Protein AF-A0A212KNQ0-F1 (afdb_monomer)

Nearest PDB structures (foldseek):
  3g6b-assembly1_A  TM=3.076E-01  e=2.780E+00  Thermotoga maritima
  8j07-assembly1_8B  TM=1.691E-01  e=2.780E+00  Homo sapiens

Solvent-accessible surface area (backbone atoms only — not comparable to full-atom values): 33991 Å² total; per-residue (Å²): 138,80,84,84,90,85,88,86,89,84,85,84,91,85,88,88,82,91,86,89,88,86,86,88,86,89,81,90,76,84,77,80,83,69,89,47,72,67,54,48,51,52,49,51,51,53,51,51,54,54,50,49,60,56,45,71,75,44,59,71,70,60,30,54,52,51,55,51,50,48,48,68,77,52,69,52,66,66,62,56,48,52,57,55,52,56,42,65,72,34,71,69,40,46,52,52,49,52,53,50,49,52,49,51,52,50,51,50,52,50,48,52,50,49,51,52,48,49,48,51,50,49,50,52,49,46,52,48,48,50,51,48,49,48,49,49,48,53,51,60,67,55,48,77,71,47,70,67,58,50,51,52,52,53,52,52,60,54,46,66,71,38,67,65,56,46,49,51,54,51,28,60,78,67,70,48,64,86,65,42,61,69,52,52,74,70,43,54,71,68,56,42,53,52,50,53,56,48,55,79,63,38,53,50,99,79,41,30,31,62,66,57,67,70,58,49,50,49,52,50,52,50,51,29,63,78,51,69,38,61,37,46,38,75,75,35,70,78,32,31,38,73,64,33,51,52,52,46,55,49,49,49,44,76,75,33,73,57,38,71,89,55,66,74,46,76,31,40,34,60,70,74,39,43,54,66,57,42,85,61,71,53,75,45,39,34,42,32,20,80,83,16,78,67,76,32,43,69,58,43,27,21,35,41,38,33,54,81,78,31,36,32,42,40,38,36,45,50,64,72,72,85,60,51,64,57,46,49,52,49,51,39,68,46,64,33,90,79,43,37,42,38,30,22,44,52,44,32,42,83,73,85,56,50,40,54,59,49,19,53,50,41,54,44,44,46,42,66,44,40,74,59,43,54,56,49,53,54,50,49,59,64,69,41,93,51,93,47,75,41,70,55,42,64,56,63,79,50,50,79,62,24,44,45,48,68,58,41,52,55,49,30,52,57,38,51,54,54,70,73,47,61,76,85,56,60,66,69,57,55,50,52,50,48,41,63,74,64,44,47,64,51,51,53,49,39,55,52,44,54,51,54,42,58,72,29,48,75,54,40,57,58,51,51,52,54,42,52,53,47,51,53,53,37,50,51,51,51,46,61,62,68,72,56,83,74,71,70,90,82,53,55,73,68,56,51,51,54,50,52,53,51,49,51,53,49,51,56,49,40,54,50,44,52,52,50,46,51,48,53,59,68,66,31,64,44,57,54,42,48,54,51,39,54,53,43,51,52,53,52,52,50,53,49,44,43,53,74,60,41,47,64,53,40,51,74,35,55,69,58,38,68,72,52,36,48,42,62,62,52,41,67,68,41,79,44,24,37,29,55,48,98,86,70,47,71,36,40,28,47,54,62,50,49,49,56,51,49,53,50,48,54,37,68,71,72,104

Foldseek 3Di:
DDDDDDDDDDDDDDDDDDDDDDDDDDDDDDDPPDPDPVSVVVVLVVVLVVVVVVLVPDDPVVSVVVVVVVCVVCVDPVSVVVVVVVLVVDPVSVVVVVVVVVVVVVVVVVVVVVVVVVVVVVVVVVVVVVVVVVVVVVVVVVPVCPVVNVVLVVVV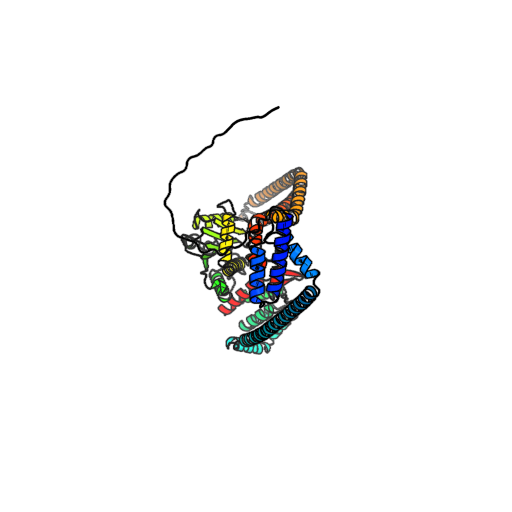VVLCVDPLLVVLVVCQVVVNLPCSLVSLVVDDLSSLLVVLVVQLCDADPLLARDHAPSNVVSSLVCLCVVLVCCQLLQHDLFARDVVNLVLLLVVLVVVAVLCVPADEAEAQDQPPRLLVLEPDAAKHKYWYDNPHNNGGRRATWIKIDGLVLQEIEIEFLAQDPPCPVVVVVSNCVSHDLSHQYEYARDNLDDDRRQRSVLNSQVVSLCSVCPVVNVVLRSVLCVLPPDSDYLPNDHPLSSNLSRQDPVSLVVVLVVLVLLVPDALPDDLVVSLVVLCVPQVPVLVVVLVVLVVVLVVCVVVVVVLVVVLVVLVVVLVVLVCVLVVCPDPVVVDDPVVVVVVVVVSVVSVVVSVVSVVVSVVSCVPSVSNVSVVVSVVSVVSNVNSVSCSSRPSVVCSNCVVVSVVSHPSVVVCSVPRHQWHQHPVRDITRCNSVSSVSVSSSSSSVVSD

Mean predicted aligned error: 16.05 Å

Structure (mmCIF, N/CA/C/O backbone):
data_AF-A0A212KNQ0-F1
#
_entry.id   AF-A0A212KNQ0-F1
#
loop_
_atom_site.group_PDB
_atom_site.id
_atom_site.type_symbol
_atom_site.label_atom_id
_atom_site.label_alt_id
_atom_site.label_comp_id
_atom_site.label_asym_id
_atom_site.label_entity_id
_atom_site.label_seq_id
_atom_site.pdbx_PDB_ins_code
_atom_site.Cartn_x
_atom_site.Cartn_y
_atom_site.Cartn_z
_atom_site.occupancy
_atom_site.B_iso_or_equiv
_atom_site.auth_seq_id
_atom_site.auth_comp_id
_atom_site.auth_asym_id
_atom_site.auth_atom_id
_atom_site.pdbx_PDB_model_num
ATOM 1 N N . MET A 1 1 ? -27.826 -31.642 75.721 1.00 35.41 1 MET A N 1
ATOM 2 C CA . MET A 1 1 ? -28.821 -32.556 76.315 1.00 35.41 1 MET A CA 1
ATOM 3 C C . MET A 1 1 ? -29.576 -33.197 75.162 1.00 35.41 1 MET A C 1
ATOM 5 O O . MET A 1 1 ? -30.144 -32.460 74.377 1.00 35.41 1 MET A O 1
ATOM 9 N N . ILE A 1 2 ? -29.207 -34.434 74.826 1.00 32.53 2 ILE A N 1
ATOM 10 C CA . ILE A 1 2 ? -29.960 -35.677 75.108 1.00 32.53 2 ILE A CA 1
ATOM 11 C C . ILE A 1 2 ? -30.913 -35.988 73.936 1.00 32.53 2 ILE A C 1
ATOM 13 O O . ILE A 1 2 ? -32.048 -35.538 73.897 1.00 32.53 2 ILE A O 1
ATOM 17 N N . ASP A 1 3 ? -30.381 -36.754 72.981 1.00 43.28 3 ASP A N 1
ATOM 18 C CA . ASP A 1 3 ? -31.022 -37.975 72.447 1.00 43.28 3 ASP A CA 1
ATOM 19 C C . ASP A 1 3 ? -31.252 -38.928 73.648 1.00 43.28 3 ASP A C 1
ATOM 21 O O . ASP A 1 3 ? -30.391 -38.840 74.540 1.00 43.28 3 ASP A O 1
ATOM 25 N N . PRO A 1 4 ? -32.246 -39.861 73.753 1.00 56.59 4 PRO A N 1
ATOM 26 C CA . PRO A 1 4 ? -32.355 -40.981 72.789 1.00 56.59 4 PRO A CA 1
ATOM 27 C C . PRO A 1 4 ? -33.641 -41.892 72.804 1.00 56.59 4 PRO A C 1
ATOM 29 O O . PRO A 1 4 ? -34.538 -41.750 73.632 1.00 56.59 4 PRO A O 1
ATOM 32 N N . THR A 1 5 ? -33.599 -42.968 71.986 1.00 43.59 5 THR A N 1
ATOM 33 C CA . THR A 1 5 ? -34.144 -44.355 72.200 1.00 43.59 5 THR A CA 1
ATOM 34 C C . THR A 1 5 ? -35.682 -44.592 72.120 1.00 43.59 5 THR A C 1
ATOM 36 O O . THR A 1 5 ? -36.450 -43.704 72.443 1.00 43.59 5 THR A O 1
ATOM 39 N N . ASN A 1 6 ? -36.265 -45.750 71.737 1.00 38.97 6 ASN A N 1
ATOM 40 C CA . ASN A 1 6 ? -35.802 -47.148 71.697 1.00 38.97 6 ASN A CA 1
ATOM 41 C C . ASN A 1 6 ? -36.822 -48.134 71.034 1.00 38.97 6 ASN A C 1
ATOM 43 O O . ASN A 1 6 ? -38.010 -47.828 70.985 1.00 38.97 6 ASN A O 1
ATOM 47 N N . ASN A 1 7 ? -36.343 -49.366 70.759 1.00 37.81 7 ASN A N 1
ATOM 48 C CA . ASN A 1 7 ? -36.950 -50.700 71.036 1.00 37.81 7 ASN A CA 1
ATOM 49 C C . ASN A 1 7 ? -37.639 -51.605 69.966 1.00 37.81 7 ASN A C 1
ATOM 51 O O . ASN A 1 7 ? -38.784 -51.399 69.584 1.00 37.81 7 ASN A O 1
ATOM 55 N N . ASN A 1 8 ? -36.931 -52.722 69.691 1.00 36.66 8 ASN A N 1
ATOM 56 C CA . ASN A 1 8 ? -37.210 -54.147 70.029 1.00 36.66 8 ASN A CA 1
ATOM 57 C C . ASN A 1 8 ? -38.018 -55.139 69.149 1.00 36.66 8 ASN A C 1
ATOM 59 O O . ASN A 1 8 ? -39.212 -54.998 68.926 1.00 36.66 8 ASN A O 1
ATOM 63 N N . ASP A 1 9 ? -37.294 -56.236 68.843 1.00 37.31 9 ASP A N 1
ATOM 64 C CA . ASP A 1 9 ? -37.561 -57.689 68.974 1.00 37.31 9 ASP A CA 1
ATOM 65 C C . ASP A 1 9 ? -38.815 -58.375 68.403 1.00 37.31 9 ASP A C 1
ATOM 67 O O . ASP A 1 9 ? -39.945 -58.119 68.804 1.00 37.31 9 ASP A O 1
ATOM 71 N N . SER A 1 10 ? -38.578 -59.445 67.623 1.00 31.81 10 SER A N 1
ATOM 72 C CA . SER A 1 10 ? -38.979 -60.827 67.985 1.00 31.81 10 SER A CA 1
ATOM 73 C C . SER A 1 10 ? -38.591 -61.876 66.917 1.00 31.81 10 SER A C 1
ATOM 75 O O . SER A 1 10 ? -38.775 -61.695 65.719 1.00 31.81 10 SER A O 1
ATOM 77 N N . SER A 1 11 ? -38.050 -63.009 67.376 1.00 32.41 11 SER A N 1
ATOM 78 C CA . SER A 1 11 ? -38.101 -64.348 66.732 1.00 32.41 11 SER A CA 1
ATOM 79 C C . SER A 1 11 ? -39.199 -65.178 67.458 1.00 32.41 11 SER A C 1
ATOM 81 O O . SER A 1 11 ? -39.707 -64.635 68.442 1.00 32.41 11 SER A O 1
ATOM 83 N N . PRO A 1 12 ? -39.556 -66.460 67.146 1.00 46.88 12 PRO A N 1
ATOM 84 C CA . PRO A 1 12 ? -38.926 -67.454 66.253 1.00 46.88 12 PRO A CA 1
ATOM 85 C C . PRO A 1 12 ? -39.871 -68.451 65.490 1.00 46.88 12 PRO A C 1
ATOM 87 O O . PRO A 1 12 ? -41.073 -68.519 65.701 1.00 46.88 12 PRO A O 1
ATOM 90 N N . SER A 1 13 ? -39.240 -69.321 64.681 1.00 31.88 13 SER A N 1
ATOM 91 C CA . SER A 1 13 ? -39.506 -70.769 64.445 1.00 31.88 13 SER A CA 1
ATOM 92 C C . SER A 1 13 ? -40.830 -71.313 63.863 1.00 31.88 13 SER A C 1
ATOM 94 O O . SER A 1 13 ? -41.875 -71.233 64.500 1.00 31.88 13 SER A O 1
ATOM 96 N N . LYS A 1 14 ? -40.709 -72.084 62.766 1.00 35.56 14 LYS A N 1
ATOM 97 C CA . LYS A 1 14 ? -40.935 -73.556 62.601 1.00 35.56 14 LYS A CA 1
ATOM 98 C C . LYS A 1 14 ? -41.102 -73.830 61.088 1.00 35.56 14 LYS A C 1
ATOM 100 O O . LYS A 1 14 ? -41.912 -73.159 60.467 1.00 35.56 14 LYS A O 1
ATOM 105 N N . LYS A 1 15 ? -40.218 -74.529 60.364 1.00 33.47 15 LYS A N 1
ATOM 106 C CA . LYS A 1 15 ? -39.778 -75.945 60.356 1.00 33.47 15 LYS A CA 1
ATOM 107 C C . LYS A 1 15 ? -40.834 -76.967 59.908 1.00 33.47 15 LYS A C 1
ATOM 109 O O . LYS A 1 15 ? -41.972 -76.901 60.351 1.00 33.47 15 LYS A O 1
ATOM 114 N N . ASP A 1 16 ? -40.297 -77.911 59.125 1.00 35.62 16 ASP A N 1
ATOM 115 C CA . ASP A 1 16 ? -40.791 -79.231 58.699 1.00 35.62 16 ASP A CA 1
ATOM 116 C C . ASP A 1 16 ? -41.621 -79.209 57.396 1.00 35.62 16 ASP A C 1
ATOM 118 O O . ASP A 1 16 ? -42.431 -78.316 57.186 1.00 35.62 16 ASP A O 1
ATOM 122 N N . GLU A 1 17 ? -41.413 -80.073 56.397 1.00 36.69 17 GLU A N 1
ATOM 123 C CA . GLU A 1 17 ? -40.790 -81.409 56.334 1.00 36.69 17 GLU A CA 1
ATOM 124 C C . GLU A 1 17 ? -40.513 -81.716 54.837 1.00 36.69 17 GLU A C 1
ATOM 126 O O . GLU A 1 17 ? -41.281 -81.321 53.964 1.00 36.69 17 GLU A O 1
ATOM 131 N N . GLU A 1 18 ? -39.295 -82.114 54.462 1.00 33.28 18 GLU A N 1
ATOM 132 C CA . GLU A 1 18 ? -38.852 -83.497 54.186 1.00 33.28 18 GLU A CA 1
ATOM 133 C C . GLU A 1 18 ? -39.222 -84.073 52.806 1.00 33.28 18 GLU A C 1
ATOM 135 O O . GLU A 1 18 ? -40.382 -84.225 52.451 1.00 33.28 18 GLU A O 1
ATOM 140 N N . LEU A 1 19 ? -38.187 -84.514 52.074 1.00 32.03 19 LEU A N 1
ATOM 141 C CA . LEU A 1 19 ? -38.027 -85.918 51.670 1.00 32.03 19 LEU A CA 1
ATOM 142 C C . LEU A 1 19 ? -36.563 -86.196 51.256 1.00 32.03 19 LEU A C 1
ATOM 144 O O . LEU A 1 19 ? -35.930 -85.434 50.527 1.00 32.03 19 LEU A O 1
ATOM 148 N N . ARG A 1 20 ? -36.033 -87.284 51.821 1.00 35.03 20 ARG A N 1
ATOM 149 C CA . ARG A 1 20 ? -34.668 -87.854 51.749 1.00 35.03 20 ARG A CA 1
ATOM 150 C C . ARG A 1 20 ? -34.518 -88.823 50.535 1.00 35.03 20 ARG A C 1
ATOM 152 O O . ARG A 1 20 ? -35.470 -88.950 49.774 1.00 35.03 20 ARG A O 1
ATOM 159 N N . PRO A 1 21 ? -33.504 -89.723 50.469 1.00 48.09 21 PRO A N 1
ATOM 160 C CA . PRO A 1 21 ? -32.037 -89.551 50.384 1.00 48.09 21 PRO A CA 1
ATOM 161 C C . PRO A 1 21 ? -31.393 -90.417 49.261 1.00 48.09 21 PRO A C 1
ATOM 163 O O . PRO A 1 21 ? -32.013 -91.358 48.787 1.00 48.09 21 PRO A O 1
ATOM 166 N N . THR A 1 22 ? -30.097 -90.229 48.960 1.00 31.03 22 THR A N 1
ATOM 167 C CA . THR A 1 22 ? -29.166 -91.355 48.669 1.00 31.03 22 THR A CA 1
ATOM 168 C C . THR A 1 22 ? -27.691 -90.962 48.877 1.00 31.03 22 THR A C 1
ATOM 170 O O . THR A 1 22 ? -27.352 -89.784 48.883 1.00 31.03 22 THR A O 1
ATOM 173 N N . GLN A 1 23 ? -26.853 -91.976 49.110 1.00 31.97 23 GLN A N 1
ATOM 174 C CA . GLN A 1 23 ? -25.582 -91.999 49.851 1.00 31.97 23 GLN A CA 1
ATOM 175 C C . GLN A 1 23 ? -24.317 -91.397 49.193 1.00 31.97 23 GLN A C 1
ATOM 177 O O . GLN A 1 23 ? -24.051 -91.553 48.007 1.00 31.97 23 GLN A O 1
ATOM 182 N N . GLU A 1 24 ? -23.524 -90.785 50.079 1.00 34.62 24 GLU A N 1
ATOM 183 C CA . GLU A 1 24 ? -22.060 -90.669 50.226 1.00 34.62 24 GLU A CA 1
ATOM 184 C C . GLU A 1 24 ? -21.075 -91.251 49.186 1.00 34.62 24 GLU A C 1
ATOM 186 O O . GLU A 1 24 ? -21.009 -92.450 48.939 1.00 34.62 24 GLU A O 1
ATOM 191 N N . THR A 1 25 ? -20.110 -90.403 48.799 1.00 32.72 25 THR A N 1
ATOM 192 C CA . THR A 1 25 ? -18.667 -90.689 48.954 1.00 32.72 25 THR A CA 1
ATOM 193 C C . THR A 1 25 ? -17.910 -89.410 49.337 1.00 32.72 25 THR A C 1
ATOM 195 O O . THR A 1 25 ? -18.002 -88.370 48.688 1.00 32.72 25 THR A O 1
ATOM 198 N N . THR A 1 26 ? -17.162 -89.483 50.434 1.00 42.25 26 THR A N 1
ATOM 199 C CA . THR A 1 26 ? -16.375 -88.418 51.068 1.00 42.25 26 THR A CA 1
ATOM 200 C C . THR A 1 26 ? -14.984 -88.291 50.434 1.00 42.25 26 THR A C 1
ATOM 202 O O . THR A 1 26 ? -14.232 -89.262 50.370 1.00 42.25 26 THR A O 1
ATOM 205 N N . ARG A 1 27 ? -14.564 -87.070 50.075 1.00 34.84 27 ARG A N 1
ATOM 206 C CA . ARG A 1 27 ? -13.147 -86.656 50.131 1.00 34.84 27 ARG A CA 1
ATOM 207 C C . ARG A 1 27 ? -13.061 -85.265 50.745 1.00 34.84 27 ARG A C 1
ATOM 209 O O . ARG A 1 27 ? -13.448 -84.272 50.139 1.00 34.84 27 ARG A O 1
ATOM 216 N N . GLY A 1 28 ? -12.595 -85.233 51.991 1.00 36.28 28 GLY A N 1
ATOM 217 C CA . GLY A 1 28 ? -12.457 -84.024 52.786 1.00 36.28 28 GLY A CA 1
ATOM 218 C C . GLY A 1 28 ? -11.370 -83.095 52.254 1.00 36.28 28 GLY A C 1
ATOM 219 O O . GLY A 1 28 ? -10.225 -83.499 52.061 1.00 36.28 28 GLY A O 1
ATOM 220 N N . HIS A 1 29 ? -11.723 -81.823 52.103 1.00 36.59 29 HIS A N 1
ATOM 221 C CA . HIS A 1 29 ? -10.769 -80.730 52.200 1.00 36.59 29 HIS A CA 1
ATOM 222 C C . HIS A 1 29 ? -10.995 -80.045 53.545 1.00 36.59 29 HIS A C 1
ATOM 224 O O . HIS A 1 29 ? -12.072 -79.522 53.822 1.00 36.59 29 HIS A O 1
ATOM 230 N N . ALA A 1 30 ? -9.979 -80.106 54.403 1.00 39.78 30 ALA A N 1
ATOM 231 C CA . ALA A 1 30 ? -9.967 -79.428 55.686 1.00 39.78 30 ALA A CA 1
ATOM 232 C C . ALA A 1 30 ? -10.048 -77.910 55.463 1.00 39.78 30 ALA A C 1
ATOM 234 O O . ALA A 1 30 ? -9.109 -77.298 54.950 1.00 39.78 30 ALA A O 1
ATOM 235 N N . TYR A 1 31 ? -11.162 -77.296 55.853 1.00 41.53 31 TYR A N 1
ATOM 236 C CA . TYR A 1 31 ? -11.228 -75.84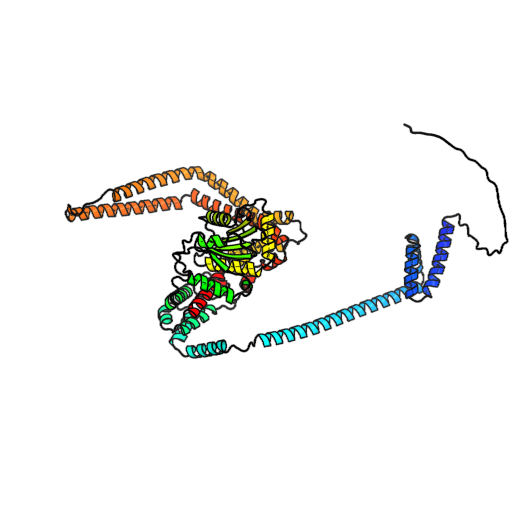8 55.996 1.00 41.53 31 TYR A CA 1
ATOM 237 C C . TYR A 1 31 ? -10.443 -75.464 57.250 1.00 41.53 31 TYR A C 1
ATOM 239 O O . TYR A 1 31 ? -10.855 -75.747 58.373 1.00 41.53 31 TYR A O 1
ATOM 247 N N . VAL A 1 32 ? -9.279 -74.846 57.055 1.00 49.22 32 VAL A N 1
ATOM 248 C CA . VAL A 1 32 ? -8.502 -74.269 58.154 1.00 49.22 32 VAL A CA 1
ATOM 249 C C . VAL A 1 32 ? -9.244 -73.023 58.632 1.00 49.22 32 VAL A C 1
ATOM 251 O O . VAL A 1 32 ? -9.260 -72.003 57.943 1.00 49.22 32 VAL A O 1
ATOM 254 N N . ASN A 1 33 ? -9.890 -73.113 59.793 1.00 46.56 33 ASN A N 1
ATOM 255 C CA . ASN A 1 33 ? -10.589 -71.987 60.399 1.00 46.56 33 ASN A CA 1
ATOM 256 C C . ASN A 1 33 ? -9.555 -71.070 61.079 1.00 46.56 33 ASN A C 1
ATOM 258 O O . ASN A 1 33 ? -9.045 -71.391 62.148 1.00 46.56 33 ASN A O 1
ATOM 262 N N . LEU A 1 34 ? -9.167 -69.978 60.411 1.00 61.69 34 LEU A N 1
ATOM 263 C CA . LEU A 1 34 ? -8.185 -69.013 60.923 1.00 61.69 34 LEU A CA 1
ATOM 264 C C . LEU A 1 34 ? -8.919 -67.894 61.668 1.00 61.69 34 LEU A C 1
ATOM 266 O O . LEU A 1 34 ? -9.468 -66.971 61.045 1.00 61.69 34 LEU A O 1
ATOM 270 N N . ASN A 1 35 ? -8.929 -67.989 62.995 1.00 58.50 35 ASN A N 1
ATOM 271 C CA . ASN A 1 35 ? -9.731 -67.123 63.857 1.00 58.50 35 ASN A CA 1
ATOM 272 C C . ASN A 1 35 ? -9.006 -65.836 64.273 1.00 58.50 35 ASN A C 1
ATOM 274 O O . ASN A 1 35 ? -9.667 -64.895 64.705 1.00 58.50 35 ASN A O 1
ATOM 278 N N . THR A 1 36 ? -7.685 -65.737 64.082 1.00 66.81 36 THR A N 1
ATOM 279 C CA . THR A 1 36 ? -6.915 -64.526 64.425 1.00 66.81 36 THR A CA 1
ATOM 280 C C . THR A 1 36 ? -6.287 -63.840 63.209 1.00 66.81 36 THR A C 1
ATOM 282 O O . THR A 1 36 ? -6.047 -64.448 62.158 1.00 66.81 36 THR A O 1
ATOM 285 N N . MET A 1 37 ? -6.026 -62.533 63.327 1.00 62.22 37 MET A N 1
ATOM 286 C CA . MET A 1 37 ? -5.433 -61.751 62.238 1.00 62.22 37 MET A CA 1
ATOM 287 C C . MET A 1 37 ? -3.976 -62.175 61.969 1.00 62.22 37 MET A C 1
ATOM 289 O O . MET A 1 37 ? -3.570 -62.243 60.805 1.00 62.22 37 MET A O 1
ATOM 293 N N . GLU A 1 38 ? -3.209 -62.533 63.006 1.00 66.69 38 GLU A N 1
ATOM 294 C CA . GLU A 1 38 ? -1.855 -63.091 62.884 1.00 66.69 38 GLU A CA 1
ATOM 295 C C . GLU A 1 38 ? -1.820 -64.400 62.083 1.00 66.69 38 GLU A C 1
ATOM 297 O O . GLU A 1 38 ? -0.966 -64.573 61.210 1.00 66.69 38 GLU A O 1
ATOM 302 N N . GLU A 1 39 ? -2.763 -65.312 62.314 1.00 67.12 39 GLU A N 1
ATOM 303 C CA . GLU A 1 39 ? -2.831 -66.594 61.604 1.00 67.12 39 GLU A CA 1
ATOM 304 C C . GLU A 1 39 ? -3.144 -66.413 60.115 1.00 67.12 39 GLU A C 1
ATOM 306 O O . GLU A 1 39 ? -2.545 -67.076 59.259 1.00 67.12 39 GLU A O 1
ATOM 311 N N . ARG A 1 40 ? -4.016 -65.451 59.785 1.00 67.00 40 ARG A N 1
ATOM 312 C CA . ARG A 1 40 ? -4.305 -65.065 58.395 1.00 67.00 40 ARG A CA 1
ATOM 313 C C . ARG A 1 40 ? -3.081 -64.453 57.720 1.00 67.00 40 ARG A C 1
ATOM 315 O O . ARG A 1 40 ? -2.760 -64.839 56.596 1.00 67.00 40 ARG A O 1
ATOM 322 N N . LYS A 1 41 ? -2.342 -63.575 58.409 1.00 64.94 41 LYS A N 1
ATOM 323 C CA . LYS A 1 41 ? -1.078 -63.007 57.900 1.00 64.94 41 LYS A CA 1
ATOM 324 C C . LYS A 1 41 ? -0.013 -64.091 57.689 1.00 64.94 41 LYS A C 1
ATOM 326 O O . LYS A 1 41 ? 0.632 -64.110 56.642 1.00 64.94 41 LYS A O 1
ATOM 331 N N . SER A 1 42 ? 0.117 -65.037 58.619 1.00 73.94 42 SER A N 1
ATOM 332 C CA . SER A 1 42 ? 1.046 -66.173 58.527 1.00 73.94 42 SER A CA 1
ATOM 333 C C . SER A 1 42 ? 0.710 -67.126 57.374 1.00 73.94 42 SER A C 1
ATOM 335 O O . SER A 1 42 ? 1.609 -67.571 56.650 1.00 73.94 42 SER A O 1
ATOM 337 N N . LEU A 1 43 ? -0.574 -67.429 57.145 1.00 73.44 43 LEU A N 1
ATOM 338 C CA . LEU A 1 43 ? -0.985 -68.244 55.999 1.00 73.44 43 LEU A CA 1
ATOM 339 C C . LEU A 1 43 ? -0.701 -67.518 54.678 1.00 73.44 43 LEU A C 1
ATOM 341 O O . LEU A 1 43 ? -0.094 -68.108 53.786 1.00 73.44 43 LEU A O 1
ATOM 345 N N . VAL A 1 44 ? -1.070 -66.239 54.565 1.00 67.38 44 VAL A N 1
ATOM 346 C CA . VAL A 1 44 ? -0.800 -65.431 53.363 1.00 67.38 44 VAL A CA 1
ATOM 347 C C . VAL A 1 44 ? 0.700 -65.360 53.081 1.00 67.38 44 VAL A C 1
ATOM 349 O O . VAL A 1 44 ? 1.109 -65.522 51.932 1.00 67.38 44 VAL A O 1
ATOM 352 N N . HIS A 1 45 ? 1.531 -65.209 54.113 1.00 68.25 45 HIS A N 1
ATOM 353 C CA . HIS A 1 45 ? 2.984 -65.208 53.972 1.00 68.25 45 HIS A CA 1
ATOM 354 C C . HIS A 1 45 ? 3.520 -66.561 53.467 1.00 68.25 45 HIS A C 1
ATOM 356 O O . HIS A 1 45 ? 4.300 -66.603 52.514 1.00 68.25 45 HIS A O 1
ATOM 362 N N . ARG A 1 46 ? 3.044 -67.689 54.014 1.00 72.81 46 ARG A N 1
ATOM 363 C CA . ARG A 1 46 ? 3.426 -69.037 53.546 1.00 72.81 46 ARG A CA 1
ATOM 364 C C . ARG A 1 46 ? 2.972 -69.316 52.112 1.00 72.81 46 ARG A C 1
ATOM 366 O O . ARG A 1 46 ? 3.743 -69.867 51.325 1.00 72.81 46 ARG A O 1
ATOM 373 N N . VAL A 1 47 ? 1.759 -68.902 51.748 1.00 71.12 47 VAL A N 1
ATOM 374 C CA . VAL A 1 47 ? 1.229 -69.045 50.383 1.00 71.12 47 VAL A CA 1
ATOM 375 C C . VAL A 1 47 ? 2.021 -68.175 49.406 1.00 71.12 47 VAL A C 1
ATOM 377 O O . VAL A 1 47 ? 2.420 -68.666 48.351 1.00 71.12 47 VAL A O 1
ATOM 380 N N . ALA A 1 48 ? 2.335 -66.928 49.771 1.00 66.50 48 ALA A N 1
ATOM 381 C CA . ALA A 1 48 ? 3.163 -66.036 48.961 1.00 66.50 48 ALA A CA 1
ATOM 382 C C . ALA A 1 48 ? 4.566 -66.620 48.726 1.00 66.50 48 ALA A C 1
ATOM 384 O O . ALA A 1 48 ? 5.048 -66.628 47.592 1.00 66.50 48 ALA A O 1
ATOM 385 N N . LYS A 1 49 ? 5.191 -67.192 49.760 1.00 67.69 49 LYS A N 1
ATOM 386 C CA . LYS A 1 49 ? 6.521 -67.811 49.674 1.00 67.69 49 LYS A CA 1
ATOM 387 C C . LYS A 1 49 ? 6.547 -69.035 48.753 1.00 67.69 49 LYS A C 1
ATOM 389 O O . LYS A 1 49 ? 7.435 -69.158 47.906 1.00 67.69 49 LYS A O 1
ATOM 394 N N . SER A 1 50 ? 5.549 -69.911 48.858 1.00 72.50 50 SER A N 1
ATOM 395 C CA . SER A 1 50 ? 5.396 -71.067 47.961 1.00 72.50 50 SER A CA 1
ATOM 396 C C . SER A 1 50 ? 5.104 -70.640 46.521 1.00 72.50 50 SER A C 1
ATOM 398 O O . SER A 1 50 ? 5.694 -71.172 45.579 1.00 72.50 50 SER A O 1
ATOM 400 N N . PHE A 1 51 ? 4.264 -69.619 46.338 1.00 72.38 51 PHE A N 1
ATOM 401 C CA . PHE A 1 51 ? 3.942 -69.063 45.027 1.00 72.38 51 PHE A CA 1
ATOM 402 C C . PHE A 1 51 ? 5.166 -68.428 44.348 1.00 72.38 51 PHE A C 1
ATOM 404 O O . PHE A 1 51 ? 5.375 -68.624 43.151 1.00 72.38 51 PHE A O 1
ATOM 411 N N . ILE A 1 52 ? 6.031 -67.741 45.103 1.00 65.50 52 ILE A N 1
ATOM 412 C CA . ILE A 1 52 ? 7.310 -67.207 44.605 1.00 65.50 52 ILE A CA 1
ATOM 413 C C . ILE A 1 52 ? 8.196 -68.338 44.079 1.00 65.50 52 ILE A C 1
ATOM 415 O O . ILE A 1 52 ? 8.643 -68.269 42.932 1.00 65.50 52 ILE A O 1
ATOM 419 N N . ARG A 1 53 ? 8.412 -69.401 44.864 1.00 71.88 53 ARG A N 1
ATOM 420 C CA . ARG A 1 53 ? 9.261 -70.531 44.446 1.00 71.88 53 ARG A CA 1
ATOM 421 C C . ARG A 1 53 ? 8.768 -71.171 43.146 1.00 71.88 53 ARG A C 1
ATOM 423 O O . ARG A 1 53 ? 9.571 -71.404 42.246 1.00 71.88 53 ARG A O 1
ATOM 430 N N . ILE A 1 54 ? 7.455 -71.366 43.012 1.00 71.62 54 ILE A N 1
ATOM 431 C CA . ILE A 1 54 ? 6.842 -71.928 41.798 1.00 71.62 54 ILE A CA 1
ATOM 432 C C . ILE A 1 54 ? 6.980 -70.964 40.611 1.00 71.62 54 ILE A C 1
ATOM 434 O O . ILE A 1 54 ? 7.347 -71.363 39.513 1.00 71.62 54 ILE A O 1
ATOM 438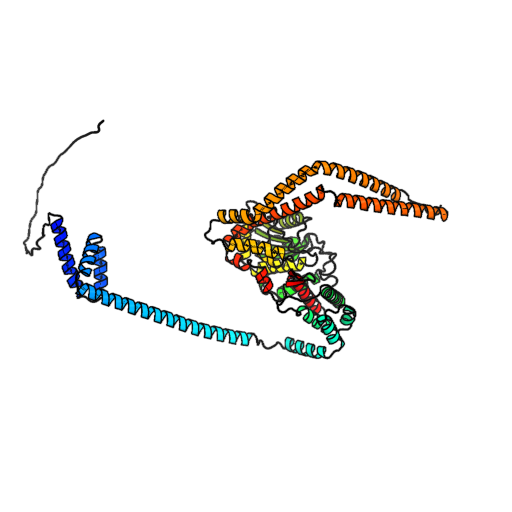 N N . ILE A 1 55 ? 6.751 -69.666 40.801 1.00 69.81 55 ILE A N 1
ATOM 439 C CA . ILE A 1 55 ? 6.849 -68.686 39.709 1.00 69.81 55 ILE A CA 1
ATOM 440 C C . ILE A 1 55 ? 8.270 -68.564 39.144 1.00 69.81 55 ILE A C 1
ATOM 442 O O . ILE A 1 55 ? 8.448 -68.275 37.951 1.00 69.81 55 ILE A O 1
ATOM 446 N N . HIS A 1 56 ? 9.284 -68.755 39.984 1.00 66.50 56 HIS A N 1
ATOM 447 C CA . HIS A 1 56 ? 10.681 -68.644 39.578 1.00 66.50 56 HIS A CA 1
ATOM 448 C C . HIS A 1 56 ? 11.176 -69.835 38.742 1.00 66.50 56 HIS A C 1
ATOM 450 O O . HIS A 1 56 ? 12.105 -69.640 37.954 1.00 66.50 56 HIS A O 1
ATOM 456 N N . SER A 1 57 ? 10.518 -70.999 38.798 1.00 66.31 57 SER A N 1
ATOM 457 C CA . SER A 1 57 ? 10.808 -72.140 37.912 1.00 66.31 57 SER A CA 1
ATOM 458 C C . SER A 1 57 ? 10.063 -72.087 36.569 1.00 66.31 57 SER A C 1
ATOM 460 O O . SER A 1 57 ? 10.400 -72.825 35.647 1.00 66.31 57 SER A O 1
ATOM 462 N N . LEU A 1 58 ? 9.086 -71.184 36.407 1.00 71.38 58 LEU A N 1
ATOM 463 C CA . LEU A 1 58 ? 8.247 -71.121 35.204 1.00 71.38 58 LEU A CA 1
ATOM 464 C C . LEU A 1 58 ? 8.823 -70.233 34.078 1.00 71.38 58 LEU A C 1
ATOM 466 O O . LEU A 1 58 ? 9.487 -69.223 34.363 1.00 71.38 58 LEU A O 1
ATOM 470 N N . PRO A 1 59 ? 8.503 -70.531 32.795 1.00 71.12 59 PRO A N 1
ATOM 471 C CA . PRO A 1 59 ? 8.885 -69.718 31.639 1.00 71.12 59 PRO A CA 1
ATOM 472 C C . PRO A 1 59 ? 8.408 -68.263 31.724 1.00 71.12 59 PRO A C 1
ATOM 474 O O . PRO A 1 59 ? 7.339 -67.946 32.250 1.00 71.12 59 PRO A O 1
ATOM 477 N N . ASN A 1 60 ? 9.182 -67.352 31.130 1.00 64.12 60 ASN A N 1
ATOM 478 C CA . ASN A 1 60 ? 9.065 -65.908 31.370 1.00 64.12 60 ASN A CA 1
ATOM 479 C C . ASN A 1 60 ? 7.686 -65.308 31.014 1.00 64.12 60 ASN A C 1
ATOM 481 O O . ASN A 1 60 ? 7.225 -64.364 31.658 1.00 64.12 60 ASN A O 1
ATOM 485 N N . ARG A 1 61 ? 7.006 -65.862 30.002 1.00 65.44 61 ARG A N 1
ATOM 486 C CA . ARG A 1 61 ? 5.665 -65.422 29.579 1.00 65.44 61 ARG A CA 1
ATOM 487 C C . ARG A 1 61 ? 4.596 -65.789 30.617 1.00 65.44 61 ARG A C 1
ATOM 489 O O . ARG A 1 61 ? 3.778 -64.942 30.965 1.00 65.44 61 ARG A O 1
ATOM 496 N N . VAL A 1 62 ? 4.679 -66.998 31.177 1.00 63.88 62 VAL A N 1
ATOM 497 C CA . VAL A 1 62 ? 3.788 -67.498 32.240 1.00 63.88 62 VAL A CA 1
ATOM 498 C C . VAL A 1 62 ? 4.059 -66.757 33.549 1.00 63.88 62 VAL A C 1
ATOM 500 O O . VAL A 1 62 ? 3.134 -66.290 34.207 1.00 63.88 62 VAL A O 1
ATOM 503 N N . ARG A 1 63 ? 5.336 -66.520 33.866 1.00 74.44 63 ARG A N 1
ATOM 504 C CA . ARG A 1 63 ? 5.766 -65.707 35.010 1.00 74.44 63 ARG A CA 1
ATOM 505 C C . ARG A 1 63 ? 5.170 -64.298 34.986 1.00 74.44 63 ARG A C 1
ATOM 507 O O . ARG A 1 63 ? 4.663 -63.837 36.004 1.00 74.44 63 ARG A O 1
ATOM 514 N N . LYS A 1 64 ? 5.222 -63.600 33.843 1.00 69.56 64 LYS A N 1
ATOM 515 C CA . LYS A 1 64 ? 4.643 -62.249 33.704 1.00 69.56 64 LYS A CA 1
ATOM 516 C C . LYS A 1 64 ? 3.125 -62.256 33.882 1.00 69.56 64 LYS A C 1
ATOM 518 O O . LYS A 1 64 ? 2.601 -61.377 34.562 1.00 69.56 64 LYS A O 1
ATOM 523 N N . PHE A 1 65 ? 2.446 -63.248 33.312 1.00 74.31 65 PHE A N 1
ATOM 524 C CA . PHE A 1 65 ? 1.000 -63.407 33.446 1.00 74.31 65 PHE A CA 1
ATOM 525 C C . PHE A 1 65 ? 0.582 -63.665 34.901 1.00 74.31 65 PHE A C 1
ATOM 527 O O . PHE A 1 65 ? -0.257 -62.942 35.433 1.00 74.31 65 PHE A O 1
ATOM 534 N N . LEU A 1 66 ? 1.229 -64.614 35.584 1.00 71.81 66 LEU A N 1
ATOM 535 C CA . LEU A 1 66 ? 0.919 -64.942 36.978 1.00 71.81 66 LEU A CA 1
ATOM 536 C C . LEU A 1 66 ? 1.281 -63.806 37.942 1.00 71.81 66 LEU A C 1
ATOM 538 O O . LEU A 1 66 ? 0.526 -63.541 38.872 1.00 71.81 66 LEU A O 1
ATOM 542 N N . LYS A 1 67 ? 2.371 -63.063 37.694 1.00 70.31 67 LYS A N 1
ATOM 543 C CA . LYS A 1 67 ? 2.688 -61.846 38.467 1.00 70.31 67 LYS A CA 1
ATOM 544 C C . LYS A 1 67 ? 1.631 -60.757 38.293 1.00 70.31 67 LYS A C 1
ATOM 546 O O . LYS A 1 67 ? 1.333 -60.057 39.256 1.00 70.31 67 LYS A O 1
ATOM 551 N N . LYS A 1 68 ? 1.074 -60.605 37.087 1.00 73.88 68 LYS A N 1
ATOM 552 C CA . LYS A 1 68 ? -0.025 -59.665 36.832 1.00 73.88 68 LYS A CA 1
ATOM 553 C C . LYS A 1 68 ? -1.283 -60.098 37.592 1.00 73.88 68 LYS A C 1
ATOM 555 O O . LYS A 1 68 ? -1.810 -59.305 38.362 1.00 73.88 68 LYS A O 1
ATOM 560 N N . ARG A 1 69 ? -1.681 -61.370 37.475 1.00 71.94 69 ARG A N 1
ATOM 561 C CA . ARG A 1 69 ? -2.848 -61.915 38.187 1.00 71.94 69 ARG A CA 1
ATOM 562 C C . ARG A 1 69 ? -2.712 -61.868 39.708 1.00 71.94 69 ARG A C 1
ATOM 564 O O . ARG A 1 69 ? -3.674 -61.533 40.380 1.00 71.94 69 ARG A O 1
ATOM 571 N N . TRP A 1 70 ? -1.524 -62.113 40.254 1.00 70.50 70 TRP A N 1
ATOM 572 C CA . TRP A 1 70 ? -1.284 -61.994 41.695 1.00 70.50 70 TRP A CA 1
ATOM 573 C C . TRP A 1 70 ? -1.522 -60.574 42.218 1.00 70.50 70 TRP A C 1
ATOM 575 O O . TRP A 1 70 ? -2.151 -60.405 43.256 1.00 70.50 70 TRP A O 1
ATOM 585 N N . ARG A 1 71 ? -1.069 -59.546 41.486 1.00 68.50 71 ARG A N 1
ATOM 586 C CA . ARG A 1 71 ? -1.302 -58.139 41.861 1.00 68.50 71 ARG A CA 1
ATOM 587 C C . ARG A 1 71 ? -2.769 -57.736 41.762 1.00 68.50 71 ARG A C 1
ATOM 589 O O . ARG A 1 71 ? -3.206 -56.888 42.525 1.00 68.50 71 ARG A O 1
ATOM 596 N N . GLU A 1 72 ? -3.501 -58.331 40.824 1.00 69.69 72 GLU A N 1
ATOM 597 C CA . GLU A 1 72 ? -4.945 -58.121 40.687 1.00 69.69 72 GLU A CA 1
ATOM 598 C C . GLU A 1 72 ? -5.724 -58.783 41.835 1.00 69.69 72 GLU A C 1
ATOM 600 O O . GLU A 1 72 ? -6.669 -58.191 42.340 1.00 69.69 72 GLU A O 1
ATOM 605 N N . ILE A 1 73 ? -5.315 -59.980 42.273 1.00 64.88 73 ILE A N 1
ATOM 606 C CA . ILE A 1 73 ? -5.996 -60.738 43.339 1.00 64.88 73 ILE A CA 1
ATOM 607 C C . ILE A 1 73 ? -5.635 -60.207 44.737 1.00 64.88 73 ILE A C 1
ATOM 609 O O . ILE A 1 73 ? -6.480 -60.187 45.627 1.00 64.88 73 ILE A O 1
ATOM 613 N N . PHE A 1 74 ? -4.401 -59.736 44.934 1.00 63.81 74 PHE A N 1
ATOM 614 C CA . PHE A 1 74 ? -3.916 -59.188 46.204 1.00 63.81 74 PHE A CA 1
ATOM 615 C C . PHE A 1 74 ? -3.451 -57.730 46.026 1.00 63.81 74 PHE A C 1
ATOM 617 O O . PHE A 1 74 ? -2.245 -57.451 46.038 1.00 63.81 74 PHE A O 1
ATOM 624 N N . PRO A 1 75 ? -4.386 -56.772 45.872 1.00 60.00 75 PRO A N 1
ATOM 625 C CA . PRO A 1 75 ? -4.064 -55.361 45.638 1.00 60.00 75 PRO A CA 1
ATOM 626 C C . PRO A 1 75 ? -3.489 -54.656 46.876 1.00 60.00 75 PRO A C 1
ATOM 628 O O . PRO A 1 75 ? -3.031 -53.517 46.786 1.00 60.00 75 PRO A O 1
ATOM 631 N N . ASN A 1 76 ? -3.491 -55.319 48.038 1.00 65.88 76 ASN A N 1
ATOM 632 C CA . ASN A 1 76 ? -3.083 -54.710 49.294 1.00 65.88 76 ASN A CA 1
ATOM 633 C C . ASN A 1 76 ? -1.578 -54.355 49.294 1.00 65.88 76 ASN A C 1
ATOM 635 O O . ASN A 1 76 ? -0.708 -55.175 48.970 1.00 65.88 76 ASN A O 1
ATOM 639 N N . ARG A 1 77 ? -1.270 -53.097 49.627 1.00 57.88 77 ARG A N 1
ATOM 640 C CA . ARG A 1 77 ? 0.053 -52.468 49.460 1.00 57.88 77 ARG A CA 1
ATOM 641 C C . ARG A 1 77 ? 1.109 -53.086 50.384 1.00 57.88 77 ARG A C 1
ATOM 643 O O . ARG A 1 77 ? 2.260 -53.226 49.975 1.00 57.88 77 ARG A O 1
ATOM 650 N N . GLU A 1 78 ? 0.692 -53.543 51.565 1.00 56.12 78 GLU A N 1
ATOM 651 C CA . GLU A 1 78 ? 1.548 -54.196 52.567 1.00 56.12 78 GLU A CA 1
ATOM 652 C C . GLU A 1 78 ? 2.067 -55.567 52.097 1.00 56.12 78 GLU A C 1
ATOM 654 O O . GLU A 1 78 ? 3.242 -55.885 52.271 1.00 56.12 78 GLU A O 1
ATOM 659 N N . ILE A 1 79 ? 1.237 -56.353 51.397 1.00 58.41 79 ILE A N 1
ATOM 660 C CA . ILE A 1 79 ? 1.619 -57.676 50.864 1.00 58.41 79 ILE A CA 1
ATOM 661 C C . ILE A 1 79 ? 2.644 -57.523 49.729 1.00 58.41 79 ILE A C 1
ATOM 663 O O . ILE A 1 79 ? 3.611 -58.282 49.637 1.00 58.41 79 ILE A O 1
ATOM 667 N N . ASN A 1 80 ? 2.480 -56.501 48.883 1.00 58.12 80 ASN A N 1
ATOM 668 C CA . ASN A 1 80 ? 3.426 -56.193 47.806 1.00 58.12 80 ASN A CA 1
ATOM 669 C C . ASN A 1 80 ? 4.750 -55.597 48.328 1.00 58.12 80 ASN A C 1
ATOM 671 O O . ASN A 1 80 ? 5.803 -55.809 47.715 1.00 58.12 80 ASN A O 1
ATOM 675 N N . GLN A 1 81 ? 4.723 -54.891 49.465 1.00 60.81 81 GLN A N 1
ATOM 676 C CA . GLN A 1 81 ? 5.929 -54.436 50.163 1.00 60.81 81 GLN A CA 1
ATOM 677 C C . GLN A 1 81 ? 6.687 -55.601 50.811 1.00 60.81 81 GLN A C 1
ATOM 679 O O . GLN A 1 81 ? 7.895 -55.697 50.594 1.00 60.81 81 GLN A O 1
ATOM 684 N N . ALA A 1 82 ? 6.000 -56.532 51.482 1.00 57.41 82 ALA A N 1
ATOM 685 C CA . ALA A 1 82 ? 6.615 -57.747 52.027 1.00 57.41 82 ALA A CA 1
ATOM 686 C C . ALA A 1 82 ? 7.255 -58.615 50.921 1.00 57.41 82 ALA A C 1
ATOM 688 O O . ALA A 1 82 ? 8.413 -59.011 51.035 1.00 57.41 82 ALA A O 1
ATOM 689 N N . TYR A 1 83 ? 6.560 -58.795 49.788 1.00 59.50 83 TYR A N 1
ATOM 690 C CA . TYR A 1 83 ? 7.084 -59.470 48.588 1.00 59.50 83 TYR A CA 1
ATOM 691 C C . TYR A 1 83 ? 8.365 -58.812 48.047 1.00 59.50 83 TYR A C 1
ATOM 693 O O . TYR A 1 83 ? 9.293 -59.488 47.608 1.00 59.50 83 TYR A O 1
ATOM 701 N N . SER A 1 84 ? 8.424 -57.478 48.067 1.00 60.06 84 SER A N 1
ATOM 702 C CA . SER A 1 84 ? 9.570 -56.710 47.566 1.00 60.06 84 SER A CA 1
ATOM 703 C C . SER A 1 84 ? 10.743 -56.666 48.551 1.00 60.06 84 SER A C 1
ATOM 705 O O . SER A 1 84 ? 11.878 -56.482 48.116 1.00 60.06 84 SER A O 1
ATOM 707 N N . GLN A 1 85 ? 10.491 -56.817 49.854 1.00 59.09 85 GLN A N 1
ATOM 708 C CA . GLN A 1 85 ? 11.531 -56.904 50.882 1.00 59.09 85 GLN A CA 1
ATOM 709 C C . GLN A 1 85 ? 12.178 -58.295 50.927 1.00 59.09 85 GLN A C 1
ATOM 711 O O . GLN A 1 85 ? 13.401 -58.370 50.980 1.00 59.09 85 GLN A O 1
ATOM 716 N N . GLU A 1 86 ? 11.411 -59.382 50.791 1.00 57.31 86 GLU A N 1
ATOM 717 C CA . GLU A 1 86 ? 11.961 -60.753 50.782 1.00 57.31 86 GLU A CA 1
ATOM 718 C C . GLU A 1 86 ? 12.814 -61.032 49.521 1.00 57.31 86 GLU A C 1
ATOM 720 O O . GLU A 1 86 ? 13.842 -61.699 49.581 1.00 57.31 86 GLU A O 1
ATOM 725 N N . LEU A 1 87 ? 12.469 -60.419 48.379 1.00 54.16 87 LEU A N 1
ATOM 726 C CA . LEU A 1 87 ? 13.281 -60.451 47.148 1.00 54.16 87 LEU A CA 1
ATOM 727 C C . LEU A 1 87 ? 14.610 -59.684 47.254 1.00 54.16 87 LEU A C 1
ATOM 729 O O . LEU A 1 87 ? 15.498 -59.894 46.427 1.00 54.16 87 LEU A O 1
ATOM 733 N N . LYS A 1 88 ? 14.737 -58.774 48.230 1.00 52.97 88 LYS A N 1
ATOM 734 C CA . LYS A 1 88 ? 15.973 -58.026 48.499 1.00 52.97 88 LYS A CA 1
ATOM 735 C C . LYS A 1 88 ? 16.897 -58.751 49.477 1.00 52.97 88 LYS A C 1
ATOM 737 O O . LYS A 1 88 ? 18.085 -58.446 49.468 1.00 52.97 88 LYS A O 1
ATOM 742 N N . THR A 1 89 ? 16.389 -59.669 50.299 1.00 51.91 89 THR A N 1
ATOM 743 C CA . THR A 1 89 ? 17.185 -60.419 51.287 1.00 51.91 89 THR A CA 1
ATOM 744 C C . THR A 1 89 ? 17.646 -61.790 50.785 1.00 51.91 89 THR A C 1
ATOM 746 O O . THR A 1 89 ? 18.591 -62.341 51.339 1.00 51.91 89 THR A O 1
ATOM 749 N N . ASP A 1 90 ? 17.045 -62.317 49.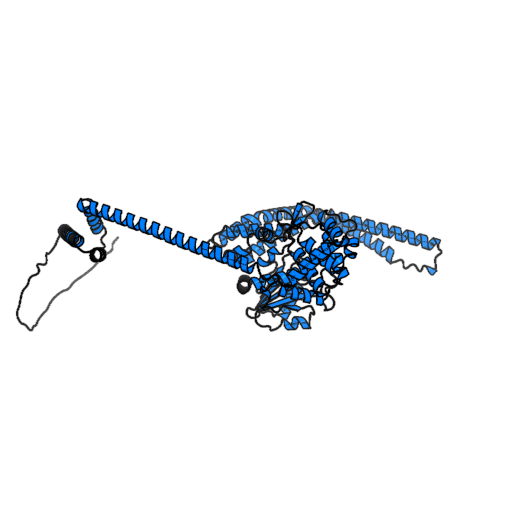714 1.00 53.47 90 ASP A N 1
ATOM 750 C CA . ASP A 1 90 ? 17.500 -63.533 49.032 1.00 53.47 90 ASP A CA 1
ATOM 751 C C . ASP A 1 90 ? 18.683 -63.221 48.089 1.00 53.47 90 ASP A C 1
ATOM 753 O O . ASP A 1 90 ? 18.552 -62.450 47.131 1.00 53.47 90 ASP A O 1
ATOM 757 N N . THR A 1 91 ? 19.849 -63.818 48.352 1.00 55.41 91 THR A N 1
ATOM 758 C CA . THR A 1 91 ? 21.077 -63.681 47.547 1.00 55.41 91 THR A CA 1
ATOM 759 C C . THR A 1 91 ? 20.855 -64.077 46.087 1.00 55.41 91 THR A C 1
ATOM 761 O O . THR A 1 91 ? 21.374 -63.413 45.185 1.00 55.41 91 THR A O 1
ATOM 764 N N . LEU A 1 92 ? 19.995 -65.067 45.828 1.00 55.75 92 LEU A N 1
ATOM 765 C CA . LEU A 1 92 ? 19.606 -65.460 44.472 1.00 55.75 92 LEU A CA 1
ATOM 766 C C . LEU A 1 92 ? 18.688 -64.406 43.823 1.00 55.75 92 LEU A C 1
ATOM 768 O O . LEU A 1 92 ? 18.765 -64.137 42.622 1.00 55.75 92 LEU A O 1
ATOM 772 N N . GLY A 1 93 ? 17.835 -63.759 44.623 1.00 51.12 93 GLY A N 1
ATOM 773 C CA . GLY A 1 93 ? 16.967 -62.658 44.202 1.00 51.12 93 GLY A CA 1
ATOM 774 C C . GLY A 1 93 ? 17.751 -61.421 43.761 1.00 51.12 93 GLY A C 1
ATOM 775 O O . GLY A 1 93 ? 17.425 -60.824 42.728 1.00 51.12 93 GLY A O 1
ATOM 776 N N . GLN A 1 94 ? 18.826 -61.078 44.477 1.00 54.69 94 GLN A N 1
ATOM 777 C CA . GLN A 1 94 ? 19.715 -59.974 44.106 1.00 54.69 94 GLN A CA 1
ATOM 778 C C . GLN A 1 94 ? 20.494 -60.249 42.814 1.00 54.69 94 GLN A C 1
ATOM 780 O O . GLN A 1 94 ? 20.582 -59.361 41.962 1.00 54.69 94 GLN A O 1
ATOM 785 N N . GLU A 1 95 ? 21.002 -61.468 42.608 1.00 58.12 95 GLU A N 1
ATOM 786 C CA . GLU A 1 95 ? 21.657 -61.836 41.345 1.00 58.12 95 GLU A CA 1
ATOM 787 C C . GLU A 1 95 ? 20.681 -61.823 40.168 1.00 58.12 95 GLU A C 1
ATOM 789 O O . GLU A 1 95 ? 20.987 -61.256 39.117 1.00 58.12 95 GLU A O 1
ATOM 794 N N . VAL A 1 96 ? 19.465 -62.349 40.343 1.00 60.06 96 VAL A N 1
ATOM 795 C CA . VAL A 1 96 ? 18.422 -62.305 39.308 1.00 60.06 96 VAL A CA 1
ATOM 796 C C . VAL A 1 96 ? 18.018 -60.863 38.988 1.00 60.06 96 VAL A C 1
ATOM 798 O O . VAL A 1 96 ? 17.810 -60.540 37.816 1.00 60.06 96 VAL A O 1
ATOM 801 N N . LEU A 1 97 ? 17.951 -59.974 39.985 1.00 56.53 97 LEU A N 1
ATOM 802 C CA . LEU A 1 97 ? 17.713 -58.542 39.774 1.00 56.53 97 LEU A CA 1
ATOM 803 C C . LEU A 1 97 ? 18.872 -57.879 39.025 1.00 56.53 97 LEU A C 1
ATOM 805 O O . LEU A 1 97 ? 18.624 -57.120 38.090 1.00 56.53 97 LEU A O 1
ATOM 809 N N . LYS A 1 98 ? 20.124 -58.204 39.357 1.00 67.81 98 LYS A N 1
ATOM 810 C CA . LYS A 1 98 ? 21.319 -57.669 38.684 1.00 67.81 98 LYS A CA 1
ATOM 811 C C . LYS A 1 98 ? 21.415 -58.153 37.233 1.00 67.81 98 LYS A C 1
ATOM 813 O O . LYS A 1 98 ? 21.677 -57.357 36.332 1.00 67.81 98 LYS A O 1
ATOM 818 N N . VAL A 1 99 ? 21.107 -59.426 36.973 1.00 66.69 99 VAL A N 1
ATOM 819 C CA . VAL A 1 99 ? 21.031 -60.010 35.622 1.00 66.69 99 VAL A CA 1
ATOM 820 C C . VAL A 1 99 ? 19.868 -59.413 34.825 1.00 66.69 99 VAL A C 1
ATOM 822 O O . VAL A 1 99 ? 20.043 -59.061 33.657 1.00 66.69 99 VAL A O 1
ATOM 825 N N . ALA A 1 100 ? 18.697 -59.231 35.441 1.00 60.91 100 ALA A N 1
ATOM 826 C CA . ALA A 1 100 ? 17.556 -58.581 34.799 1.00 60.91 100 ALA A CA 1
ATOM 827 C C . ALA A 1 100 ? 17.851 -57.110 34.473 1.00 60.91 100 ALA A C 1
ATOM 829 O O . ALA A 1 100 ? 17.550 -56.666 33.366 1.00 60.91 100 ALA A O 1
ATOM 830 N N . GLN A 1 101 ? 18.499 -56.377 35.380 1.00 66.94 101 GLN A N 1
ATOM 831 C CA . GLN A 1 101 ? 18.896 -54.986 35.167 1.00 66.94 101 GLN A CA 1
ATOM 832 C C . GLN A 1 101 ? 19.942 -54.873 34.053 1.00 66.94 101 GLN A C 1
ATOM 834 O O . GLN A 1 101 ? 19.804 -54.035 33.164 1.00 66.94 101 GLN A O 1
ATOM 839 N N . ASN A 1 102 ? 20.934 -55.767 34.025 1.00 71.00 102 ASN A N 1
ATOM 840 C CA . ASN A 1 102 ? 21.920 -55.834 32.947 1.00 71.00 102 ASN A CA 1
ATOM 841 C C . ASN A 1 102 ? 21.278 -56.174 31.599 1.00 71.00 102 ASN A C 1
ATOM 843 O O . ASN A 1 102 ? 21.651 -55.596 30.578 1.00 71.00 102 ASN A O 1
ATOM 847 N N . LYS A 1 103 ? 20.277 -57.060 31.579 1.00 72.56 103 LYS A N 1
ATOM 848 C CA . LYS A 1 103 ? 19.514 -57.371 30.368 1.00 72.56 103 LYS A CA 1
ATOM 849 C C . LYS A 1 103 ? 18.688 -56.173 29.892 1.00 72.56 103 LYS A C 1
ATOM 851 O O . LYS A 1 103 ? 18.734 -55.857 28.709 1.00 72.56 103 LYS A O 1
ATOM 856 N N . ILE A 1 104 ? 18.013 -55.466 30.799 1.00 69.88 104 ILE A N 1
ATOM 857 C CA . ILE A 1 104 ? 17.270 -54.234 30.485 1.00 69.88 104 ILE A CA 1
ATOM 858 C C . ILE A 1 104 ? 18.217 -53.154 29.954 1.00 69.88 104 ILE A C 1
ATOM 860 O O . ILE A 1 104 ? 17.893 -52.486 28.975 1.00 69.88 104 ILE A O 1
ATOM 864 N N . ASN A 1 105 ? 19.399 -53.000 30.550 1.00 69.69 105 ASN A N 1
ATOM 865 C CA . ASN A 1 105 ? 20.398 -52.035 30.097 1.00 69.69 105 ASN A CA 1
ATOM 866 C C . ASN A 1 105 ? 20.940 -52.398 28.708 1.00 69.69 105 ASN A C 1
ATOM 868 O O . ASN A 1 105 ? 21.037 -51.523 27.853 1.00 69.69 105 ASN A O 1
ATOM 872 N N . ARG A 1 106 ? 21.207 -53.682 28.435 1.00 69.50 106 ARG A N 1
ATOM 873 C CA . ARG A 1 106 ? 21.597 -54.157 27.095 1.00 69.50 106 ARG A CA 1
ATOM 874 C C . ARG A 1 106 ? 20.488 -53.953 26.063 1.00 69.50 106 ARG A C 1
ATOM 876 O O . ARG A 1 106 ? 20.779 -53.495 24.964 1.00 69.50 106 ARG A O 1
ATOM 883 N N . GLU A 1 107 ? 19.231 -54.226 26.409 1.00 69.75 107 GLU A N 1
ATOM 884 C CA . GLU A 1 107 ? 18.078 -53.983 25.529 1.00 69.75 107 GLU A CA 1
ATOM 885 C C . GLU A 1 107 ? 17.866 -52.484 25.263 1.00 69.75 107 GLU A C 1
ATOM 887 O O . GLU A 1 107 ? 17.600 -52.102 24.124 1.00 69.75 107 GLU A O 1
ATOM 892 N N . LYS A 1 108 ? 18.042 -51.618 26.270 1.00 70.50 108 LYS A N 1
ATOM 893 C CA . LYS A 1 108 ? 18.004 -50.156 26.100 1.00 70.50 108 LYS A CA 1
ATOM 894 C C . LYS A 1 108 ? 19.136 -49.660 25.203 1.00 70.50 108 LYS A C 1
ATOM 896 O O . LYS A 1 108 ? 18.876 -48.872 24.301 1.00 70.50 108 LYS A O 1
ATOM 901 N N . SER A 1 109 ? 20.361 -50.142 25.400 1.00 67.06 109 SER A N 1
ATOM 902 C CA . SER A 1 109 ? 21.501 -49.783 24.549 1.00 67.06 109 SER A CA 1
ATOM 903 C C . SER A 1 109 ? 21.324 -50.287 23.116 1.00 67.06 109 SER A C 1
ATOM 905 O O . SER A 1 109 ? 21.565 -49.535 22.178 1.00 67.06 109 SER A O 1
ATOM 907 N N . ALA A 1 110 ? 20.826 -51.513 22.925 1.00 66.56 110 ALA A N 1
ATOM 908 C CA . ALA A 1 110 ? 20.518 -52.056 21.603 1.00 66.56 110 ALA A CA 1
ATOM 909 C C . ALA A 1 110 ? 19.410 -51.260 20.896 1.00 66.56 110 ALA A C 1
ATOM 911 O O . ALA A 1 110 ? 19.546 -50.966 19.711 1.00 66.56 110 ALA A O 1
ATOM 912 N N . ARG A 1 111 ? 18.356 -50.842 21.615 1.00 66.56 111 ARG A N 1
ATOM 913 C CA . ARG A 1 111 ? 17.333 -49.930 21.076 1.00 66.56 111 ARG A CA 1
ATOM 914 C C . ARG A 1 111 ? 17.922 -48.579 20.700 1.00 66.56 111 ARG A C 1
ATOM 916 O O . ARG A 1 111 ? 17.662 -48.121 19.601 1.00 66.56 111 ARG A O 1
ATOM 923 N N . LYS A 1 112 ? 18.776 -47.993 21.542 1.00 69.62 112 LYS A N 1
ATOM 924 C CA . LYS A 1 112 ? 19.432 -46.707 21.262 1.00 69.62 112 LYS A CA 1
ATOM 925 C C . LYS A 1 112 ? 20.349 -46.782 20.033 1.00 69.62 112 LYS A C 1
ATOM 927 O O . LYS A 1 112 ? 20.372 -45.860 19.226 1.00 69.62 112 LYS A O 1
ATOM 932 N N . ILE A 1 113 ? 21.052 -47.903 19.848 1.00 68.00 113 ILE A N 1
ATOM 933 C CA . ILE A 1 113 ? 21.859 -48.177 18.648 1.00 68.00 113 ILE A CA 1
ATOM 934 C C . ILE A 1 113 ? 20.961 -48.391 17.423 1.00 68.00 113 ILE A C 1
ATOM 936 O O . ILE A 1 113 ? 21.248 -47.842 16.365 1.00 68.00 113 ILE A O 1
ATOM 940 N N . GLN A 1 114 ? 19.856 -49.133 17.543 1.00 65.06 114 GLN A N 1
ATOM 941 C CA . GLN A 1 114 ? 18.898 -49.331 16.446 1.00 65.06 114 GLN A CA 1
ATOM 942 C C . GLN A 1 114 ? 18.170 -48.040 16.055 1.00 65.06 114 GLN A C 1
ATOM 944 O O . GLN A 1 114 ? 17.960 -47.807 14.869 1.00 65.06 114 GLN A O 1
ATOM 949 N N . GLU A 1 115 ? 17.804 -47.197 17.017 1.00 64.44 115 GLU A N 1
ATOM 950 C CA . GLU A 1 115 ? 17.217 -45.871 16.801 1.00 64.44 115 GLU A CA 1
ATOM 951 C C . GLU A 1 115 ? 18.237 -44.928 16.162 1.00 64.44 115 GLU A C 1
ATOM 953 O O . GLU A 1 115 ? 17.906 -44.263 15.185 1.00 64.44 115 GLU A O 1
ATOM 958 N N . GLY A 1 116 ? 19.496 -44.951 16.612 1.00 63.56 116 GLY A N 1
ATOM 959 C CA . GLY A 1 116 ? 20.595 -44.228 15.970 1.00 63.56 116 GLY A CA 1
ATOM 960 C C . GLY A 1 116 ? 20.867 -44.704 14.539 1.00 63.56 116 GLY A C 1
ATOM 961 O O . GLY A 1 116 ? 21.069 -43.887 13.646 1.00 63.56 116 GLY A O 1
ATOM 962 N N . PHE A 1 117 ? 20.800 -46.013 14.280 1.00 66.69 117 PHE A N 1
ATOM 963 C CA . PHE A 1 117 ? 21.001 -46.585 12.945 1.00 66.69 117 PHE A CA 1
ATOM 964 C C . PHE A 1 117 ? 19.809 -46.322 12.017 1.00 66.69 117 PHE A C 1
ATOM 966 O O . PHE A 1 117 ? 20.009 -46.002 10.847 1.00 66.69 117 PHE A O 1
ATOM 973 N N . LYS A 1 118 ? 18.571 -46.381 12.527 1.00 62.66 118 LYS A N 1
ATOM 974 C CA . LYS A 1 118 ? 17.365 -45.947 11.802 1.00 62.66 118 LYS A CA 1
ATOM 975 C C . LYS A 1 118 ? 17.406 -44.450 11.516 1.00 62.66 118 LYS A C 1
ATOM 977 O O . LYS A 1 118 ? 17.102 -44.061 10.393 1.00 62.66 118 LYS A O 1
ATOM 982 N N . GLY A 1 119 ? 17.830 -43.631 12.477 1.00 61.19 119 GLY A N 1
ATOM 983 C CA . GLY A 1 119 ? 18.053 -42.195 12.305 1.00 61.19 119 GLY A CA 1
ATOM 984 C C . GLY A 1 119 ? 19.086 -41.921 11.216 1.00 61.19 119 GLY A C 1
ATOM 985 O O . GLY A 1 119 ? 18.783 -41.220 10.259 1.00 61.19 119 GLY A O 1
ATOM 986 N N . TYR A 1 120 ? 20.242 -42.584 11.271 1.00 67.88 120 TYR A N 1
ATOM 987 C CA . TYR A 1 120 ? 21.296 -42.481 10.259 1.00 67.88 120 TYR A CA 1
ATOM 988 C C . TYR A 1 120 ? 20.852 -42.977 8.873 1.00 67.88 120 TYR A C 1
ATOM 990 O O . TYR A 1 120 ? 21.163 -42.351 7.862 1.00 67.88 120 TYR A O 1
ATOM 998 N N . GLN A 1 121 ? 20.098 -44.078 8.782 1.00 68.50 121 GLN A N 1
ATOM 999 C CA . GLN A 1 121 ? 19.542 -44.549 7.509 1.00 68.50 121 GLN A CA 1
ATOM 1000 C C . GLN A 1 121 ? 18.486 -43.589 6.954 1.00 68.50 121 GLN A C 1
ATOM 1002 O O . GLN A 1 121 ? 18.486 -43.334 5.750 1.00 68.50 121 GLN A O 1
ATOM 1007 N N . THR A 1 122 ? 17.640 -43.023 7.817 1.00 64.50 122 THR A N 1
ATOM 1008 C CA . THR A 1 122 ? 16.643 -42.009 7.447 1.00 64.50 122 THR A CA 1
ATOM 1009 C C . THR A 1 122 ? 17.334 -40.731 6.986 1.00 64.50 122 THR A C 1
ATOM 1011 O O . THR A 1 122 ? 16.987 -40.196 5.942 1.00 64.50 122 THR A O 1
ATOM 1014 N N . GLU A 1 123 ? 18.387 -40.291 7.673 1.00 64.31 123 GLU A N 1
ATOM 1015 C CA . GLU A 1 123 ? 19.187 -39.128 7.292 1.00 64.31 123 GLU A CA 1
ATOM 1016 C C . GLU A 1 123 ? 19.962 -39.377 5.992 1.00 64.31 123 GLU A C 1
ATOM 1018 O O . GLU A 1 123 ? 20.000 -38.518 5.119 1.00 64.31 123 GLU A O 1
ATOM 1023 N N . LYS A 1 124 ? 20.517 -40.576 5.783 1.00 72.75 124 LYS A N 1
ATOM 1024 C CA . LYS A 1 124 ? 21.176 -40.963 4.526 1.00 72.75 124 LYS A CA 1
ATOM 1025 C C . LYS A 1 124 ? 20.181 -41.041 3.366 1.00 72.75 124 LYS A C 1
ATOM 1027 O O . LYS A 1 124 ? 20.521 -40.640 2.252 1.00 72.75 124 LYS A O 1
ATOM 1032 N N . GLN A 1 125 ? 18.963 -41.534 3.598 1.00 67.75 125 GLN A N 1
ATOM 1033 C CA . GLN A 1 125 ? 17.886 -41.509 2.607 1.00 67.75 125 GLN A CA 1
ATOM 1034 C C . GLN A 1 125 ? 17.398 -40.085 2.340 1.00 67.75 125 GLN A C 1
ATOM 1036 O O . GLN A 1 125 ? 17.223 -39.741 1.177 1.00 67.75 125 GLN A O 1
ATOM 1041 N N . ASN A 1 126 ? 17.262 -39.245 3.364 1.00 67.56 126 ASN A N 1
ATOM 1042 C CA . ASN A 1 126 ? 16.898 -37.838 3.222 1.00 67.56 126 ASN A CA 1
ATOM 1043 C C . ASN A 1 126 ? 17.991 -37.062 2.488 1.00 67.56 126 ASN A C 1
ATOM 1045 O O . ASN A 1 126 ? 17.675 -36.365 1.544 1.00 67.56 126 ASN A O 1
ATOM 1049 N N . ARG A 1 127 ? 19.280 -37.284 2.771 1.00 66.25 127 ARG A N 1
ATOM 1050 C CA . ARG A 1 127 ? 20.395 -36.707 1.999 1.00 66.25 127 ARG A CA 1
ATOM 1051 C C . ARG A 1 127 ? 20.399 -37.187 0.551 1.00 66.25 127 ARG A C 1
ATOM 1053 O O . ARG A 1 127 ? 20.692 -36.398 -0.342 1.00 66.25 127 ARG A O 1
ATOM 1060 N N . LYS A 1 128 ? 20.067 -38.456 0.280 1.00 67.00 128 LYS A N 1
ATOM 1061 C CA . LYS A 1 128 ? 19.895 -38.956 -1.096 1.00 67.00 128 LYS A CA 1
ATOM 1062 C C . LYS A 1 128 ? 18.682 -38.321 -1.778 1.00 67.00 128 LYS A C 1
ATOM 1064 O O . LYS A 1 128 ? 18.811 -37.942 -2.936 1.00 67.00 128 LYS A O 1
ATOM 1069 N N . LYS A 1 129 ? 17.554 -38.167 -1.076 1.00 65.38 129 LYS A N 1
ATOM 1070 C CA . LYS A 1 129 ? 16.347 -37.479 -1.558 1.00 65.38 129 LYS A CA 1
ATOM 1071 C C . LYS A 1 129 ? 16.602 -35.994 -1.788 1.00 65.38 129 LYS A C 1
ATOM 1073 O O . LYS A 1 129 ? 16.212 -35.514 -2.833 1.00 65.38 129 LYS A O 1
ATOM 1078 N N . ASP A 1 130 ? 17.340 -35.314 -0.921 1.00 60.31 130 ASP A N 1
ATOM 1079 C CA . ASP A 1 130 ? 17.756 -33.915 -1.060 1.00 60.31 130 ASP A CA 1
ATOM 1080 C C . ASP A 1 130 ? 18.774 -33.745 -2.176 1.00 60.31 130 ASP A C 1
ATOM 1082 O O . ASP A 1 130 ? 18.709 -32.788 -2.933 1.00 60.31 130 ASP A O 1
ATOM 1086 N N . THR A 1 131 ? 19.714 -34.676 -2.334 1.00 66.69 131 THR A N 1
ATOM 1087 C CA . THR A 1 131 ? 20.668 -34.645 -3.450 1.00 66.69 131 THR A CA 1
ATOM 1088 C C . THR A 1 131 ? 19.959 -34.930 -4.771 1.00 66.69 131 THR A C 1
ATOM 1090 O O . THR A 1 131 ? 20.255 -34.282 -5.772 1.00 66.69 131 THR A O 1
ATOM 1093 N N . ALA A 1 132 ? 18.999 -35.859 -4.788 1.00 57.75 132 ALA A N 1
ATOM 1094 C CA . ALA A 1 132 ? 18.145 -36.129 -5.938 1.00 57.75 132 ALA A CA 1
ATOM 1095 C C . ALA A 1 132 ? 17.212 -34.948 -6.223 1.00 57.75 132 ALA A C 1
ATOM 1097 O O . ALA A 1 132 ? 17.130 -34.536 -7.366 1.00 57.75 132 ALA A O 1
ATOM 1098 N N . ALA A 1 133 ? 16.606 -34.332 -5.210 1.00 51.84 133 ALA A N 1
ATOM 1099 C CA . ALA A 1 133 ? 15.773 -33.140 -5.320 1.00 51.84 133 ALA A CA 1
ATOM 1100 C C . ALA A 1 133 ? 16.593 -31.925 -5.751 1.00 51.84 133 ALA A C 1
ATOM 1102 O O . ALA A 1 133 ? 16.111 -31.149 -6.557 1.00 51.84 133 ALA A O 1
ATOM 1103 N N . ARG A 1 134 ? 17.853 -31.788 -5.321 1.00 58.53 134 ARG A N 1
ATOM 1104 C CA . ARG A 1 134 ? 18.797 -30.784 -5.831 1.00 58.53 134 ARG A CA 1
ATOM 1105 C C . ARG A 1 134 ? 19.214 -31.087 -7.261 1.00 58.53 134 ARG A C 1
ATOM 1107 O O . ARG A 1 134 ? 19.327 -30.150 -8.032 1.00 58.53 134 ARG A O 1
ATOM 1114 N N . LYS A 1 135 ? 19.420 -32.349 -7.653 1.00 56.16 135 LYS A N 1
ATOM 1115 C CA . LYS A 1 135 ? 19.687 -32.736 -9.054 1.00 56.16 135 LYS A CA 1
ATOM 1116 C C . LYS A 1 135 ? 18.464 -32.525 -9.947 1.00 56.16 135 LYS A C 1
ATOM 1118 O O . LYS A 1 135 ? 18.630 -32.026 -11.048 1.00 56.16 135 LYS A O 1
ATOM 1123 N N . ILE A 1 136 ? 17.263 -32.823 -9.458 1.00 48.97 136 ILE A N 1
ATOM 1124 C CA . ILE A 1 136 ? 15.979 -32.573 -10.117 1.00 48.97 136 ILE A CA 1
ATOM 1125 C C . ILE A 1 136 ? 15.712 -31.070 -10.162 1.00 48.97 136 ILE A C 1
ATOM 1127 O O . ILE A 1 136 ? 15.364 -30.578 -11.214 1.00 48.97 136 ILE A O 1
ATOM 1131 N N . GLN A 1 137 ? 15.976 -30.298 -9.106 1.00 45.06 137 GLN A N 1
ATOM 1132 C CA . GLN A 1 137 ? 15.915 -28.832 -9.125 1.00 45.06 137 GLN A CA 1
ATOM 1133 C C . GLN A 1 137 ? 16.982 -28.234 -10.037 1.00 45.06 137 GLN A C 1
ATOM 1135 O O . GLN A 1 137 ? 16.708 -27.234 -10.680 1.00 45.06 137 GLN A O 1
ATOM 1140 N N . LYS A 1 138 ? 18.186 -28.809 -10.127 1.00 42.59 138 LYS A N 1
ATOM 1141 C CA . LYS A 1 138 ? 19.240 -28.359 -11.049 1.00 42.59 138 LYS A CA 1
ATOM 1142 C C . LYS A 1 138 ? 18.869 -28.705 -12.497 1.00 42.59 138 LYS A C 1
ATOM 1144 O O . LYS A 1 138 ? 19.056 -27.857 -13.355 1.00 42.59 138 LYS A O 1
ATOM 1149 N N . GLY A 1 139 ? 18.248 -29.867 -12.722 1.00 36.50 139 GLY A N 1
ATOM 1150 C CA . GLY A 1 139 ? 17.663 -30.320 -13.990 1.00 36.50 139 GLY A CA 1
ATOM 1151 C C . GLY A 1 139 ? 16.401 -29.552 -14.412 1.00 36.50 139 GLY A C 1
ATOM 1152 O O . GLY A 1 139 ? 16.213 -29.275 -15.587 1.00 36.50 139 GLY A O 1
ATOM 1153 N N . LEU A 1 140 ? 15.574 -29.130 -13.452 1.00 41.75 140 LEU A N 1
ATOM 1154 C CA . LEU A 1 140 ? 14.409 -28.256 -13.630 1.00 41.75 140 LEU A CA 1
ATOM 1155 C C . LEU A 1 140 ? 14.819 -26.781 -13.740 1.00 41.75 140 LEU A C 1
ATOM 1157 O O . LEU A 1 140 ? 14.085 -25.996 -14.326 1.00 41.75 140 LEU A O 1
ATOM 1161 N N . ARG A 1 141 ? 15.973 -26.375 -13.188 1.00 39.66 141 ARG A N 1
ATOM 1162 C CA . ARG A 1 141 ? 16.574 -25.038 -13.377 1.00 39.66 141 ARG A CA 1
ATOM 1163 C C . ARG A 1 141 ? 17.288 -24.927 -14.718 1.00 39.66 141 ARG A C 1
ATOM 1165 O O . ARG A 1 141 ? 17.286 -23.846 -15.298 1.00 39.66 141 ARG A O 1
ATOM 1172 N N . THR A 1 142 ? 17.797 -26.030 -15.260 1.00 38.56 142 THR A N 1
ATOM 1173 C CA . THR A 1 142 ? 18.020 -26.188 -16.699 1.00 38.56 142 THR A CA 1
ATOM 1174 C C . THR A 1 142 ? 16.693 -26.508 -17.387 1.00 38.56 142 THR A C 1
ATOM 1176 O O . THR A 1 142 ? 16.574 -27.513 -18.082 1.00 38.56 142 THR A O 1
ATOM 1179 N N . LYS A 1 143 ? 15.671 -25.649 -17.218 1.00 47.75 143 LYS A N 1
ATOM 1180 C CA . LYS A 1 143 ? 14.630 -25.562 -18.252 1.00 47.75 143 LYS A CA 1
ATOM 1181 C C . LYS A 1 143 ? 15.379 -25.385 -19.577 1.00 47.75 143 LYS A C 1
ATOM 1183 O O . LYS A 1 143 ? 16.340 -24.605 -19.573 1.00 47.75 143 LYS A O 1
ATOM 1188 N N . PRO A 1 144 ? 14.997 -26.061 -20.677 1.00 43.53 144 PRO A N 1
ATOM 1189 C CA . PRO A 1 144 ? 15.489 -25.661 -21.984 1.00 43.53 144 PRO A CA 1
ATOM 1190 C C . PRO A 1 144 ? 15.277 -24.154 -22.056 1.00 43.53 144 PRO A C 1
ATOM 1192 O O . PRO A 1 144 ? 14.164 -23.670 -21.836 1.00 43.53 144 PRO A O 1
ATOM 1195 N N . THR A 1 145 ? 16.378 -23.411 -22.172 1.00 55.22 145 THR A N 1
ATOM 1196 C CA . THR A 1 145 ? 16.330 -21.965 -22.340 1.00 55.22 145 THR A CA 1
ATOM 1197 C C . THR A 1 145 ? 15.408 -21.776 -23.526 1.00 55.22 145 THR A C 1
ATOM 1199 O O . THR A 1 145 ? 15.757 -22.223 -24.617 1.00 55.22 145 THR A O 1
ATOM 1202 N N . SER A 1 146 ? 14.192 -21.273 -23.292 1.00 67.31 146 SER A N 1
ATOM 1203 C CA . SER A 1 146 ? 13.212 -21.148 -24.366 1.00 67.31 146 SER A CA 1
ATOM 1204 C C . SER A 1 146 ? 13.891 -20.417 -25.518 1.00 67.31 146 SER A C 1
ATOM 1206 O O . SER A 1 146 ? 14.725 -19.541 -25.267 1.00 67.31 146 SER A O 1
ATOM 1208 N N . GLN A 1 147 ? 13.581 -20.776 -26.764 1.00 72.19 147 GLN A N 1
ATOM 1209 C CA . GLN A 1 147 ? 14.188 -20.116 -27.923 1.00 72.19 147 GLN A CA 1
ATOM 1210 C C . GLN A 1 147 ? 14.108 -18.584 -27.782 1.00 72.19 147 GLN A C 1
ATOM 1212 O O . GLN A 1 147 ? 15.084 -17.888 -28.028 1.00 72.19 147 GLN A O 1
ATOM 1217 N N . ALA A 1 148 ? 13.005 -18.077 -27.220 1.00 69.44 148 ALA A N 1
ATOM 1218 C CA . ALA A 1 148 ? 12.837 -16.684 -26.814 1.00 69.44 148 ALA A CA 1
ATOM 1219 C C . ALA A 1 148 ? 13.942 -16.153 -25.874 1.00 69.44 148 ALA A C 1
ATOM 1221 O O . ALA A 1 148 ? 14.502 -15.090 -26.120 1.00 69.44 148 ALA A O 1
ATOM 1222 N N . LYS A 1 149 ? 14.313 -16.877 -24.810 1.00 72.69 149 LYS A N 1
ATOM 1223 C CA . LYS A 1 149 ? 15.375 -16.455 -23.881 1.00 72.69 149 LYS A CA 1
ATOM 1224 C C . LYS A 1 149 ? 16.773 -16.522 -24.512 1.00 72.69 149 LYS A C 1
ATOM 1226 O O . LYS A 1 149 ? 17.621 -15.706 -24.154 1.00 72.69 149 LYS A O 1
ATOM 1231 N N . LEU A 1 150 ? 17.017 -17.456 -25.435 1.00 77.06 150 LEU A N 1
ATOM 1232 C CA . LEU A 1 150 ? 18.258 -17.486 -26.223 1.00 77.06 150 LEU A CA 1
ATOM 1233 C C . LEU A 1 150 ? 18.326 -16.303 -27.194 1.00 77.06 150 LEU A C 1
ATOM 1235 O O . LEU A 1 150 ? 19.341 -15.613 -27.222 1.00 77.06 150 LEU A O 1
ATOM 1239 N N . ASN A 1 151 ? 17.230 -16.020 -27.901 1.00 80.69 151 ASN A N 1
ATOM 1240 C CA . ASN A 1 151 ? 17.118 -14.880 -28.810 1.00 80.69 151 ASN A CA 1
ATOM 1241 C C . ASN A 1 151 ? 17.325 -13.554 -28.066 1.00 80.69 151 ASN A C 1
ATOM 1243 O O . ASN A 1 151 ? 18.114 -12.727 -28.508 1.00 80.69 151 ASN A O 1
ATOM 1247 N N . LEU A 1 152 ? 16.704 -13.373 -26.894 1.00 81.31 152 LEU A N 1
ATOM 1248 C CA . LEU A 1 152 ? 16.908 -12.180 -26.063 1.00 81.31 152 LEU A CA 1
ATOM 1249 C C . LEU A 1 152 ? 18.375 -11.999 -25.662 1.00 81.31 152 LEU A C 1
ATOM 1251 O O . LEU A 1 152 ? 18.885 -10.887 -25.711 1.00 81.31 152 LEU A O 1
ATOM 1255 N N . LYS A 1 153 ? 19.064 -13.084 -25.289 1.00 84.50 153 LYS A N 1
ATOM 1256 C CA . LYS A 1 153 ? 20.488 -13.013 -24.941 1.00 84.50 153 LYS A CA 1
ATOM 1257 C C . LYS A 1 153 ? 21.348 -12.665 -26.159 1.00 84.50 153 LYS A C 1
ATOM 1259 O O . LYS A 1 153 ? 22.285 -11.893 -26.023 1.00 84.50 153 LYS A O 1
ATOM 1264 N N . ALA A 1 154 ? 21.035 -13.214 -27.332 1.00 87.94 154 ALA A N 1
ATOM 1265 C CA . ALA A 1 154 ? 21.745 -12.889 -28.566 1.00 87.94 154 ALA A CA 1
ATOM 1266 C C . ALA A 1 154 ? 21.590 -11.404 -28.940 1.00 87.94 154 ALA A C 1
ATOM 1268 O O . ALA A 1 154 ? 22.595 -10.755 -29.213 1.00 87.94 154 ALA A O 1
ATOM 1269 N N . ARG A 1 155 ? 20.367 -10.855 -28.850 1.00 88.81 155 ARG A N 1
ATOM 1270 C CA . ARG A 1 155 ? 20.099 -9.419 -29.060 1.00 88.81 155 ARG A CA 1
ATOM 1271 C C . ARG A 1 155 ? 20.852 -8.544 -28.057 1.00 88.81 155 ARG A C 1
ATOM 1273 O O . ARG A 1 155 ? 21.454 -7.551 -28.438 1.00 88.81 155 ARG A O 1
ATOM 1280 N N . GLU A 1 156 ? 20.888 -8.940 -26.783 1.00 88.75 156 GLU A N 1
ATOM 1281 C CA . GLU A 1 156 ? 21.649 -8.214 -25.754 1.00 88.75 156 GLU A CA 1
ATOM 1282 C C . GLU A 1 156 ? 23.147 -8.131 -26.087 1.00 88.75 156 GLU A C 1
ATOM 1284 O O . GLU A 1 156 ? 23.763 -7.079 -25.935 1.00 88.75 156 GLU A O 1
ATOM 1289 N N . GLU A 1 157 ? 23.745 -9.232 -26.554 1.00 91.19 157 GLU A N 1
ATOM 1290 C CA . GLU A 1 157 ? 25.157 -9.263 -26.961 1.00 91.19 157 GLU A CA 1
ATOM 1291 C C . GLU A 1 157 ? 25.428 -8.466 -28.245 1.00 91.19 157 GLU A C 1
ATOM 1293 O O . GLU A 1 157 ? 26.523 -7.929 -28.416 1.00 91.19 157 GLU A O 1
ATOM 1298 N N . GLU A 1 158 ? 24.444 -8.360 -29.137 1.00 93.31 158 GLU A N 1
ATOM 1299 C CA . GLU A 1 158 ? 24.508 -7.480 -30.303 1.00 93.31 158 GLU A CA 1
ATOM 1300 C C . GLU A 1 158 ? 24.505 -6.006 -29.881 1.00 93.31 158 GLU A C 1
ATOM 1302 O O . GLU A 1 158 ? 25.395 -5.255 -30.279 1.00 93.31 158 GLU A O 1
ATOM 1307 N N . TYR A 1 159 ? 23.590 -5.604 -28.994 1.00 94.50 159 TYR A N 1
ATOM 1308 C CA . TYR A 1 159 ? 23.496 -4.222 -28.507 1.00 94.50 159 TYR A CA 1
ATOM 1309 C C . TYR A 1 159 ? 24.728 -3.773 -27.727 1.00 94.50 159 TYR A C 1
ATOM 1311 O O . TYR A 1 159 ? 25.122 -2.615 -27.818 1.00 94.50 159 TYR A O 1
ATOM 1319 N N . LYS A 1 160 ? 25.419 -4.687 -27.039 1.00 92.62 160 LYS A N 1
ATOM 1320 C CA . LYS A 1 160 ? 26.714 -4.394 -26.399 1.00 92.62 160 LYS A CA 1
ATOM 1321 C C . LYS A 1 160 ? 27.814 -3.960 -27.378 1.00 92.62 160 LYS A C 1
ATOM 1323 O O . LYS A 1 160 ? 28.859 -3.501 -26.923 1.00 92.62 160 LYS A O 1
ATOM 1328 N N . ARG A 1 161 ? 27.616 -4.099 -28.692 1.00 93.88 161 ARG A N 1
ATOM 1329 C CA . ARG A 1 161 ? 28.538 -3.588 -29.722 1.00 93.88 161 ARG A CA 1
ATOM 1330 C C . ARG A 1 161 ? 28.219 -2.155 -30.152 1.00 93.88 161 ARG A C 1
ATOM 1332 O O . ARG A 1 161 ? 29.063 -1.533 -30.788 1.00 93.88 161 ARG A O 1
ATOM 1339 N N . ASP A 1 162 ? 27.041 -1.636 -29.810 1.00 95.75 162 ASP A N 1
ATOM 1340 C CA . ASP A 1 162 ? 26.619 -0.272 -30.127 1.00 95.75 162 ASP A CA 1
ATOM 1341 C C . ASP A 1 162 ? 27.211 0.738 -29.109 1.00 95.75 162 ASP A C 1
ATOM 1343 O O . ASP A 1 162 ? 26.989 0.609 -27.894 1.00 95.75 162 ASP A O 1
ATOM 1347 N N . PRO A 1 163 ? 27.969 1.759 -29.565 1.00 94.81 163 PRO A N 1
ATOM 1348 C CA . PRO A 1 163 ? 28.504 2.814 -28.704 1.00 94.81 163 PRO A CA 1
ATOM 1349 C C . PRO A 1 163 ? 27.438 3.613 -27.944 1.00 94.81 163 PRO A C 1
ATOM 1351 O O . PRO A 1 163 ? 27.694 4.027 -26.814 1.00 94.81 163 PRO A O 1
ATOM 1354 N N . ASN A 1 164 ? 26.251 3.816 -28.522 1.00 94.06 164 ASN A N 1
ATOM 1355 C CA . ASN A 1 164 ? 25.163 4.549 -27.871 1.00 94.06 164 ASN A CA 1
ATOM 1356 C C . ASN A 1 164 ? 24.610 3.741 -26.692 1.00 94.06 164 ASN A C 1
ATOM 1358 O O . ASN A 1 164 ? 24.527 4.247 -25.573 1.00 94.06 164 ASN A O 1
ATOM 1362 N N . TYR A 1 165 ? 24.330 2.453 -26.915 1.00 95.31 165 TYR A N 1
ATOM 1363 C CA . TYR A 1 165 ? 23.859 1.536 -25.874 1.00 95.31 165 TYR A CA 1
ATOM 1364 C C . TYR A 1 165 ? 24.870 1.419 -24.726 1.00 95.31 165 TYR A C 1
ATOM 1366 O O . TYR A 1 165 ? 24.536 1.617 -23.557 1.00 95.31 165 TYR A O 1
ATOM 1374 N N . THR A 1 166 ? 26.138 1.153 -25.047 1.00 94.94 166 THR A N 1
ATOM 1375 C CA . THR A 1 166 ? 27.197 1.027 -24.030 1.00 94.94 166 THR A CA 1
ATOM 1376 C C . THR A 1 166 ? 27.513 2.348 -23.325 1.00 94.94 166 THR A C 1
ATOM 1378 O O . THR A 1 166 ? 27.855 2.339 -22.139 1.00 94.94 166 THR A O 1
ATOM 1381 N N . GLY A 1 167 ? 27.373 3.482 -24.017 1.00 93.75 167 GLY A N 1
ATOM 1382 C CA . GLY A 1 167 ? 27.492 4.820 -23.443 1.00 93.75 167 GLY A CA 1
ATOM 1383 C C . GLY A 1 167 ? 26.443 5.085 -22.365 1.00 93.75 167 GLY A C 1
ATOM 1384 O O . GLY A 1 167 ? 26.794 5.545 -21.277 1.00 93.75 167 GLY A O 1
ATOM 1385 N N . VAL A 1 168 ? 25.185 4.715 -22.625 1.00 93.88 168 VAL A N 1
ATOM 1386 C CA . VAL A 1 168 ? 24.092 4.821 -21.648 1.00 93.88 168 VAL A CA 1
ATOM 1387 C C . VAL A 1 168 ? 24.339 3.921 -20.436 1.00 93.88 168 VAL A C 1
ATOM 1389 O O . VAL A 1 168 ? 24.262 4.407 -19.309 1.00 93.88 168 VAL A O 1
ATOM 1392 N N . LEU A 1 169 ? 24.713 2.648 -20.633 1.00 92.38 169 LEU A N 1
ATOM 1393 C CA . LEU A 1 169 ? 25.022 1.743 -19.512 1.00 92.38 169 LEU A CA 1
ATOM 1394 C C . LEU A 1 169 ? 26.115 2.315 -18.600 1.00 92.38 169 LEU A C 1
ATOM 1396 O O . LEU A 1 169 ? 25.959 2.338 -17.383 1.00 92.38 169 LEU A O 1
ATOM 1400 N N . ARG A 1 170 ? 27.183 2.867 -19.189 1.00 90.88 170 ARG A N 1
ATOM 1401 C CA . ARG A 1 170 ? 28.274 3.494 -18.432 1.00 90.88 170 ARG A CA 1
ATOM 1402 C C . ARG A 1 170 ? 27.809 4.718 -17.644 1.00 90.88 170 ARG A C 1
ATOM 1404 O O . ARG A 1 170 ? 28.292 4.943 -16.539 1.00 90.88 170 ARG A O 1
ATOM 1411 N N . LYS A 1 171 ? 26.899 5.527 -18.199 1.00 90.19 171 LYS A N 1
ATOM 1412 C CA . LYS A 1 171 ? 26.319 6.666 -17.472 1.00 90.19 171 LYS A CA 1
ATOM 1413 C C . LYS A 1 171 ? 25.511 6.204 -16.264 1.00 90.19 171 LYS A C 1
ATOM 1415 O O . LYS A 1 171 ? 25.658 6.813 -15.211 1.00 90.19 171 LYS A O 1
ATOM 1420 N N . ILE A 1 172 ? 24.732 5.130 -16.395 1.00 87.00 172 ILE A N 1
ATOM 1421 C CA . ILE A 1 172 ? 23.985 4.534 -15.276 1.00 87.00 172 ILE A CA 1
ATOM 1422 C C . ILE A 1 172 ? 24.953 4.045 -14.197 1.00 87.00 172 ILE A C 1
ATOM 1424 O O . ILE A 1 172 ? 24.818 4.441 -13.043 1.00 87.00 172 ILE A O 1
ATOM 1428 N N . ASP A 1 173 ? 25.961 3.255 -14.576 1.00 85.50 173 ASP A N 1
ATOM 1429 C CA . ASP A 1 173 ? 26.935 2.687 -13.632 1.00 85.50 173 ASP A CA 1
ATOM 1430 C C . ASP A 1 173 ? 27.720 3.771 -12.876 1.00 85.50 173 ASP A C 1
ATOM 1432 O O . ASP A 1 173 ? 28.051 3.610 -11.704 1.00 85.50 173 ASP A O 1
ATOM 1436 N N . ASN A 1 174 ? 27.988 4.900 -13.538 1.00 84.94 174 ASN A N 1
ATOM 1437 C CA . ASN A 1 174 ? 28.687 6.043 -12.956 1.00 84.94 174 ASN A CA 1
ATOM 1438 C C . ASN A 1 174 ? 27.753 7.051 -12.256 1.00 84.94 174 ASN A C 1
ATOM 1440 O O . ASN A 1 174 ? 28.236 8.096 -11.818 1.00 84.94 174 ASN A O 1
ATOM 1444 N N . GLY A 1 175 ? 26.434 6.824 -12.223 1.00 80.38 175 GLY A N 1
ATOM 1445 C CA . GLY A 1 175 ? 25.458 7.778 -11.674 1.00 80.38 175 GLY A CA 1
ATOM 1446 C C . GLY A 1 175 ? 25.418 9.132 -12.404 1.00 80.38 175 GLY A C 1
ATOM 1447 O O . GLY A 1 175 ? 25.155 10.170 -11.803 1.00 80.38 175 GLY A O 1
ATOM 1448 N N . THR A 1 176 ? 25.740 9.169 -13.700 1.00 85.12 176 THR A N 1
ATOM 1449 C CA . THR A 1 176 ? 25.816 10.409 -14.489 1.00 85.12 176 THR A CA 1
ATOM 1450 C C . THR A 1 176 ? 24.463 10.774 -15.102 1.00 85.12 176 THR A C 1
ATOM 1452 O O . THR A 1 176 ? 24.060 10.210 -16.118 1.00 85.12 176 THR A O 1
ATOM 1455 N N . ILE A 1 177 ? 23.806 11.792 -14.541 1.00 86.75 177 ILE A N 1
ATOM 1456 C CA . ILE A 1 177 ? 22.478 12.262 -14.983 1.00 86.75 177 ILE A CA 1
ATOM 1457 C C . ILE A 1 177 ? 22.558 13.166 -16.230 1.00 86.75 177 ILE A C 1
ATOM 1459 O O . ILE A 1 177 ? 21.681 13.151 -17.095 1.00 86.75 177 ILE A O 1
ATOM 1463 N N . LYS A 1 178 ? 23.625 13.969 -16.364 1.00 90.50 178 LYS A N 1
ATOM 1464 C CA . LYS A 1 178 ? 23.713 15.008 -17.405 1.00 90.50 178 LYS A CA 1
ATOM 1465 C C . LYS A 1 178 ? 23.624 14.416 -18.822 1.00 90.50 178 LYS A C 1
ATOM 1467 O O . LYS A 1 178 ? 24.490 13.652 -19.263 1.00 90.50 178 LYS A O 1
ATOM 1472 N N . GLY A 1 179 ? 22.590 14.830 -19.555 1.00 89.06 179 GLY A N 1
ATOM 1473 C CA . GLY A 1 179 ? 22.328 14.403 -20.932 1.00 89.06 179 GLY A CA 1
ATOM 1474 C C . GLY A 1 179 ? 21.864 12.949 -21.070 1.00 89.06 179 GLY A C 1
ATOM 1475 O O . GLY A 1 179 ? 21.887 12.438 -22.182 1.00 89.06 179 GLY A O 1
ATOM 1476 N N . LEU A 1 180 ? 21.481 12.274 -19.977 1.00 91.38 180 LEU A N 1
ATOM 1477 C CA . LEU A 1 180 ? 21.005 10.888 -20.021 1.00 91.38 180 LEU A CA 1
ATOM 1478 C C . LEU A 1 180 ? 19.740 10.749 -20.878 1.00 91.38 180 LEU A C 1
ATOM 1480 O O . LEU A 1 180 ? 19.710 9.882 -21.741 1.00 91.38 180 LEU A O 1
ATOM 1484 N N . GLY A 1 181 ? 18.755 11.640 -20.715 1.00 89.94 181 GLY A N 1
ATOM 1485 C CA . GLY A 1 181 ? 17.537 11.632 -21.537 1.00 89.94 181 GLY A CA 1
ATOM 1486 C C . GLY A 1 181 ? 17.839 11.699 -23.038 1.00 89.94 181 GLY A C 1
ATOM 1487 O O . GLY A 1 181 ? 17.445 10.820 -23.789 1.00 89.94 181 GLY A O 1
ATOM 1488 N N . GLN A 1 182 ? 18.675 12.652 -23.468 1.00 92.56 182 GLN A N 1
ATOM 1489 C CA . GLN A 1 182 ? 19.083 12.768 -24.878 1.00 92.56 182 GLN A CA 1
ATOM 1490 C C . GLN A 1 182 ? 19.756 11.502 -25.424 1.00 92.56 182 GLN A C 1
ATOM 1492 O O . GLN A 1 182 ? 19.608 11.192 -26.604 1.00 92.56 182 GLN A O 1
ATOM 1497 N N . ASP A 1 183 ? 20.517 10.786 -24.594 1.00 93.38 183 ASP A N 1
ATOM 1498 C CA . ASP A 1 183 ? 21.135 9.527 -25.005 1.00 93.38 183 ASP A CA 1
ATOM 1499 C C . ASP A 1 183 ? 20.123 8.376 -25.049 1.00 93.38 183 ASP A C 1
ATOM 1501 O O . ASP A 1 183 ? 20.220 7.531 -25.937 1.00 93.38 183 ASP A O 1
ATOM 1505 N N . LEU A 1 184 ? 19.128 8.361 -24.154 1.00 93.44 184 LEU A N 1
ATOM 1506 C CA . LEU A 1 184 ? 18.019 7.405 -24.201 1.00 93.44 184 LEU A CA 1
ATOM 1507 C C . LEU A 1 184 ? 17.176 7.586 -25.465 1.00 93.44 184 LEU A C 1
ATOM 1509 O O . LEU A 1 184 ? 16.848 6.588 -26.101 1.00 93.44 184 LEU A O 1
ATOM 1513 N N . SER A 1 185 ? 16.901 8.825 -25.888 1.00 91.12 185 SER A N 1
ATOM 1514 C CA . SER A 1 185 ? 16.147 9.100 -27.124 1.00 91.12 185 SER A CA 1
ATOM 1515 C C . SER A 1 185 ? 16.876 8.660 -28.407 1.00 91.12 185 SER A C 1
ATOM 1517 O O . SER A 1 185 ? 16.276 8.642 -29.478 1.00 91.12 185 SER A O 1
ATOM 1519 N N . ARG A 1 186 ? 18.176 8.335 -28.334 1.00 93.31 186 ARG A N 1
ATOM 1520 C CA . ARG A 1 186 ? 18.965 7.814 -29.470 1.00 93.31 186 ARG A CA 1
ATOM 1521 C C . ARG A 1 186 ? 18.928 6.293 -29.584 1.00 93.31 186 ARG A C 1
ATOM 1523 O O . ARG A 1 186 ? 19.415 5.757 -30.579 1.00 93.31 186 ARG A O 1
ATOM 1530 N N . LEU A 1 187 ? 18.429 5.598 -28.564 1.00 93.81 187 LEU A N 1
ATOM 1531 C CA . LEU A 1 187 ? 18.290 4.148 -28.586 1.00 93.81 187 LEU A CA 1
ATOM 1532 C C . LEU A 1 187 ? 17.054 3.760 -29.401 1.00 93.81 187 LEU A C 1
ATOM 1534 O O . LEU A 1 187 ? 16.033 4.440 -29.357 1.00 93.81 187 LEU A O 1
ATOM 1538 N N . SER A 1 188 ? 17.120 2.627 -30.100 1.00 91.62 188 SER A N 1
ATOM 1539 C CA . SER A 1 188 ? 15.895 1.966 -30.568 1.00 91.62 188 SER A CA 1
ATOM 1540 C C . SER A 1 188 ? 15.021 1.548 -29.379 1.00 91.62 188 SER A C 1
ATOM 1542 O O . SER A 1 188 ? 15.536 1.317 -28.283 1.00 91.62 188 SER A O 1
ATOM 1544 N N . GLU A 1 189 ? 13.714 1.386 -29.593 1.00 88.88 189 GLU A N 1
ATOM 1545 C CA . GLU A 1 189 ? 12.769 0.942 -28.556 1.00 88.88 189 GLU A CA 1
ATOM 1546 C C . GLU A 1 189 ? 13.231 -0.346 -27.860 1.00 88.88 189 GLU A C 1
ATOM 1548 O O . GLU A 1 189 ? 13.271 -0.426 -26.632 1.00 88.88 189 GLU A O 1
ATOM 1553 N N . ASP A 1 190 ? 13.683 -1.334 -28.637 1.00 89.31 190 ASP A N 1
ATOM 1554 C CA . ASP A 1 190 ? 14.245 -2.567 -28.094 1.00 89.31 190 ASP A CA 1
ATOM 1555 C C . ASP A 1 190 ? 15.490 -2.302 -27.235 1.00 89.31 190 ASP A C 1
ATOM 1557 O O . ASP A 1 190 ? 15.584 -2.802 -26.114 1.00 89.31 190 ASP A O 1
ATOM 1561 N N . GLN A 1 191 ? 16.455 -1.514 -27.722 1.00 92.00 191 GLN A N 1
ATOM 1562 C CA . GLN A 1 191 ? 17.651 -1.170 -26.944 1.00 92.00 191 GLN A CA 1
ATOM 1563 C C . GLN A 1 191 ? 17.281 -0.460 -25.640 1.00 92.00 191 GLN A C 1
ATOM 1565 O O . GLN A 1 191 ? 17.805 -0.820 -24.584 1.00 92.00 191 GLN A O 1
ATOM 1570 N N . PHE A 1 192 ? 16.352 0.494 -25.695 1.00 92.31 192 PHE A N 1
ATOM 1571 C CA . PHE A 1 192 ? 15.831 1.193 -24.528 1.00 92.31 192 PHE A CA 1
ATOM 1572 C C . PHE A 1 192 ? 15.224 0.216 -23.512 1.00 92.31 192 PHE A C 1
ATOM 1574 O O . PHE A 1 192 ? 15.590 0.250 -22.337 1.00 92.31 192 PHE A O 1
ATOM 1581 N N . LEU A 1 193 ? 14.388 -0.730 -23.950 1.00 89.50 193 LEU A N 1
ATOM 1582 C CA . LEU A 1 193 ? 13.804 -1.761 -23.084 1.00 89.50 193 LEU A CA 1
ATOM 1583 C C . LEU A 1 193 ? 14.874 -2.671 -22.448 1.00 89.50 193 LEU A C 1
ATOM 1585 O O . LEU A 1 193 ? 14.733 -3.093 -21.293 1.00 89.50 193 LEU A O 1
ATOM 1589 N N . PHE A 1 194 ? 15.972 -2.962 -23.151 1.00 91.69 194 PHE A N 1
ATOM 1590 C CA . PHE A 1 194 ? 17.115 -3.679 -22.572 1.00 91.69 194 PHE A CA 1
ATOM 1591 C C . PHE A 1 194 ? 17.844 -2.854 -21.505 1.00 91.69 194 PHE A C 1
ATOM 1593 O O . PHE A 1 194 ? 18.165 -3.398 -20.443 1.00 91.69 194 PHE A O 1
ATOM 1600 N N . VAL A 1 195 ? 18.052 -1.556 -21.741 1.00 91.12 195 VAL A N 1
ATOM 1601 C CA . VAL A 1 195 ? 18.635 -0.640 -20.749 1.00 91.12 195 VAL A CA 1
ATOM 1602 C C . VAL A 1 195 ? 17.716 -0.492 -19.531 1.00 91.12 195 VAL A C 1
ATOM 1604 O O . VAL A 1 195 ? 18.181 -0.601 -18.398 1.00 91.12 195 VAL A O 1
ATOM 1607 N N . PHE A 1 196 ? 16.407 -0.339 -19.723 1.00 88.62 196 PHE A N 1
ATOM 1608 C CA . PHE A 1 196 ? 15.440 -0.275 -18.624 1.00 88.62 196 PHE A CA 1
ATOM 1609 C C . PHE A 1 196 ? 15.497 -1.548 -17.763 1.00 88.62 196 PHE A C 1
ATOM 1611 O O . PHE A 1 196 ? 15.571 -1.505 -16.534 1.00 88.62 196 PHE A O 1
ATOM 1618 N N . ARG A 1 197 ? 15.581 -2.723 -18.401 1.00 86.38 197 ARG A N 1
ATOM 1619 C CA . ARG A 1 197 ? 15.777 -3.999 -17.697 1.00 86.38 197 ARG A CA 1
ATOM 1620 C C . ARG A 1 197 ? 17.120 -4.076 -16.964 1.00 86.38 197 ARG A C 1
ATOM 1622 O O . ARG A 1 197 ? 17.206 -4.783 -15.956 1.00 86.38 197 ARG A O 1
ATOM 1629 N N . TYR A 1 198 ? 18.165 -3.434 -17.482 1.00 88.38 198 TYR A N 1
ATOM 1630 C CA . TYR A 1 198 ? 19.464 -3.330 -16.821 1.00 88.38 198 TYR A CA 1
ATOM 1631 C C . TYR A 1 198 ? 19.369 -2.482 -15.549 1.00 88.38 198 TYR A C 1
ATOM 1633 O O . TYR A 1 198 ? 19.807 -2.947 -14.497 1.00 88.38 198 TYR A O 1
ATOM 1641 N N . LEU A 1 199 ? 18.707 -1.322 -15.614 1.00 85.44 199 LEU A N 1
ATOM 1642 C CA . LEU A 1 199 ? 18.459 -0.442 -14.466 1.00 85.44 199 LEU A CA 1
ATOM 1643 C C . LEU A 1 199 ? 17.788 -1.201 -13.311 1.00 85.44 199 LEU A C 1
ATOM 1645 O O . LEU A 1 199 ? 18.294 -1.217 -12.193 1.00 85.44 199 LEU A O 1
ATOM 1649 N N . LEU A 1 200 ? 16.722 -1.956 -13.600 1.00 81.31 200 LEU A N 1
ATOM 1650 C CA . LEU A 1 200 ? 15.982 -2.748 -12.602 1.00 81.31 200 LEU A CA 1
ATOM 1651 C C . LEU A 1 200 ? 16.761 -3.935 -11.998 1.00 81.31 200 LEU A C 1
ATOM 1653 O O . LEU A 1 200 ? 16.226 -4.668 -11.153 1.00 81.31 200 LEU A O 1
ATOM 1657 N N . LYS A 1 201 ? 17.993 -4.185 -12.453 1.00 82.62 201 LYS A N 1
ATOM 1658 C CA . LYS A 1 201 ? 18.885 -5.228 -11.926 1.00 82.62 201 LYS A CA 1
ATOM 1659 C C . LYS A 1 201 ? 20.047 -4.672 -11.103 1.00 82.62 201 LYS A C 1
ATOM 1661 O O . LYS A 1 201 ? 20.700 -5.491 -10.455 1.00 82.62 201 LYS A O 1
ATOM 1666 N N . GLN A 1 202 ? 20.289 -3.358 -11.111 1.00 80.19 202 GLN A N 1
ATOM 1667 C CA . GLN A 1 202 ? 21.398 -2.733 -10.385 1.00 80.19 202 GLN A CA 1
ATOM 1668 C C . GLN A 1 202 ? 21.171 -2.783 -8.879 1.00 80.19 202 GLN A C 1
ATOM 1670 O O . GLN A 1 202 ? 20.192 -2.242 -8.364 1.00 80.19 202 GLN A O 1
ATOM 1675 N N . LYS A 1 203 ? 22.058 -3.482 -8.170 1.00 79.69 203 LYS A N 1
ATOM 1676 C CA . LYS A 1 203 ? 21.916 -3.752 -6.738 1.00 79.69 203 LYS A CA 1
ATOM 1677 C C . LYS A 1 203 ? 23.242 -3.653 -6.019 1.00 79.69 203 LYS A C 1
ATOM 1679 O O . LYS A 1 203 ? 24.286 -3.938 -6.602 1.00 79.69 203 LYS A O 1
ATOM 1684 N N . ASP A 1 204 ? 23.165 -3.329 -4.738 1.00 79.62 204 ASP A N 1
ATOM 1685 C CA . ASP A 1 204 ? 24.303 -3.427 -3.837 1.00 79.62 204 ASP A CA 1
ATOM 1686 C C . ASP A 1 204 ? 24.546 -4.867 -3.357 1.00 79.62 204 ASP A C 1
ATOM 1688 O O . ASP A 1 204 ? 23.814 -5.807 -3.684 1.00 79.62 204 ASP A O 1
ATOM 1692 N N . GLU A 1 205 ? 25.583 -5.039 -2.539 1.00 77.81 205 GLU A N 1
ATOM 1693 C CA . GLU A 1 205 ? 25.969 -6.327 -1.950 1.00 77.81 205 GLU A CA 1
ATOM 1694 C C . GLU A 1 205 ? 24.883 -6.943 -1.048 1.00 77.81 205 GLU A C 1
ATOM 1696 O O . GLU A 1 205 ? 24.889 -8.150 -0.805 1.00 77.81 205 GLU A O 1
ATOM 1701 N N . LEU A 1 206 ? 23.931 -6.134 -0.573 1.00 74.81 206 LEU A N 1
ATOM 1702 C CA . LEU A 1 206 ? 22.802 -6.558 0.256 1.00 74.81 206 LEU A CA 1
ATOM 1703 C C . LEU A 1 206 ? 21.541 -6.850 -0.576 1.00 74.81 206 LEU A C 1
ATOM 1705 O O . LEU A 1 206 ? 20.499 -7.186 -0.010 1.00 74.81 206 LEU A O 1
ATOM 1709 N N . GLY A 1 207 ? 21.618 -6.749 -1.907 1.00 74.38 207 GLY A N 1
ATOM 1710 C CA . GLY A 1 207 ? 20.495 -6.975 -2.817 1.00 74.38 207 GLY A CA 1
ATOM 1711 C C . GLY A 1 207 ? 19.470 -5.836 -2.838 1.00 74.38 207 GLY A C 1
ATOM 1712 O O . GLY A 1 207 ? 18.357 -6.030 -3.341 1.00 74.38 207 GLY A O 1
ATOM 1713 N N . ARG A 1 208 ? 19.819 -4.663 -2.295 1.00 79.00 208 ARG A N 1
ATOM 1714 C CA . ARG A 1 208 ? 18.999 -3.444 -2.342 1.00 79.00 208 ARG A CA 1
ATOM 1715 C C . ARG A 1 208 ? 19.195 -2.780 -3.697 1.00 79.00 208 ARG A C 1
ATOM 1717 O O . ARG A 1 208 ? 20.307 -2.783 -4.221 1.00 79.00 208 ARG A O 1
ATOM 1724 N N . LEU A 1 209 ? 18.127 -2.240 -4.280 1.00 77.75 209 LEU A N 1
ATOM 1725 C CA . LEU A 1 209 ? 18.245 -1.542 -5.561 1.00 77.75 209 LEU A CA 1
ATOM 1726 C C . LEU A 1 209 ? 19.022 -0.237 -5.371 1.00 77.75 209 LEU A C 1
ATOM 1728 O O . LEU A 1 209 ? 18.687 0.557 -4.491 1.00 77.75 209 LEU A O 1
ATOM 1732 N N . ILE A 1 210 ? 20.032 -0.034 -6.218 1.00 74.75 210 ILE A N 1
ATOM 1733 C CA . ILE A 1 210 ? 20.761 1.231 -6.332 1.00 74.75 210 ILE A CA 1
ATOM 1734 C C . ILE A 1 210 ? 20.233 1.913 -7.590 1.00 74.75 210 ILE A C 1
ATOM 1736 O O . ILE A 1 210 ? 20.748 1.709 -8.687 1.00 74.75 210 ILE A O 1
ATOM 1740 N N . ILE A 1 211 ? 19.148 2.663 -7.440 1.00 76.12 211 ILE A N 1
ATOM 1741 C CA . ILE A 1 211 ? 18.596 3.473 -8.522 1.00 76.12 211 ILE A CA 1
ATOM 1742 C C . ILE A 1 211 ? 18.391 4.871 -7.961 1.00 76.12 211 ILE A C 1
ATOM 1744 O O . ILE A 1 211 ? 17.605 5.059 -7.033 1.00 76.12 211 ILE A O 1
ATOM 1748 N N . ASP A 1 212 ? 19.126 5.828 -8.513 1.00 81.50 212 ASP A N 1
ATOM 1749 C CA . ASP A 1 212 ? 18.928 7.246 -8.241 1.00 81.50 212 ASP A CA 1
ATOM 1750 C C . ASP A 1 212 ? 17.511 7.675 -8.662 1.00 81.50 212 ASP A C 1
ATOM 1752 O O . ASP A 1 212 ? 17.004 7.220 -9.689 1.00 81.50 212 ASP A O 1
ATOM 1756 N N . GLU A 1 213 ? 16.847 8.498 -7.848 1.00 82.81 213 GLU A N 1
ATOM 1757 C CA . GLU A 1 213 ? 15.459 8.919 -8.092 1.00 82.81 213 GLU A CA 1
ATOM 1758 C C . GLU A 1 213 ? 15.338 9.729 -9.386 1.00 82.81 213 GLU A C 1
ATOM 1760 O O . GLU A 1 213 ? 14.502 9.405 -10.225 1.00 82.81 213 GLU A O 1
ATOM 1765 N N . THR A 1 214 ? 16.272 10.649 -9.633 1.00 85.38 214 THR A N 1
ATOM 1766 C CA . THR A 1 214 ? 16.323 11.428 -10.879 1.00 85.38 214 THR A CA 1
ATOM 1767 C C . THR A 1 214 ? 16.538 10.525 -12.093 1.00 85.38 214 THR A C 1
ATOM 1769 O O . THR A 1 214 ? 15.928 10.713 -13.145 1.00 85.38 214 THR A O 1
ATOM 1772 N N . VAL A 1 215 ? 17.411 9.517 -11.978 1.00 85.94 215 VAL A N 1
ATOM 1773 C CA . VAL A 1 215 ? 17.606 8.530 -13.052 1.00 85.94 215 VAL A CA 1
ATOM 1774 C C . VAL A 1 215 ? 16.314 7.757 -13.310 1.00 85.94 215 VAL A C 1
ATOM 1776 O O . VAL A 1 215 ? 15.929 7.608 -14.467 1.00 85.94 215 VAL A O 1
ATOM 1779 N N . GLN A 1 216 ? 15.637 7.278 -12.264 1.00 86.75 216 GLN A N 1
ATOM 1780 C CA . GLN A 1 216 ? 14.360 6.575 -12.398 1.00 86.75 216 GLN A CA 1
ATOM 1781 C C . GLN A 1 216 ? 13.317 7.434 -13.119 1.00 86.75 216 GLN A C 1
ATOM 1783 O O . GLN A 1 216 ? 12.721 6.950 -14.079 1.00 86.75 216 GLN A O 1
ATOM 1788 N N . GLU A 1 217 ? 13.142 8.688 -12.704 1.00 87.06 217 GLU A N 1
ATOM 1789 C CA . GLU A 1 217 ? 12.196 9.632 -13.312 1.00 87.06 217 GLU A CA 1
ATOM 1790 C C . GLU A 1 217 ? 12.464 9.824 -14.809 1.00 87.06 217 GLU A C 1
ATOM 1792 O O . GLU A 1 217 ? 11.549 9.680 -15.615 1.00 87.06 217 GLU A O 1
ATOM 1797 N N . ILE A 1 218 ? 13.727 10.032 -15.206 1.00 89.00 218 ILE A N 1
ATOM 1798 C CA . ILE A 1 218 ? 14.112 10.173 -16.622 1.00 89.00 218 ILE A CA 1
ATOM 1799 C C . ILE A 1 218 ? 13.740 8.921 -17.433 1.00 89.00 218 ILE A C 1
ATOM 1801 O O . ILE A 1 218 ? 13.290 9.027 -18.577 1.00 89.00 218 ILE A O 1
ATOM 1805 N N . PHE A 1 219 ? 13.960 7.728 -16.869 1.00 89.44 219 PHE A N 1
ATOM 1806 C CA . PHE A 1 219 ? 13.616 6.464 -17.525 1.00 89.44 219 PHE A CA 1
ATOM 1807 C C . PHE A 1 219 ? 12.109 6.250 -17.623 1.00 89.44 219 PHE A C 1
ATOM 1809 O O . PHE A 1 219 ? 11.644 5.746 -18.645 1.00 89.44 219 PHE A O 1
ATOM 1816 N N . GLU A 1 220 ? 11.362 6.590 -16.575 1.00 87.06 220 GLU A N 1
ATOM 1817 C CA . GLU A 1 220 ? 9.903 6.535 -16.585 1.00 87.06 220 GLU A CA 1
ATOM 1818 C C . GLU A 1 220 ? 9.344 7.484 -17.646 1.00 87.06 220 GLU A C 1
ATOM 1820 O O . GLU A 1 220 ? 8.609 7.021 -18.514 1.00 87.06 220 GLU A O 1
ATOM 1825 N N . GLU A 1 221 ? 9.754 8.755 -17.649 1.00 86.38 221 GLU A N 1
ATOM 1826 C CA . GLU A 1 221 ? 9.337 9.762 -18.636 1.00 86.38 221 GLU A CA 1
ATOM 1827 C C . GLU A 1 221 ? 9.580 9.270 -20.070 1.00 86.38 221 GLU A C 1
ATOM 1829 O O . GLU A 1 221 ? 8.652 9.206 -20.873 1.00 86.38 221 GLU A O 1
ATOM 1834 N N . HIS A 1 222 ? 10.789 8.778 -20.367 1.00 87.81 222 HIS A N 1
ATOM 1835 C CA . HIS A 1 222 ? 11.106 8.230 -21.691 1.00 87.81 222 HIS A CA 1
ATOM 1836 C C . HIS A 1 222 ? 10.272 7.003 -22.054 1.00 87.81 222 HIS A C 1
ATOM 1838 O O . HIS A 1 222 ? 9.893 6.834 -23.211 1.00 87.81 222 HIS A O 1
ATOM 1844 N N . LEU A 1 223 ? 10.008 6.116 -21.095 1.00 86.12 223 LEU A N 1
ATOM 1845 C CA . LEU A 1 223 ? 9.179 4.938 -21.330 1.00 86.12 223 LEU A CA 1
ATOM 1846 C C . LEU A 1 223 ? 7.722 5.343 -21.591 1.00 86.12 223 LEU A C 1
ATOM 1848 O O . LEU A 1 223 ? 7.049 4.745 -22.427 1.00 86.12 223 LEU A O 1
ATOM 1852 N N . ILE A 1 224 ? 7.235 6.363 -20.900 1.00 82.88 224 ILE A N 1
ATOM 1853 C CA . ILE A 1 224 ? 5.882 6.874 -21.077 1.00 82.88 224 ILE A CA 1
ATOM 1854 C C . ILE A 1 224 ? 5.725 7.541 -22.441 1.00 82.88 224 ILE A C 1
ATOM 1856 O O . ILE A 1 224 ? 4.762 7.236 -23.148 1.00 82.88 224 ILE A O 1
ATOM 1860 N N . ASP A 1 225 ? 6.677 8.383 -22.829 1.00 83.38 225 ASP A N 1
ATOM 1861 C CA . ASP A 1 225 ? 6.631 9.121 -24.087 1.00 83.38 225 ASP A CA 1
ATOM 1862 C C . ASP A 1 225 ? 6.817 8.195 -25.293 1.00 83.38 225 ASP A C 1
ATOM 1864 O O . ASP A 1 225 ? 5.992 8.199 -26.209 1.00 83.38 225 ASP A O 1
ATOM 1868 N N . ASN A 1 226 ? 7.841 7.333 -25.272 1.00 82.19 226 ASN A N 1
ATOM 1869 C CA . ASN A 1 226 ? 8.158 6.455 -26.404 1.00 82.19 226 ASN A CA 1
ATOM 1870 C C . ASN A 1 226 ? 7.044 5.444 -26.698 1.00 82.19 226 ASN A C 1
ATOM 1872 O O . ASN A 1 226 ? 6.822 5.103 -27.855 1.00 82.19 226 ASN A O 1
ATOM 1876 N N . PHE A 1 227 ? 6.326 4.977 -25.672 1.00 80.38 227 PHE A N 1
ATOM 1877 C CA . PHE A 1 227 ? 5.275 3.963 -25.825 1.00 80.38 227 PHE A CA 1
ATOM 1878 C C . PHE A 1 227 ? 3.856 4.528 -25.666 1.00 80.38 227 PHE A C 1
ATOM 1880 O O . PHE A 1 227 ? 2.895 3.763 -25.529 1.00 80.38 227 PHE A O 1
ATOM 1887 N N . SER A 1 228 ? 3.703 5.861 -25.698 1.00 78.31 228 SER A N 1
ATOM 1888 C CA . SER A 1 228 ? 2.409 6.556 -25.606 1.00 78.31 228 SER A CA 1
ATOM 1889 C C . SER A 1 228 ? 1.562 6.091 -24.410 1.00 78.31 228 SER A C 1
ATOM 1891 O O . SER A 1 228 ? 0.373 5.785 -24.534 1.00 78.31 228 SER A O 1
ATOM 1893 N N . LEU A 1 229 ? 2.185 5.994 -23.232 1.00 75.31 229 LEU A N 1
ATOM 1894 C CA . LEU A 1 229 ? 1.557 5.521 -21.990 1.00 75.31 229 LEU A CA 1
ATOM 1895 C C . LEU A 1 229 ? 0.982 6.665 -21.140 1.00 75.31 229 LEU A C 1
ATOM 1897 O O . LEU A 1 229 ? 0.691 6.463 -19.963 1.00 75.31 229 LEU A O 1
ATOM 1901 N N . THR A 1 230 ? 0.797 7.861 -21.705 1.00 68.38 230 THR A N 1
ATOM 1902 C CA . THR A 1 230 ? 0.397 9.088 -20.988 1.00 68.38 230 THR A CA 1
ATOM 1903 C C . THR A 1 230 ? -0.907 8.953 -20.193 1.00 68.38 230 THR A C 1
ATOM 1905 O O . THR A 1 230 ? -1.085 9.656 -19.200 1.00 68.38 230 THR A O 1
ATOM 1908 N N . TYR A 1 231 ? -1.792 8.032 -20.587 1.00 67.00 231 TYR A N 1
ATOM 1909 C CA . TYR A 1 231 ? -3.056 7.742 -19.901 1.00 67.00 231 TYR A CA 1
ATOM 1910 C C . TYR A 1 231 ? -3.074 6.383 -19.184 1.00 67.00 231 TYR A C 1
ATOM 1912 O O . TYR A 1 231 ? -4.100 6.002 -18.642 1.00 67.00 231 TYR A O 1
ATOM 1920 N N . SER A 1 232 ? -1.944 5.673 -19.088 1.00 65.94 232 SER A N 1
ATOM 1921 C CA . SER A 1 232 ? -1.840 4.335 -18.460 1.00 65.94 232 SER A CA 1
ATOM 1922 C C . SER A 1 232 ? -2.160 4.287 -16.959 1.00 65.94 232 SER A C 1
ATOM 1924 O O . SER A 1 232 ? -2.214 3.212 -16.360 1.00 65.94 232 SER A O 1
ATOM 1926 N N . GLY A 1 233 ? -2.339 5.456 -16.347 1.00 62.59 233 GLY A N 1
ATOM 1927 C CA . GLY A 1 233 ? -2.637 5.638 -14.936 1.00 62.59 233 GLY A CA 1
ATOM 1928 C C . GLY A 1 233 ? -1.432 5.782 -14.013 1.00 62.59 233 GLY A C 1
ATOM 1929 O O . GLY A 1 233 ? -1.571 5.697 -12.800 1.00 62.59 233 GLY A O 1
ATOM 1930 N N . PHE A 1 234 ? -0.253 6.045 -14.576 1.00 64.56 234 PHE A N 1
ATOM 1931 C CA . PHE A 1 234 ? 0.990 6.225 -13.821 1.00 64.56 234 PHE A CA 1
ATOM 1932 C C . PHE A 1 234 ? 1.613 7.624 -13.942 1.00 64.56 234 PHE A C 1
ATOM 1934 O O . PHE A 1 234 ? 2.707 7.837 -13.424 1.00 64.56 234 PHE A O 1
ATOM 1941 N N . THR A 1 235 ? 0.951 8.543 -14.650 1.00 60.56 235 THR A N 1
ATOM 1942 C CA . THR A 1 235 ? 1.522 9.811 -15.153 1.00 60.56 235 THR A CA 1
ATOM 1943 C C . THR A 1 235 ? 0.634 11.023 -14.930 1.00 60.56 235 THR A C 1
ATOM 1945 O O . THR A 1 235 ? 1.121 12.061 -14.497 1.00 60.56 235 THR A O 1
ATOM 1948 N N . ASN A 1 236 ? -0.660 10.918 -15.243 1.00 58.44 236 ASN A N 1
ATOM 1949 C CA . ASN A 1 236 ? -1.621 12.000 -15.071 1.00 58.44 236 ASN A CA 1
ATOM 1950 C C . ASN A 1 236 ? -2.848 11.498 -14.298 1.00 58.44 236 ASN A C 1
ATOM 1952 O O . ASN A 1 236 ? -3.608 10.666 -14.791 1.00 58.44 236 ASN A O 1
ATOM 1956 N N . TYR A 1 237 ? -3.027 12.032 -13.089 1.00 53.00 237 TYR A N 1
ATOM 1957 C CA . TYR A 1 237 ? -4.115 11.704 -12.162 1.00 53.00 237 TYR A CA 1
ATOM 1958 C C . TYR A 1 237 ? -5.494 12.121 -12.648 1.00 53.00 237 TYR A C 1
ATOM 1960 O O . TYR A 1 237 ? -6.492 11.641 -12.121 1.00 53.00 237 TYR A O 1
ATOM 1968 N N . GLU A 1 238 ? -5.579 13.027 -13.623 1.00 54.34 238 GLU A N 1
ATOM 1969 C CA . GLU A 1 238 ? -6.883 13.478 -14.095 1.00 54.34 238 GLU A CA 1
ATOM 1970 C C . GLU A 1 238 ? -7.627 12.366 -14.841 1.00 54.34 238 GLU A C 1
ATOM 1972 O O . GLU A 1 238 ? -8.858 12.389 -14.889 1.00 54.34 238 GLU A O 1
ATOM 1977 N N . LYS A 1 239 ? -6.902 11.415 -15.454 1.00 59.66 239 LYS A N 1
ATOM 1978 C CA . LYS A 1 239 ? -7.492 10.344 -16.267 1.00 59.66 239 LYS A CA 1
ATOM 1979 C C . LYS A 1 239 ? -6.611 9.097 -16.292 1.00 59.66 239 LYS A C 1
ATOM 1981 O O . LYS A 1 239 ? -5.572 9.095 -16.952 1.00 59.66 239 LYS A O 1
ATOM 1986 N N . PHE A 1 240 ? -7.080 8.003 -15.693 1.00 65.44 240 PHE A N 1
ATOM 1987 C CA . PHE A 1 240 ? -6.660 6.674 -16.149 1.00 65.44 240 PHE A CA 1
ATOM 1988 C C . PHE A 1 240 ? -7.471 6.295 -17.388 1.00 65.44 240 PHE A C 1
ATOM 1990 O O . PHE A 1 240 ? -8.692 6.471 -17.413 1.00 65.44 240 PHE A O 1
ATOM 1997 N N . ASP A 1 241 ? -6.818 5.749 -18.409 1.00 62.88 241 ASP A N 1
ATOM 1998 C CA . ASP A 1 241 ? -7.509 5.049 -19.476 1.00 62.88 241 ASP A CA 1
ATOM 1999 C C . ASP A 1 241 ? -7.901 3.639 -19.010 1.00 62.88 241 ASP A C 1
ATOM 2001 O O . ASP A 1 241 ? -7.189 2.930 -18.296 1.00 62.88 241 ASP A O 1
ATOM 2005 N N . VAL A 1 242 ? -9.092 3.211 -19.421 1.00 67.88 242 VAL A N 1
ATOM 2006 C CA . VAL A 1 242 ? -9.601 1.865 -19.116 1.00 67.88 242 VAL A CA 1
ATOM 2007 C C . VAL A 1 242 ? -8.693 0.786 -19.734 1.00 67.88 242 VAL A C 1
ATOM 2009 O O . VAL A 1 242 ? -8.600 -0.329 -19.218 1.00 67.88 242 VAL A O 1
ATOM 2012 N N . GLN A 1 243 ? -7.969 1.120 -20.810 1.00 70.94 243 GLN A N 1
ATOM 2013 C CA . GLN A 1 243 ? -7.024 0.217 -21.465 1.00 70.94 243 GLN A CA 1
ATOM 2014 C C . GLN A 1 243 ? -5.832 -0.144 -20.563 1.00 70.94 243 GLN A C 1
ATOM 2016 O O . GLN A 1 243 ? -5.508 -1.326 -20.441 1.00 70.94 243 GLN A O 1
ATOM 2021 N N . GLY A 1 244 ? -5.201 0.827 -19.905 1.00 77.94 244 GLY A N 1
ATOM 2022 C CA . GLY A 1 244 ? -4.098 0.613 -18.971 1.00 77.94 244 GLY A CA 1
ATOM 2023 C C . GLY A 1 244 ? -4.540 -0.214 -17.769 1.00 77.94 244 GLY A C 1
ATOM 2024 O O . GLY A 1 244 ? -3.825 -1.119 -17.333 1.00 77.94 244 GLY A O 1
ATOM 2025 N N . ILE A 1 245 ? -5.773 -0.011 -17.302 1.00 80.56 245 ILE A N 1
ATOM 2026 C CA . ILE A 1 245 ? -6.354 -0.848 -16.249 1.00 80.56 245 ILE A CA 1
ATOM 2027 C C . ILE A 1 245 ? -6.495 -2.305 -16.715 1.00 80.56 245 ILE A C 1
ATOM 2029 O O . ILE A 1 245 ? -6.087 -3.230 -16.007 1.00 80.56 245 ILE A O 1
ATOM 2033 N N . ALA A 1 246 ? -7.014 -2.534 -17.923 1.00 82.94 246 ALA A N 1
ATOM 2034 C CA . ALA A 1 246 ? -7.125 -3.876 -18.491 1.00 82.94 246 ALA A CA 1
ATOM 2035 C C . ALA A 1 246 ? -5.753 -4.553 -18.686 1.00 82.94 246 ALA A C 1
ATOM 2037 O O . ALA A 1 246 ? -5.592 -5.724 -18.334 1.00 82.94 246 ALA A O 1
ATOM 2038 N N . GLU A 1 247 ? -4.754 -3.823 -19.186 1.00 86.62 247 GLU A N 1
ATOM 2039 C CA . GLU A 1 247 ? -3.375 -4.308 -19.351 1.00 86.62 247 GLU A CA 1
ATOM 2040 C C . GLU A 1 247 ? -2.716 -4.639 -18.001 1.00 86.62 247 GLU A C 1
ATOM 2042 O O . GLU A 1 247 ? -1.990 -5.630 -17.896 1.00 86.62 247 GLU A O 1
ATOM 2047 N N . MET A 1 248 ? -3.008 -3.881 -16.938 1.00 87.62 248 MET A N 1
ATOM 2048 C CA . MET A 1 248 ? -2.548 -4.215 -15.588 1.00 87.62 248 MET A CA 1
ATOM 2049 C C . MET A 1 248 ? -3.205 -5.492 -15.059 1.00 87.62 248 MET A C 1
ATOM 2051 O O . MET A 1 248 ? -2.510 -6.352 -14.512 1.00 87.62 248 MET A O 1
ATOM 2055 N N . VAL A 1 249 ? -4.527 -5.632 -15.200 1.00 90.00 249 VAL A N 1
ATOM 2056 C CA . VAL A 1 249 ? -5.241 -6.848 -14.776 1.00 90.00 249 VAL A CA 1
ATOM 2057 C C . VAL A 1 249 ? -4.665 -8.072 -15.483 1.00 90.00 249 VAL A C 1
ATOM 2059 O O . VAL A 1 249 ? -4.384 -9.084 -14.837 1.00 90.00 249 VAL A O 1
ATOM 2062 N N . GLU A 1 250 ? -4.429 -7.967 -16.789 1.00 90.19 250 GLU A N 1
ATOM 2063 C CA . GLU A 1 250 ? -3.784 -9.013 -17.579 1.00 90.19 250 GLU A CA 1
ATOM 2064 C C . GLU A 1 250 ? -2.371 -9.321 -17.071 1.00 90.19 250 GLU A C 1
ATOM 2066 O O . GLU A 1 250 ? -2.068 -10.485 -16.809 1.00 90.19 250 GLU A O 1
ATOM 2071 N N . TYR A 1 251 ? -1.528 -8.304 -16.855 1.00 91.50 251 TYR A N 1
ATOM 2072 C CA . TYR A 1 251 ? -0.190 -8.496 -16.294 1.00 91.50 251 TYR A CA 1
ATOM 2073 C C . TYR A 1 251 ? -0.237 -9.254 -14.964 1.00 91.50 251 TYR A C 1
ATOM 2075 O O . TYR A 1 251 ? 0.529 -10.197 -14.763 1.00 91.50 251 TYR A O 1
ATOM 2083 N N . TYR A 1 252 ? -1.136 -8.876 -14.051 1.00 93.12 252 TYR A N 1
ATOM 2084 C CA . TYR A 1 252 ? -1.266 -9.543 -12.756 1.00 93.12 252 TYR A CA 1
ATOM 2085 C C . TYR A 1 252 ? -1.693 -11.004 -12.911 1.00 93.12 252 TYR A C 1
ATOM 2087 O O . TYR A 1 252 ? -1.114 -11.860 -12.243 1.00 93.12 252 TYR A O 1
ATOM 2095 N N . LYS A 1 253 ? -2.641 -11.306 -13.806 1.00 89.75 253 LYS A N 1
ATOM 2096 C CA . LYS A 1 253 ? -3.037 -12.693 -14.106 1.00 89.75 253 LYS A CA 1
ATOM 2097 C C . LYS A 1 253 ? -1.880 -13.498 -14.707 1.00 89.75 253 LYS A C 1
ATOM 2099 O O . LYS A 1 253 ? -1.648 -14.628 -14.299 1.00 89.75 253 LYS A O 1
ATOM 2104 N N . LEU A 1 254 ? -1.087 -12.906 -15.601 1.00 87.88 254 LEU A N 1
ATOM 2105 C CA . LEU A 1 254 ? 0.104 -13.555 -16.167 1.00 87.88 254 LEU A CA 1
ATOM 2106 C C . LEU A 1 254 ? 1.213 -13.776 -15.127 1.00 87.88 254 LEU A C 1
ATOM 2108 O O . LEU A 1 254 ? 1.931 -14.777 -15.177 1.00 87.88 254 LEU A O 1
ATOM 2112 N N . ALA A 1 255 ? 1.392 -12.830 -14.206 1.00 87.56 255 ALA A N 1
ATOM 2113 C CA . ALA A 1 255 ? 2.467 -12.853 -13.221 1.00 87.56 255 ALA A CA 1
ATOM 2114 C C . ALA A 1 255 ? 2.157 -13.738 -12.003 1.00 87.56 255 ALA A C 1
ATOM 2116 O O . ALA A 1 255 ? 3.095 -14.207 -11.345 1.00 87.56 255 ALA A O 1
ATOM 2117 N N . TYR A 1 256 ? 0.877 -13.952 -11.687 1.00 90.44 256 TYR A N 1
ATOM 2118 C CA . TYR A 1 256 ? 0.434 -14.545 -10.426 1.00 90.44 256 TYR A CA 1
ATOM 2119 C C . TYR A 1 256 ? -0.684 -15.567 -10.635 1.00 90.44 256 TYR A C 1
ATOM 2121 O O . TYR A 1 256 ? -1.861 -15.219 -10.707 1.00 90.44 256 TYR A O 1
ATOM 2129 N N . SER A 1 257 ? -0.310 -16.849 -10.631 1.00 90.38 257 SER A N 1
ATOM 2130 C CA . SER A 1 257 ? -1.238 -17.974 -10.817 1.00 90.38 257 SER A CA 1
ATOM 2131 C C . SER A 1 257 ? -2.328 -18.063 -9.744 1.00 90.38 257 SER A C 1
ATOM 2133 O O . SER A 1 257 ? -3.330 -18.746 -9.920 1.00 90.38 257 SER A O 1
ATOM 2135 N N . GLU A 1 258 ? -2.152 -17.402 -8.594 1.00 91.75 258 GLU A N 1
ATOM 2136 C CA . GLU A 1 258 ? -3.196 -17.334 -7.567 1.00 91.75 258 GLU A CA 1
ATOM 2137 C C . GLU A 1 258 ? -4.479 -16.657 -8.084 1.00 91.75 258 GLU A C 1
ATOM 2139 O O . GLU A 1 258 ? -5.558 -16.929 -7.568 1.00 91.75 258 GLU A O 1
ATOM 2144 N N . LEU A 1 259 ? -4.377 -15.816 -9.118 1.00 92.56 259 LEU A N 1
ATOM 2145 C CA . LEU A 1 259 ? -5.505 -15.112 -9.729 1.00 92.56 259 LEU A CA 1
ATOM 2146 C C . LEU A 1 259 ? -6.199 -15.901 -10.854 1.00 92.56 259 LEU A C 1
ATOM 2148 O O . LEU A 1 259 ? -7.240 -15.453 -11.327 1.00 92.56 259 LEU A O 1
ATOM 2152 N N . ASP A 1 260 ? -5.677 -17.063 -11.268 1.00 89.50 260 ASP A N 1
ATOM 2153 C CA . ASP A 1 260 ? -6.168 -17.814 -12.441 1.00 89.50 260 ASP A CA 1
ATOM 2154 C C . ASP A 1 260 ? -7.650 -18.209 -12.329 1.00 89.50 260 ASP A C 1
ATOM 2156 O O . ASP A 1 260 ? -8.369 -18.259 -13.326 1.00 89.50 260 ASP A O 1
ATOM 2160 N N . ASN A 1 261 ? -8.120 -18.464 -11.105 1.00 88.31 261 ASN A N 1
ATOM 2161 C CA . ASN A 1 261 ? -9.496 -18.891 -10.832 1.00 88.31 261 ASN A CA 1
ATOM 2162 C C . ASN A 1 261 ? -10.455 -17.727 -10.554 1.00 88.31 261 ASN A C 1
ATOM 2164 O O . ASN A 1 261 ? -11.639 -17.958 -10.305 1.00 88.31 261 ASN A O 1
ATOM 2168 N N . TYR A 1 262 ? -9.958 -16.490 -10.566 1.00 89.56 262 TYR A N 1
ATOM 2169 C CA . TYR A 1 262 ? -10.734 -15.313 -10.214 1.00 89.56 262 TYR A CA 1
ATOM 2170 C C . TYR A 1 262 ? -11.013 -14.465 -11.450 1.00 89.56 262 TYR A C 1
ATOM 2172 O O . TYR A 1 262 ? -10.119 -14.042 -12.192 1.00 89.56 262 TYR A O 1
ATOM 2180 N N . ASP A 1 263 ? -12.294 -14.182 -11.656 1.00 88.19 263 ASP A N 1
ATOM 2181 C CA . ASP A 1 263 ? -12.685 -13.118 -12.562 1.00 88.19 263 ASP A CA 1
ATOM 2182 C C . ASP A 1 263 ? -12.582 -11.776 -11.833 1.00 88.19 263 ASP A C 1
ATOM 2184 O O . ASP A 1 263 ? -13.038 -11.658 -10.693 1.00 88.19 263 ASP A O 1
ATOM 2188 N N . ILE A 1 264 ? -11.934 -10.804 -12.474 1.00 91.88 264 ILE A N 1
ATOM 2189 C CA . ILE A 1 264 ? -11.693 -9.475 -11.905 1.00 91.88 264 ILE A CA 1
ATOM 2190 C C . ILE A 1 264 ? -12.478 -8.493 -12.758 1.00 91.88 264 ILE A C 1
ATOM 2192 O O . ILE A 1 264 ? -12.083 -8.180 -13.882 1.00 91.88 264 ILE A O 1
ATOM 2196 N N . THR A 1 265 ? -13.601 -8.031 -12.223 1.00 90.94 265 THR A N 1
ATOM 2197 C CA . THR A 1 265 ? -14.519 -7.138 -12.930 1.00 90.94 265 THR A CA 1
ATOM 2198 C C . THR A 1 265 ? -14.172 -5.676 -12.641 1.00 90.94 265 THR A C 1
ATOM 2200 O O . THR A 1 265 ? -13.834 -5.309 -11.516 1.00 90.94 265 THR A O 1
ATOM 2203 N N . GLN A 1 266 ? -14.249 -4.834 -13.667 1.00 88.56 266 GLN A N 1
ATOM 2204 C CA . GLN A 1 266 ? -13.957 -3.402 -13.590 1.00 88.56 266 GLN A CA 1
ATOM 2205 C C . GLN A 1 266 ? -15.253 -2.606 -13.391 1.00 88.56 266 GLN A C 1
ATOM 2207 O O . GLN A 1 266 ? -16.178 -2.736 -14.190 1.00 88.56 266 GLN A O 1
ATOM 2212 N N . LEU A 1 267 ? -15.328 -1.786 -12.340 1.00 85.50 267 LEU A N 1
ATOM 2213 C CA . LEU A 1 267 ? -16.517 -1.013 -11.958 1.00 85.50 267 LEU A CA 1
ATOM 2214 C C . LEU A 1 267 ? -16.232 0.498 -11.994 1.00 85.50 267 LEU A C 1
ATOM 2216 O O . LEU A 1 267 ? -16.083 1.135 -10.952 1.00 85.50 267 LEU A O 1
ATOM 2220 N N . PHE A 1 268 ? -16.151 1.067 -13.200 1.00 78.81 268 PHE A N 1
ATOM 2221 C CA . PHE A 1 268 ? -15.844 2.494 -13.427 1.00 78.81 268 PHE A CA 1
ATOM 2222 C C . PHE A 1 268 ? -17.024 3.309 -13.991 1.00 78.81 268 PHE A C 1
ATOM 2224 O O . PHE A 1 268 ? -16.887 4.490 -14.290 1.00 78.81 268 PHE A O 1
ATOM 2231 N N . ASN A 1 269 ? -18.196 2.686 -14.150 1.00 69.75 269 ASN A N 1
ATOM 2232 C CA . ASN A 1 269 ? -19.442 3.354 -14.531 1.00 69.75 269 ASN A CA 1
ATOM 2233 C C . ASN A 1 269 ? -20.495 3.099 -13.441 1.00 69.75 269 ASN A C 1
ATOM 2235 O O . ASN A 1 269 ? -20.904 1.949 -13.243 1.00 69.75 269 ASN A O 1
ATOM 2239 N N . VAL A 1 270 ? -20.884 4.152 -12.709 1.00 63.41 270 VAL A N 1
ATOM 2240 C CA . VAL A 1 270 ? -21.625 4.047 -11.435 1.00 63.41 270 VAL A CA 1
ATOM 2241 C C . VAL A 1 270 ? -22.974 3.332 -11.573 1.00 63.41 270 VAL A C 1
ATOM 2243 O O . VAL A 1 270 ? -23.352 2.591 -10.672 1.00 63.41 270 VAL A O 1
ATOM 2246 N N . GLU A 1 271 ? -23.697 3.490 -12.684 1.00 65.94 271 GLU A N 1
ATOM 2247 C CA . GLU A 1 271 ? -25.046 2.910 -12.805 1.00 65.94 271 GLU A CA 1
ATOM 2248 C C . GLU A 1 271 ? -25.056 1.514 -13.445 1.00 65.94 271 GLU A C 1
ATOM 2250 O O . GLU A 1 271 ? -25.623 0.578 -12.877 1.00 65.94 271 GLU A O 1
ATOM 2255 N N . GLU A 1 272 ? -24.393 1.325 -14.590 1.00 64.31 272 GLU A N 1
ATOM 2256 C CA . GLU A 1 272 ? -24.401 0.028 -15.285 1.00 64.31 272 GLU A CA 1
ATOM 2257 C C . GLU A 1 272 ? -23.467 -0.997 -14.632 1.00 64.31 272 GLU A C 1
ATOM 2259 O O . GLU A 1 272 ? -23.847 -2.158 -14.461 1.00 64.31 272 GLU A O 1
ATOM 2264 N N . GLY A 1 273 ? -22.265 -0.584 -14.217 1.00 70.19 273 GLY A N 1
ATOM 2265 C CA . GLY A 1 273 ? -21.265 -1.493 -13.651 1.00 70.19 273 GLY A CA 1
ATOM 2266 C C . GLY A 1 273 ? -21.700 -2.053 -12.300 1.00 70.19 273 GLY A C 1
ATOM 2267 O O . GLY A 1 273 ? -21.645 -3.259 -12.066 1.00 70.19 273 GLY A O 1
ATOM 2268 N N . TRP A 1 274 ? -22.217 -1.198 -11.420 1.00 78.00 274 TRP A N 1
ATOM 2269 C CA . TRP A 1 274 ? -22.606 -1.603 -10.067 1.00 78.00 274 TRP A CA 1
ATOM 2270 C C . TRP A 1 274 ? -23.879 -2.445 -10.017 1.00 78.00 274 TRP A C 1
ATOM 2272 O O . TRP A 1 274 ? -24.077 -3.198 -9.063 1.00 78.00 274 TRP A O 1
ATOM 2282 N N . SER A 1 275 ? -24.707 -2.415 -11.065 1.00 75.19 275 SER A N 1
ATOM 2283 C CA . SER A 1 275 ? -25.821 -3.359 -11.196 1.00 75.19 275 SER A CA 1
ATOM 2284 C C . SER A 1 275 ? -25.343 -4.820 -11.209 1.00 75.19 275 SER A C 1
ATOM 2286 O O . SER A 1 275 ? -26.015 -5.687 -10.650 1.00 75.19 275 SER A O 1
ATOM 2288 N N . GLN A 1 276 ? -24.142 -5.085 -11.740 1.00 72.56 276 GLN A N 1
ATOM 2289 C CA . GLN A 1 276 ? -23.529 -6.419 -11.783 1.00 72.56 276 GLN A CA 1
ATOM 2290 C C . GLN A 1 276 ? -23.080 -6.911 -10.403 1.00 72.56 276 GLN A C 1
ATOM 2292 O O . GLN A 1 276 ? -22.921 -8.112 -10.186 1.00 72.56 276 GLN A O 1
ATOM 2297 N N . VAL A 1 277 ? -22.902 -5.991 -9.451 1.00 82.44 277 VAL A N 1
ATOM 2298 C CA . VAL A 1 277 ? -22.589 -6.312 -8.056 1.00 82.44 277 VAL A CA 1
ATOM 2299 C C . VAL A 1 277 ? -23.832 -6.855 -7.338 1.00 82.44 277 VAL A C 1
ATOM 2301 O O . VAL A 1 277 ? -23.712 -7.561 -6.335 1.00 82.44 277 VAL A O 1
ATOM 2304 N N . LYS A 1 278 ? -25.041 -6.609 -7.852 1.00 82.00 278 LYS A N 1
ATOM 2305 C CA . LYS A 1 278 ? -26.285 -7.086 -7.244 1.00 82.00 278 LYS A CA 1
ATOM 2306 C C . LYS A 1 278 ? -26.578 -8.536 -7.647 1.00 82.00 278 LYS A C 1
ATOM 2308 O O . LYS A 1 278 ? -26.760 -8.845 -8.818 1.00 82.00 278 LYS A O 1
ATOM 2313 N N . GLY A 1 279 ? -26.707 -9.431 -6.664 1.00 76.81 279 GLY A N 1
ATOM 2314 C CA . GLY A 1 279 ? -27.203 -10.799 -6.894 1.00 76.81 279 GLY A CA 1
ATOM 2315 C C . GLY A 1 279 ? -26.196 -11.793 -7.494 1.00 76.81 279 GLY A C 1
ATOM 2316 O O . GLY A 1 279 ? -26.605 -12.743 -8.163 1.00 76.81 279 GLY A O 1
ATOM 2317 N N . GLY A 1 280 ? -24.897 -11.597 -7.250 1.00 83.94 280 GLY A N 1
ATOM 2318 C CA . GLY A 1 280 ? -23.845 -12.543 -7.630 1.00 83.94 280 GLY A CA 1
ATOM 2319 C C . GLY A 1 280 ? -23.870 -13.870 -6.852 1.00 83.94 280 GLY A C 1
ATOM 2320 O O . GLY A 1 280 ? -24.699 -14.100 -5.970 1.00 83.94 280 GLY A O 1
ATOM 2321 N N . LYS A 1 281 ? -22.940 -14.768 -7.197 1.00 88.69 281 LYS A N 1
ATOM 2322 C CA . LYS A 1 281 ? -22.716 -16.061 -6.527 1.00 88.69 281 LYS A CA 1
ATOM 2323 C C . LYS A 1 281 ? -21.228 -16.275 -6.272 1.00 88.69 281 LYS A C 1
ATOM 2325 O O . LYS A 1 281 ? -20.409 -15.863 -7.095 1.00 88.69 281 LYS A O 1
ATOM 2330 N N . GLY A 1 282 ? -20.917 -16.979 -5.184 1.00 90.88 282 GLY A N 1
ATOM 2331 C CA . GLY A 1 282 ? -19.552 -17.312 -4.786 1.00 90.88 282 GLY A CA 1
ATOM 2332 C C . GLY A 1 282 ? -18.712 -16.084 -4.436 1.00 90.88 282 GLY A C 1
ATOM 2333 O O . GLY A 1 282 ? -19.232 -15.074 -3.960 1.00 90.88 282 GLY A O 1
ATOM 2334 N N . GLU A 1 283 ? -17.410 -16.194 -4.686 1.00 92.50 283 GLU A N 1
ATOM 2335 C CA . GLU A 1 283 ? -16.426 -15.131 -4.487 1.00 92.50 283 GLU A CA 1
ATOM 2336 C C . GLU A 1 283 ? -16.263 -14.309 -5.773 1.00 92.50 283 GLU A C 1
ATOM 2338 O O . GLU A 1 283 ? -16.128 -14.866 -6.869 1.00 92.50 283 GLU A O 1
ATOM 2343 N N . LYS A 1 284 ? -16.258 -12.980 -5.652 1.00 94.19 284 LYS A N 1
ATOM 2344 C CA . LYS A 1 284 ? -16.034 -12.059 -6.774 1.00 94.19 284 LYS A CA 1
ATOM 2345 C C . LYS A 1 284 ? -15.040 -10.973 -6.412 1.00 94.19 284 LYS A C 1
ATOM 2347 O O . LYS A 1 284 ? -15.060 -10.445 -5.299 1.00 94.19 284 LYS A O 1
ATOM 2352 N N . PHE A 1 285 ? -14.163 -10.668 -7.363 1.00 95.06 285 PHE A N 1
ATOM 2353 C CA . PHE A 1 285 ? -13.150 -9.633 -7.237 1.00 95.06 285 PHE A CA 1
ATOM 2354 C C . PHE A 1 285 ? -13.511 -8.481 -8.159 1.00 95.06 285 PHE A C 1
ATOM 2356 O O . PHE A 1 285 ? -13.824 -8.678 -9.334 1.00 95.06 285 PHE A O 1
ATOM 2363 N N . PHE A 1 286 ? -13.415 -7.276 -7.623 1.00 93.38 286 PHE A N 1
ATOM 2364 C CA . PHE A 1 286 ? -13.681 -6.058 -8.353 1.00 93.38 286 PHE A CA 1
ATOM 2365 C C . PHE A 1 286 ? -12.545 -5.071 -8.132 1.00 93.38 286 PHE A C 1
ATOM 2367 O O . PHE A 1 286 ? -12.015 -4.942 -7.024 1.00 93.38 286 PHE A O 1
ATOM 2374 N N . ILE A 1 287 ? -12.216 -4.345 -9.190 1.00 91.00 287 ILE A N 1
ATOM 2375 C CA . ILE A 1 287 ? -11.522 -3.067 -9.088 1.00 91.00 287 ILE A CA 1
ATOM 2376 C C . ILE A 1 287 ? -12.516 -1.982 -9.457 1.00 91.00 287 ILE A C 1
ATOM 2378 O O . ILE A 1 287 ? -13.218 -2.089 -10.462 1.00 91.00 287 ILE A O 1
ATOM 2382 N N . ALA A 1 288 ? -12.639 -0.984 -8.598 1.00 87.50 288 ALA A N 1
ATOM 2383 C CA . ALA A 1 288 ? -13.743 -0.046 -8.662 1.00 87.50 288 ALA A CA 1
ATOM 2384 C C . ALA A 1 288 ? -13.257 1.377 -8.454 1.00 87.50 288 ALA A C 1
ATOM 2386 O O . ALA A 1 288 ? -12.336 1.601 -7.677 1.00 87.50 288 ALA A O 1
ATOM 2387 N N . ASP A 1 289 ? -13.931 2.317 -9.098 1.00 83.50 289 ASP A N 1
ATOM 2388 C CA . ASP A 1 289 ? -13.905 3.727 -8.732 1.00 83.50 289 ASP A CA 1
ATOM 2389 C C . ASP A 1 289 ? -15.369 4.184 -8.626 1.00 83.50 289 ASP A C 1
ATOM 2391 O O . ASP A 1 289 ? -16.011 4.442 -9.649 1.00 83.50 289 ASP A O 1
ATOM 2395 N N . PRO A 1 290 ? -15.948 4.215 -7.409 1.00 74.50 290 PRO A N 1
ATOM 2396 C CA . PRO A 1 290 ? -17.351 4.562 -7.209 1.00 74.50 290 PRO A CA 1
ATOM 2397 C C . PRO A 1 290 ? -17.695 6.003 -7.606 1.00 74.50 290 PRO A C 1
ATOM 2399 O O . PRO A 1 290 ? -18.880 6.314 -7.717 1.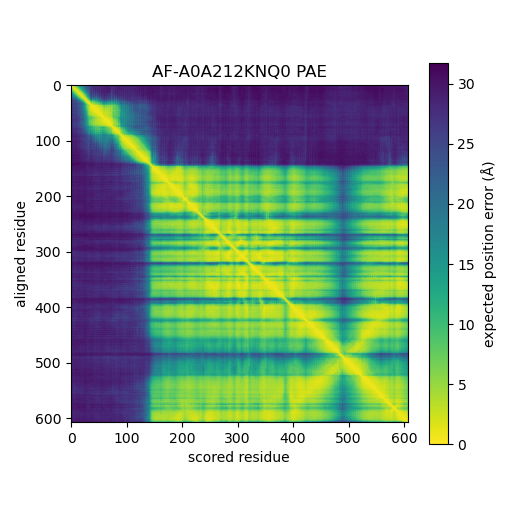00 74.50 290 PRO A O 1
ATOM 2402 N N . THR A 1 291 ? -16.701 6.880 -7.789 1.00 73.25 291 THR A N 1
ATOM 2403 C CA . THR A 1 291 ? -16.910 8.283 -8.177 1.00 73.25 291 THR A CA 1
ATOM 2404 C C . THR A 1 291 ? -16.650 8.527 -9.666 1.00 73.25 291 THR A C 1
ATOM 2406 O O . THR A 1 291 ? -16.930 9.621 -10.161 1.00 73.25 291 THR A O 1
ATOM 2409 N N . SER A 1 292 ? -16.171 7.518 -10.404 1.00 75.00 292 SER A N 1
ATOM 2410 C CA . SER A 1 292 ? -15.890 7.635 -11.835 1.00 75.00 292 SER A CA 1
ATOM 2411 C C . SER A 1 292 ? -17.164 7.776 -12.668 1.00 75.00 292 SER A C 1
ATOM 2413 O O . SER A 1 292 ? -18.132 7.037 -12.510 1.00 75.00 292 SER A O 1
ATOM 2415 N N . ASN A 1 293 ? -17.147 8.703 -13.623 1.00 67.69 293 ASN A N 1
ATOM 2416 C CA . ASN A 1 293 ? -18.230 8.939 -14.578 1.00 67.69 293 ASN A CA 1
ATOM 2417 C C . ASN A 1 293 ? -17.994 8.238 -15.931 1.00 67.69 293 ASN A C 1
ATOM 2419 O O . ASN A 1 293 ? -18.472 8.731 -16.952 1.00 67.69 293 ASN A O 1
ATOM 2423 N N . SER A 1 294 ? -17.229 7.138 -15.964 1.00 64.81 294 SER A N 1
ATOM 2424 C CA . SER A 1 294 ? -16.756 6.405 -17.158 1.00 64.81 294 SER A CA 1
ATOM 2425 C C . SER A 1 294 ? -15.749 7.123 -18.071 1.00 64.81 294 SER A C 1
ATOM 2427 O O . SER A 1 294 ? -15.082 6.459 -18.863 1.00 64.81 294 SER A O 1
ATOM 2429 N N . ILE A 1 295 ? -15.595 8.447 -17.957 1.00 62.78 295 ILE A N 1
ATOM 2430 C CA . ILE A 1 295 ? -14.666 9.248 -18.779 1.00 62.78 295 ILE A CA 1
ATOM 2431 C C . ILE A 1 295 ? -13.338 9.482 -18.045 1.00 62.78 295 ILE A C 1
ATOM 2433 O O . ILE A 1 295 ? -12.289 9.611 -18.676 1.00 62.78 295 ILE A O 1
ATOM 2437 N N . SER A 1 296 ? -13.376 9.529 -16.716 1.00 66.69 296 SER A N 1
ATOM 2438 C CA . SER A 1 296 ? -12.206 9.727 -15.862 1.00 66.69 296 SER A CA 1
ATOM 2439 C C . SER A 1 296 ? -12.281 8.802 -14.653 1.00 66.69 296 SER A C 1
ATOM 2441 O O . SER A 1 296 ? -13.233 8.868 -13.871 1.00 66.69 296 SER A O 1
ATOM 2443 N N . VAL A 1 297 ? -11.289 7.927 -14.519 1.00 73.25 297 VAL A N 1
ATOM 2444 C CA . VAL A 1 297 ? -11.019 7.155 -13.302 1.00 73.25 297 VAL A CA 1
ATOM 2445 C C . VAL A 1 297 ? -9.924 7.894 -12.541 1.00 73.25 297 VAL A C 1
ATOM 2447 O O . VAL A 1 297 ? -8.891 8.212 -13.133 1.00 73.25 297 VAL A O 1
ATOM 2450 N N . PHE A 1 298 ? -10.175 8.179 -11.266 1.00 76.31 298 PHE A N 1
ATOM 2451 C CA . PHE A 1 298 ? -9.316 8.997 -10.408 1.00 76.31 298 PHE A CA 1
ATOM 2452 C C . PHE A 1 298 ? -8.662 8.176 -9.301 1.00 76.31 298 PHE A C 1
ATOM 2454 O O . PHE A 1 298 ? -7.486 8.365 -9.003 1.00 76.31 298 PHE A O 1
ATOM 2461 N N . HIS A 1 299 ? -9.410 7.263 -8.674 1.00 84.00 299 HIS A N 1
ATOM 2462 C CA . HIS A 1 299 ? -8.882 6.449 -7.583 1.00 84.00 299 HIS A CA 1
ATOM 2463 C C . HIS A 1 299 ? -9.472 5.045 -7.598 1.00 84.00 299 HIS A C 1
ATOM 2465 O O . HIS A 1 299 ? -10.684 4.853 -7.527 1.00 84.00 299 HIS A O 1
ATOM 2471 N N . VAL A 1 300 ? -8.592 4.049 -7.681 1.00 86.94 300 VAL A N 1
ATOM 2472 C CA . VAL A 1 300 ? -8.989 2.647 -7.803 1.00 86.94 300 VAL A CA 1
ATOM 2473 C C . VAL A 1 300 ? -8.921 1.958 -6.448 1.00 86.94 300 VAL A C 1
ATOM 2475 O O . VAL A 1 300 ? -7.878 1.905 -5.795 1.00 86.94 300 VAL A O 1
ATOM 2478 N N . TYR A 1 301 ? -10.041 1.357 -6.070 1.00 89.88 301 TYR A N 1
ATOM 2479 C CA . TYR A 1 301 ? -10.211 0.537 -4.881 1.00 89.88 301 TYR A CA 1
ATOM 2480 C C . TYR A 1 301 ? -10.262 -0.944 -5.255 1.00 89.88 301 TYR A C 1
ATOM 2482 O O . TYR A 1 301 ? -10.704 -1.307 -6.348 1.00 89.88 301 TYR A O 1
ATOM 2490 N N . ALA A 1 302 ? -9.878 -1.812 -4.319 1.00 92.81 302 ALA A N 1
ATOM 2491 C CA . ALA A 1 302 ? -10.173 -3.238 -4.421 1.00 92.81 302 ALA A CA 1
ATOM 2492 C C . ALA A 1 302 ? -11.429 -3.571 -3.620 1.00 92.81 302 ALA A C 1
ATOM 2494 O O . ALA A 1 302 ? -11.580 -3.150 -2.473 1.00 92.81 302 ALA A O 1
ATOM 2495 N N . LEU A 1 303 ? -12.311 -4.365 -4.214 1.00 93.50 303 LEU A N 1
ATOM 2496 C CA . LEU A 1 303 ? -13.503 -4.876 -3.559 1.00 93.50 303 LEU A CA 1
ATOM 2497 C C . LEU A 1 303 ? -13.564 -6.393 -3.743 1.00 93.50 303 LEU A C 1
ATOM 2499 O O . LEU A 1 303 ? -13.606 -6.910 -4.857 1.00 93.50 303 LEU A O 1
ATOM 2503 N N . TYR A 1 304 ? -13.572 -7.107 -2.626 1.00 94.25 304 TYR A N 1
ATOM 2504 C CA . TYR A 1 304 ? -13.854 -8.536 -2.556 1.00 94.25 304 TYR A CA 1
ATOM 2505 C C . TYR A 1 304 ? -15.277 -8.732 -2.041 1.00 94.25 304 TYR A C 1
ATOM 2507 O O . TYR A 1 304 ? -15.652 -8.122 -1.039 1.00 94.25 304 TYR A O 1
ATOM 2515 N N . VAL A 1 305 ? -16.055 -9.601 -2.683 1.00 94.00 305 VAL A N 1
ATOM 2516 C CA . VAL A 1 305 ? -17.419 -9.931 -2.253 1.00 94.00 305 VAL A CA 1
ATOM 2517 C C . VAL A 1 305 ? -17.579 -11.439 -2.143 1.00 94.00 305 VAL A C 1
ATOM 2519 O O . VAL A 1 305 ? -17.296 -12.173 -3.087 1.00 94.00 305 VAL A O 1
ATOM 2522 N N . ASP A 1 306 ? -18.088 -11.881 -0.999 1.00 93.81 306 ASP A N 1
ATOM 2523 C CA . ASP A 1 306 ? -18.557 -13.239 -0.750 1.00 93.81 306 ASP A CA 1
ATOM 2524 C C . ASP A 1 306 ? -20.084 -13.209 -0.622 1.00 93.81 306 ASP A C 1
ATOM 2526 O O . ASP A 1 306 ? -20.644 -12.815 0.409 1.00 93.81 306 ASP A O 1
ATOM 2530 N N . TYR A 1 307 ? -20.761 -13.606 -1.700 1.00 93.06 307 TYR A N 1
ATOM 2531 C CA . TYR A 1 307 ? -22.223 -13.574 -1.779 1.00 93.06 307 TYR A CA 1
ATOM 2532 C C . TYR A 1 307 ? -22.900 -14.631 -0.907 1.00 93.06 307 TYR A C 1
ATOM 2534 O O . TYR A 1 307 ? -24.058 -14.449 -0.525 1.00 93.06 307 TYR A O 1
ATOM 2542 N N . GLU A 1 308 ? -22.209 -15.729 -0.600 1.00 92.69 308 GLU A N 1
ATOM 2543 C CA . GLU A 1 308 ? -22.765 -16.827 0.194 1.00 92.69 308 GLU A CA 1
ATOM 2544 C C . GLU A 1 308 ? -22.819 -16.451 1.671 1.00 92.69 308 GLU A C 1
ATOM 2546 O O . GLU A 1 308 ? -23.819 -16.704 2.343 1.00 92.69 308 GLU A O 1
ATOM 2551 N N . ASN A 1 309 ? -21.769 -15.791 2.162 1.00 91.56 309 ASN A N 1
ATOM 2552 C CA . ASN A 1 309 ? -21.667 -15.393 3.565 1.00 91.56 309 ASN A CA 1
ATOM 2553 C C . ASN A 1 309 ? -22.098 -13.956 3.827 1.00 91.56 309 ASN A C 1
ATOM 2555 O O . ASN A 1 309 ? -22.083 -13.530 4.981 1.00 91.56 309 ASN A O 1
ATOM 2559 N N . LYS A 1 310 ? -22.493 -13.226 2.778 1.00 92.31 310 LYS A N 1
ATOM 2560 C CA . LYS A 1 310 ? -22.930 -11.830 2.870 1.00 92.31 310 LYS A CA 1
ATOM 2561 C C . LYS A 1 310 ? -21.866 -10.957 3.531 1.00 92.31 310 LYS A C 1
ATOM 2563 O O . LYS A 1 310 ? -22.140 -10.151 4.413 1.00 92.31 310 LYS A O 1
ATOM 2568 N N . THR A 1 311 ? -20.622 -11.133 3.102 1.00 91.25 311 THR A N 1
ATOM 2569 C CA . THR A 1 311 ? -19.490 -10.331 3.575 1.00 91.25 311 THR A CA 1
ATOM 2570 C C . THR A 1 311 ? -18.770 -9.707 2.399 1.00 91.25 311 THR A C 1
ATOM 2572 O O . THR A 1 311 ? -18.561 -10.368 1.382 1.00 91.25 311 THR A O 1
ATOM 2575 N N . ALA A 1 312 ? -18.344 -8.461 2.549 1.00 91.56 312 ALA A N 1
ATOM 2576 C CA . ALA A 1 312 ? -17.492 -7.798 1.576 1.00 91.56 312 ALA A CA 1
ATOM 2577 C C . ALA A 1 312 ? -16.285 -7.163 2.265 1.00 91.56 312 ALA A C 1
ATOM 2579 O O . ALA A 1 312 ? -16.362 -6.743 3.420 1.00 91.56 312 ALA A O 1
ATOM 2580 N N . TYR A 1 313 ? -15.170 -7.094 1.546 1.00 91.25 313 TYR A N 1
ATOM 2581 C CA . TYR A 1 313 ? -13.977 -6.380 1.972 1.00 91.25 313 TYR A CA 1
ATOM 2582 C C . TYR A 1 313 ? -13.666 -5.272 0.972 1.00 91.25 313 TYR A C 1
ATOM 2584 O O . TYR A 1 313 ? -13.376 -5.545 -0.193 1.00 91.25 313 TYR A O 1
ATOM 2592 N N . PHE A 1 314 ? -13.749 -4.030 1.439 1.00 90.88 314 PHE A N 1
ATOM 2593 C CA . PHE A 1 314 ? -13.436 -2.832 0.673 1.00 90.88 314 PHE A CA 1
ATOM 2594 C C . PHE A 1 314 ? -12.066 -2.312 1.091 1.00 90.88 314 PHE A C 1
ATOM 2596 O O . PHE A 1 314 ? -11.865 -1.942 2.246 1.00 90.88 314 PHE A O 1
ATOM 2603 N N . PHE A 1 315 ? -11.120 -2.272 0.164 1.00 90.75 315 PHE A N 1
ATOM 2604 C CA . PHE A 1 315 ? -9.749 -1.867 0.429 1.00 90.75 315 PHE A CA 1
ATOM 2605 C C . PHE A 1 315 ? -9.437 -0.513 -0.208 1.00 90.75 315 PHE A C 1
ATOM 2607 O O . PHE A 1 315 ? -9.509 -0.353 -1.430 1.00 90.75 315 PHE A O 1
ATOM 2614 N N . ASN A 1 316 ? -9.032 0.433 0.642 1.00 89.19 316 ASN A N 1
ATOM 2615 C CA . ASN A 1 316 ? -8.492 1.731 0.267 1.00 89.19 316 ASN A CA 1
ATOM 2616 C C . ASN A 1 316 ? -7.049 1.853 0.783 1.00 89.19 316 ASN A C 1
ATOM 2618 O O . ASN A 1 316 ? -6.780 1.846 1.991 1.00 89.19 316 ASN A O 1
ATOM 2622 N N . SER A 1 317 ? -6.113 1.967 -0.152 1.00 89.38 317 SER A N 1
ATOM 2623 C CA . SER A 1 317 ? -4.689 2.114 0.140 1.00 89.38 317 SER A CA 1
ATOM 2624 C C . SER A 1 317 ? -4.322 3.497 0.676 1.00 89.38 317 SER A C 1
ATOM 2626 O O . SER A 1 317 ? -3.350 3.611 1.427 1.00 89.38 317 SER A O 1
ATOM 2628 N N . LEU A 1 318 ? -5.106 4.524 0.334 1.00 86.19 318 LEU A N 1
ATOM 2629 C CA . LEU A 1 318 ? -4.928 5.900 0.790 1.00 86.19 318 LEU A CA 1
ATOM 2630 C C . LEU A 1 318 ? -5.613 6.144 2.139 1.00 86.19 318 LEU A C 1
ATOM 2632 O O . LEU A 1 318 ? -6.554 5.457 2.535 1.00 86.19 318 LEU A O 1
ATOM 2636 N N . GLU A 1 319 ? -5.113 7.150 2.850 1.00 76.44 319 GLU A N 1
ATOM 2637 C CA . GLU A 1 319 ? -5.579 7.545 4.185 1.00 76.44 319 GLU A CA 1
ATOM 2638 C C . GLU A 1 319 ? -6.672 8.630 4.144 1.00 76.44 319 GLU A C 1
ATOM 2640 O O . GLU A 1 319 ? -7.166 9.019 5.197 1.00 76.44 319 GLU A O 1
ATOM 2645 N N . HIS A 1 320 ? -7.019 9.149 2.957 1.00 66.56 320 HIS A N 1
ATOM 2646 C CA . HIS A 1 320 ? -7.910 10.305 2.811 1.00 66.56 320 HIS A CA 1
ATOM 2647 C C . HIS A 1 320 ? -9.341 10.015 3.287 1.00 66.56 320 HIS A C 1
ATOM 2649 O O . HIS A 1 320 ? -9.955 9.019 2.896 1.00 66.56 320 HIS A O 1
ATOM 2655 N N . GLU A 1 321 ? -9.850 10.919 4.129 1.00 55.16 321 GLU A N 1
ATOM 2656 C CA . GLU A 1 321 ? -11.165 10.845 4.776 1.00 55.16 321 GLU A CA 1
ATOM 2657 C C . GLU A 1 321 ? -12.308 11.184 3.800 1.00 55.16 321 GLU A C 1
ATOM 2659 O O . GLU A 1 321 ? -13.365 10.547 3.840 1.00 55.16 321 GLU A O 1
ATOM 2664 N N . ASP A 1 322 ? -12.075 12.100 2.854 1.00 52.50 322 ASP A N 1
ATOM 2665 C CA . ASP A 1 322 ? -13.121 12.643 1.986 1.00 52.50 322 ASP A CA 1
ATOM 2666 C C . ASP A 1 322 ? -13.658 11.602 0.985 1.00 52.50 322 ASP A C 1
ATOM 2668 O O . ASP A 1 322 ? -12.965 11.130 0.085 1.00 52.50 322 ASP A O 1
ATOM 2672 N N . GLY A 1 323 ? -14.931 11.231 1.153 1.00 59.19 323 GLY A N 1
ATOM 2673 C CA . GLY A 1 323 ? -15.684 10.374 0.227 1.00 59.19 323 GLY A CA 1
ATOM 2674 C C . GLY A 1 323 ? -15.630 8.872 0.519 1.00 59.19 323 GLY A C 1
ATOM 2675 O O . GLY A 1 323 ? -16.390 8.108 -0.074 1.00 59.19 323 GLY A O 1
ATOM 2676 N N . SER A 1 324 ? -14.802 8.422 1.462 1.00 64.81 324 SER A N 1
ATOM 2677 C CA . SER A 1 324 ? -14.685 6.991 1.773 1.00 64.81 324 SER A CA 1
ATOM 2678 C C . SER A 1 324 ? -15.941 6.410 2.442 1.00 64.81 324 SER A C 1
ATOM 2680 O O . SER A 1 324 ? -16.318 5.277 2.138 1.00 64.81 324 SER A O 1
ATOM 2682 N N . ASP A 1 325 ? -16.627 7.178 3.294 1.00 71.62 325 ASP A N 1
ATOM 2683 C CA . ASP A 1 325 ? -17.915 6.786 3.890 1.00 71.62 325 ASP A CA 1
ATOM 2684 C C . ASP A 1 325 ? -19.008 6.703 2.826 1.00 71.62 325 ASP A C 1
ATOM 2686 O O . ASP A 1 325 ? -19.753 5.726 2.770 1.00 71.62 325 ASP A O 1
ATOM 2690 N N . LEU A 1 326 ? -19.053 7.697 1.932 1.00 73.00 326 LEU A N 1
ATOM 2691 C CA . LEU A 1 326 ? -19.986 7.732 0.809 1.00 73.00 326 LEU A CA 1
ATOM 2692 C C . LEU A 1 326 ? -19.778 6.524 -0.112 1.00 73.00 326 LEU A C 1
ATOM 2694 O O . LEU A 1 326 ? -20.742 5.884 -0.521 1.00 73.00 326 LEU A O 1
ATOM 2698 N N . ASN A 1 327 ? -18.526 6.162 -0.388 1.00 79.31 327 ASN A N 1
ATOM 2699 C CA . ASN A 1 327 ? -18.197 5.000 -1.208 1.00 79.31 327 ASN A CA 1
ATOM 2700 C C . ASN A 1 327 ? -18.670 3.695 -0.570 1.00 79.31 327 ASN A C 1
ATOM 2702 O O . ASN A 1 327 ? -19.249 2.858 -1.259 1.00 79.31 327 ASN A O 1
ATOM 2706 N N . ILE A 1 328 ? -18.489 3.522 0.740 1.00 81.38 328 ILE A N 1
ATOM 2707 C CA . ILE A 1 328 ? -18.965 2.314 1.419 1.00 81.38 328 ILE A CA 1
ATOM 2708 C C . ILE A 1 328 ? -20.492 2.289 1.491 1.00 81.38 328 ILE A C 1
ATOM 2710 O O . ILE A 1 328 ? -21.083 1.241 1.244 1.00 81.38 328 ILE A O 1
ATOM 2714 N N . GLN A 1 329 ? -21.141 3.422 1.761 1.00 81.81 329 GLN A N 1
ATOM 2715 C CA . GLN A 1 329 ? -22.601 3.532 1.712 1.00 81.81 329 GLN A CA 1
ATOM 2716 C C . GLN A 1 329 ? -23.141 3.194 0.317 1.00 81.81 329 GLN A C 1
ATOM 2718 O O . GLN A 1 329 ? -24.133 2.475 0.198 1.00 81.81 329 GLN A O 1
ATOM 2723 N N . ASN A 1 330 ? -22.462 3.638 -0.743 1.00 81.44 330 ASN A N 1
ATOM 2724 C CA . ASN A 1 330 ? -22.798 3.273 -2.116 1.00 81.44 330 ASN A CA 1
ATOM 2725 C C . ASN A 1 330 ? -22.648 1.762 -2.333 1.00 81.44 330 ASN A C 1
ATOM 2727 O O . ASN A 1 330 ? -23.582 1.123 -2.815 1.00 81.44 330 ASN A O 1
ATOM 2731 N N . ILE A 1 331 ? -21.529 1.163 -1.914 1.00 85.88 331 ILE A N 1
ATOM 2732 C CA . ILE A 1 331 ? -21.317 -0.291 -1.995 1.00 85.88 331 ILE A CA 1
ATOM 2733 C C . ILE A 1 331 ? -22.421 -1.045 -1.234 1.00 85.88 331 ILE A C 1
ATOM 2735 O O . ILE A 1 331 ? -22.995 -1.992 -1.774 1.00 85.88 331 ILE A O 1
ATOM 2739 N N . GLN A 1 332 ? -22.766 -0.606 -0.019 1.00 87.44 332 GLN A N 1
ATOM 2740 C CA . GLN A 1 332 ? -23.834 -1.190 0.800 1.00 87.44 332 GLN A CA 1
ATOM 2741 C C . GLN A 1 332 ? -25.188 -1.109 0.096 1.00 87.44 332 GLN A C 1
ATOM 2743 O O . GLN A 1 332 ? -25.909 -2.104 0.036 1.00 87.44 332 GLN A O 1
ATOM 2748 N N . LYS A 1 333 ? -25.512 0.042 -0.501 1.00 86.38 333 LYS A N 1
ATOM 2749 C CA . LYS A 1 333 ? -26.740 0.247 -1.277 1.00 86.38 333 LYS A CA 1
ATOM 2750 C C . LYS A 1 333 ? -26.852 -0.740 -2.445 1.00 86.38 333 LYS A C 1
ATOM 2752 O O . LYS A 1 333 ? -27.954 -1.200 -2.744 1.00 86.38 333 LYS A O 1
ATOM 2757 N N . PHE A 1 334 ? -25.739 -1.071 -3.104 1.00 87.19 334 PHE A N 1
ATOM 2758 C CA . PHE A 1 334 ? -25.726 -2.018 -4.224 1.00 87.19 334 PHE A CA 1
ATOM 2759 C C . PHE A 1 334 ? -25.762 -3.487 -3.781 1.00 87.19 334 PHE A C 1
ATOM 2761 O O . PHE A 1 334 ? -26.489 -4.282 -4.382 1.00 87.19 334 PHE A O 1
ATOM 2768 N N . LEU A 1 335 ? -25.010 -3.851 -2.738 1.00 89.12 335 LEU A N 1
ATOM 2769 C CA . LEU A 1 335 ? -24.955 -5.223 -2.221 1.00 89.12 335 LEU A CA 1
ATOM 2770 C C . LEU A 1 335 ? -26.228 -5.626 -1.462 1.00 89.12 335 LEU A C 1
ATOM 2772 O O . LEU A 1 335 ? -26.683 -6.763 -1.603 1.00 89.12 335 LEU A O 1
ATOM 2776 N N . GLY A 1 336 ? -26.818 -4.691 -0.715 1.00 88.38 336 GLY A N 1
ATOM 2777 C CA . GLY A 1 336 ? -27.957 -4.906 0.175 1.00 88.38 336 GLY A CA 1
ATOM 2778 C C . GLY A 1 336 ? -27.577 -4.802 1.655 1.00 88.38 336 GLY A C 1
ATOM 2779 O O . GLY A 1 336 ? -26.452 -5.092 2.045 1.00 88.38 336 GLY A O 1
ATOM 2780 N N . GLU A 1 337 ? -28.533 -4.400 2.497 1.00 88.00 337 GLU A N 1
ATOM 2781 C CA . GLU A 1 337 ? -28.381 -4.218 3.959 1.00 88.00 337 GLU A CA 1
ATOM 2782 C C . GLU A 1 337 ? -28.040 -5.511 4.727 1.00 88.00 337 GLU A C 1
ATOM 2784 O O . GLU A 1 337 ? -27.697 -5.479 5.907 1.00 88.00 337 GLU A O 1
ATOM 2789 N N . ASP A 1 338 ? -28.166 -6.675 4.087 1.00 88.50 338 ASP A N 1
ATOM 2790 C CA . ASP A 1 338 ? -27.809 -7.970 4.664 1.00 88.50 338 ASP A CA 1
ATOM 2791 C C . ASP A 1 338 ? -26.302 -8.259 4.616 1.00 88.50 338 ASP A C 1
ATOM 2793 O O . ASP A 1 338 ? -25.851 -9.189 5.285 1.00 88.50 338 ASP A O 1
ATOM 2797 N N . PHE A 1 339 ? -25.526 -7.473 3.863 1.00 90.25 339 PHE A N 1
ATOM 2798 C CA . PHE A 1 339 ? -24.073 -7.600 3.813 1.00 90.25 339 PHE A CA 1
ATOM 2799 C C . PHE A 1 339 ? -23.381 -6.882 4.973 1.00 90.25 339 PHE A C 1
ATOM 2801 O O . PHE A 1 339 ? -23.667 -5.721 5.253 1.00 90.25 339 PHE A O 1
ATOM 2808 N N . THR A 1 340 ? -22.378 -7.529 5.569 1.00 88.25 340 THR A N 1
ATOM 2809 C CA . THR A 1 340 ? -21.393 -6.859 6.430 1.00 88.25 340 THR A CA 1
ATOM 2810 C C . THR A 1 340 ? -20.190 -6.437 5.590 1.00 88.25 340 THR A C 1
ATOM 2812 O O . THR A 1 340 ? -19.484 -7.288 5.037 1.00 88.25 340 THR A O 1
ATOM 2815 N N . ILE A 1 341 ? -19.932 -5.130 5.510 1.00 87.31 341 ILE A N 1
ATOM 2816 C CA . ILE A 1 341 ? -18.768 -4.582 4.804 1.00 87.31 341 ILE A CA 1
ATOM 2817 C C . ILE A 1 341 ? -17.650 -4.272 5.797 1.00 87.31 341 ILE A C 1
ATOM 2819 O O . ILE A 1 341 ? -17.826 -3.526 6.759 1.00 87.31 341 ILE A O 1
ATOM 2823 N N . ILE A 1 342 ? -16.471 -4.822 5.528 1.00 84.38 342 ILE A N 1
ATOM 2824 C CA . ILE A 1 342 ? -15.247 -4.554 6.276 1.00 84.38 342 ILE A CA 1
ATOM 2825 C C . ILE A 1 342 ? -14.386 -3.620 5.434 1.00 84.38 342 ILE A C 1
ATOM 2827 O O . ILE A 1 342 ? -14.023 -3.955 4.306 1.00 84.38 342 ILE A O 1
ATOM 2831 N N . ALA A 1 343 ? -14.069 -2.445 5.970 1.00 83.25 343 ALA A N 1
ATOM 2832 C CA . ALA A 1 343 ? -13.297 -1.434 5.270 1.00 83.25 343 ALA A CA 1
ATOM 2833 C C . ALA A 1 343 ? -11.844 -1.429 5.753 1.00 83.25 343 ALA A C 1
ATOM 2835 O O . ALA A 1 343 ? -11.530 -1.132 6.911 1.00 83.25 343 ALA A O 1
ATOM 2836 N N . GLY A 1 344 ? -10.933 -1.736 4.838 1.00 80.50 344 GLY A N 1
ATOM 2837 C CA . GLY A 1 344 ? -9.506 -1.565 5.027 1.00 80.50 344 GLY A CA 1
ATOM 2838 C C . GLY A 1 344 ? -9.052 -0.191 4.588 1.00 80.50 344 GLY A C 1
ATOM 2839 O O . GLY A 1 344 ? -8.613 -0.029 3.454 1.00 80.50 344 GLY A O 1
ATOM 2840 N N . ARG A 1 345 ? -9.128 0.782 5.501 1.00 76.19 345 ARG A N 1
ATOM 2841 C CA . ARG A 1 345 ? -8.501 2.104 5.362 1.00 76.19 345 ARG A CA 1
ATOM 2842 C C . ARG A 1 345 ? -7.152 2.052 6.043 1.00 76.19 345 ARG A C 1
ATOM 2844 O O . ARG A 1 345 ? -7.084 1.848 7.251 1.00 76.19 345 ARG A O 1
ATOM 2851 N N . THR A 1 346 ? -6.090 2.128 5.258 1.00 70.75 346 THR A N 1
ATOM 2852 C CA . THR A 1 346 ? -4.788 1.660 5.746 1.00 70.75 346 THR A CA 1
ATOM 2853 C C . THR A 1 346 ? -3.686 2.700 5.648 1.00 70.75 346 THR A C 1
ATOM 2855 O O . THR A 1 346 ? -2.696 2.590 6.368 1.00 70.75 346 THR A O 1
ATOM 2858 N N . GLY A 1 347 ? -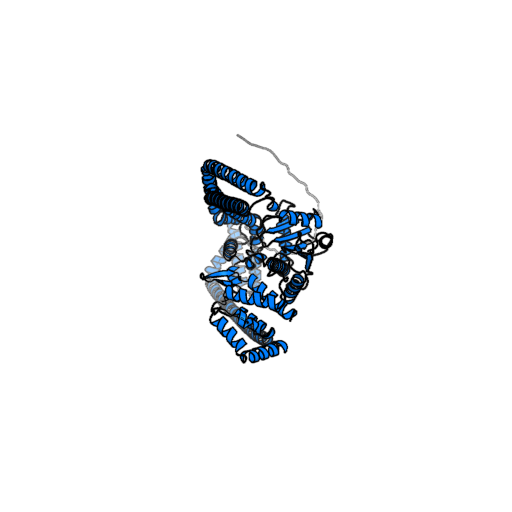3.845 3.717 4.791 1.00 82.31 347 GLY A N 1
ATOM 2859 C CA . GLY A 1 347 ? -2.821 4.742 4.578 1.00 82.31 347 GLY A CA 1
ATOM 2860 C C . GLY A 1 347 ? -1.445 4.160 4.242 1.00 82.31 347 GLY A C 1
ATOM 2861 O O . GLY A 1 347 ? -0.423 4.777 4.552 1.00 82.31 347 GLY A O 1
ATOM 2862 N N . ILE A 1 348 ? -1.406 2.945 3.682 1.00 89.06 348 ILE A N 1
ATOM 2863 C CA . ILE A 1 348 ? -0.169 2.225 3.358 1.00 89.06 348 ILE A CA 1
ATOM 2864 C C . ILE A 1 348 ? 0.475 2.776 2.086 1.00 89.06 348 ILE A C 1
ATOM 2866 O O . ILE A 1 348 ? 1.688 2.645 1.910 1.00 89.06 348 ILE A O 1
ATOM 2870 N N . GLN A 1 349 ? -0.330 3.413 1.239 1.00 90.56 349 GLN A N 1
ATOM 2871 C CA . GLN A 1 349 ? 0.114 4.195 0.102 1.00 90.56 349 GLN A CA 1
ATOM 2872 C C . GLN A 1 349 ? 0.330 5.652 0.532 1.00 90.56 349 GLN A C 1
ATOM 2874 O O . GLN A 1 349 ? -0.474 6.215 1.281 1.00 90.56 349 GLN A O 1
ATOM 2879 N N . LYS A 1 350 ? 1.443 6.236 0.087 1.00 87.94 350 LYS A N 1
ATOM 2880 C CA . LYS A 1 350 ? 1.883 7.604 0.390 1.00 87.94 350 LYS A CA 1
ATOM 2881 C C . LYS A 1 350 ? 1.991 8.493 -0.846 1.00 87.94 350 LYS A C 1
ATOM 2883 O O . LYS A 1 350 ? 1.895 9.704 -0.688 1.00 87.94 350 LYS A O 1
ATOM 2888 N N . ASP A 1 351 ? 2.156 7.911 -2.031 1.00 84.19 351 ASP A N 1
ATOM 2889 C CA . ASP A 1 351 ? 1.913 8.615 -3.293 1.00 84.19 351 ASP A CA 1
ATOM 2890 C C . ASP A 1 351 ? 0.446 8.491 -3.720 1.00 84.19 351 ASP A C 1
ATOM 2892 O O . ASP A 1 351 ? -0.357 7.809 -3.103 1.00 84.19 351 ASP A O 1
ATOM 2896 N N . ASP A 1 352 ? 0.092 9.122 -4.815 1.00 78.38 352 ASP A N 1
ATOM 2897 C CA . ASP A 1 352 ? -1.213 9.119 -5.467 1.00 78.38 352 ASP A CA 1
ATOM 2898 C C . ASP A 1 352 ? -1.234 8.261 -6.752 1.00 78.38 352 ASP A C 1
ATOM 2900 O O . ASP A 1 352 ? -2.288 8.078 -7.354 1.00 78.38 352 ASP A O 1
ATOM 2904 N N . GLN A 1 353 ? -0.096 7.699 -7.182 1.00 76.75 353 GLN A N 1
ATOM 2905 C CA . GLN A 1 353 ? 0.075 7.039 -8.492 1.00 76.75 353 GLN A CA 1
ATOM 2906 C C . GLN A 1 353 ? -0.207 5.540 -8.458 1.00 76.75 353 GLN A C 1
ATOM 2908 O O . GLN A 1 353 ? -0.469 4.917 -9.485 1.00 76.75 353 GLN A O 1
ATOM 2913 N N . ASN A 1 354 ? -0.099 4.923 -7.283 1.00 85.50 354 ASN A N 1
ATOM 2914 C CA . ASN A 1 354 ? -0.020 3.471 -7.179 1.00 85.50 354 ASN A CA 1
ATOM 2915 C C . ASN A 1 354 ? -1.329 2.796 -6.748 1.00 85.50 354 ASN A C 1
ATOM 2917 O O . ASN A 1 354 ? -1.333 1.577 -6.556 1.00 85.50 354 ASN A O 1
ATOM 2921 N N . CYS A 1 355 ? -2.444 3.524 -6.629 1.00 87.62 355 CYS A N 1
ATOM 2922 C CA . CYS A 1 355 ? -3.701 2.995 -6.073 1.00 87.62 355 CYS A CA 1
ATOM 2923 C C . CYS A 1 355 ? -4.179 1.716 -6.762 1.00 87.62 355 CYS A C 1
ATOM 2925 O O . CYS A 1 355 ? -4.530 0.742 -6.094 1.00 87.62 355 CYS A O 1
ATOM 2927 N N . MET A 1 356 ? -4.060 1.653 -8.088 1.00 87.81 356 MET A N 1
ATOM 2928 C CA . MET A 1 356 ? -4.405 0.462 -8.857 1.00 87.81 356 MET A CA 1
ATOM 2929 C C . MET A 1 356 ? -3.501 -0.740 -8.529 1.00 87.81 356 MET A C 1
ATOM 2931 O O . MET A 1 356 ? -3.992 -1.855 -8.349 1.00 87.81 356 MET A O 1
ATOM 2935 N N . LEU A 1 357 ? -2.186 -0.532 -8.384 1.00 90.81 357 LEU A N 1
ATOM 2936 C CA . LEU A 1 357 ? -1.255 -1.599 -7.997 1.00 90.81 357 LEU A CA 1
ATOM 2937 C C . LEU A 1 357 ? -1.541 -2.097 -6.589 1.00 90.81 357 LEU A C 1
ATOM 2939 O O . LEU A 1 357 ? -1.450 -3.298 -6.331 1.00 90.81 357 LEU A O 1
ATOM 2943 N N . PHE A 1 358 ? -1.875 -1.189 -5.675 1.00 92.88 358 PHE A N 1
ATOM 2944 C CA . PHE A 1 358 ? -2.267 -1.540 -4.319 1.00 92.88 358 PHE A CA 1
ATOM 2945 C C . PHE A 1 358 ? -3.562 -2.357 -4.309 1.00 92.88 358 PHE A C 1
ATOM 2947 O O . PHE A 1 358 ? -3.607 -3.403 -3.660 1.00 92.88 358 PHE A O 1
ATOM 2954 N N . ALA A 1 359 ? -4.579 -1.941 -5.067 1.00 92.25 359 ALA A N 1
ATOM 2955 C CA . ALA A 1 359 ? -5.828 -2.678 -5.227 1.00 92.25 359 ALA A CA 1
ATOM 2956 C C . ALA A 1 359 ? -5.581 -4.090 -5.793 1.00 92.25 359 ALA A C 1
ATOM 2958 O O . ALA A 1 359 ? -5.962 -5.090 -5.181 1.00 92.25 359 ALA A O 1
ATOM 2959 N N . MET A 1 360 ? -4.852 -4.202 -6.904 1.00 93.75 360 MET A N 1
ATOM 2960 C CA . MET A 1 360 ? -4.546 -5.492 -7.534 1.00 93.75 360 MET A CA 1
ATOM 2961 C C . MET A 1 360 ? -3.695 -6.402 -6.645 1.00 93.75 360 MET A C 1
ATOM 2963 O O . MET A 1 360 ? -3.926 -7.610 -6.565 1.00 93.75 360 MET A O 1
ATOM 2967 N N . SER A 1 361 ? -2.726 -5.833 -5.932 1.00 93.81 361 SER A N 1
ATOM 2968 C CA . SER A 1 361 ? -1.889 -6.585 -4.995 1.00 93.81 361 SER A CA 1
ATOM 2969 C C . SER A 1 361 ? -2.671 -7.031 -3.755 1.00 93.81 361 SER A C 1
ATOM 2971 O O . SER A 1 361 ? -2.435 -8.136 -3.264 1.00 93.81 361 SER A O 1
ATOM 2973 N N . CYS A 1 362 ? -3.650 -6.244 -3.297 1.00 93.44 362 CYS A N 1
ATOM 2974 C CA . CYS A 1 362 ? -4.596 -6.653 -2.260 1.00 93.44 362 CYS A CA 1
ATOM 2975 C C . CYS A 1 362 ? -5.426 -7.861 -2.717 1.00 93.44 362 CYS A C 1
ATOM 2977 O O . CYS A 1 362 ? -5.408 -8.897 -2.050 1.00 93.44 362 CYS A O 1
ATOM 2979 N N . LEU A 1 363 ? -6.063 -7.783 -3.893 1.00 94.19 363 LEU A N 1
ATOM 2980 C CA . LEU A 1 363 ? -6.835 -8.892 -4.468 1.00 94.19 363 LEU A CA 1
ATOM 2981 C C . LEU A 1 363 ? -5.981 -10.155 -4.633 1.00 94.19 363 LEU A C 1
ATOM 2983 O O . LEU A 1 363 ? -6.397 -11.250 -4.256 1.00 94.19 363 LEU A O 1
ATOM 2987 N N . ARG A 1 364 ? -4.741 -10.014 -5.107 1.00 94.38 364 ARG A N 1
ATOM 2988 C CA . ARG A 1 364 ? -3.780 -11.122 -5.178 1.00 94.38 364 ARG A CA 1
ATOM 2989 C C . ARG A 1 364 ? -3.513 -11.742 -3.806 1.00 94.38 364 ARG A C 1
ATOM 2991 O O . ARG A 1 364 ? -3.478 -12.966 -3.690 1.00 94.38 364 ARG A O 1
ATOM 2998 N N . ASN A 1 365 ? -3.298 -10.934 -2.771 1.00 91.50 365 ASN A N 1
ATOM 2999 C CA . ASN A 1 365 ? -3.030 -11.439 -1.423 1.00 91.50 365 ASN A CA 1
ATOM 3000 C C . ASN A 1 365 ? -4.256 -12.136 -0.811 1.00 91.50 365 ASN A C 1
ATOM 3002 O O . ASN A 1 365 ? -4.095 -13.136 -0.102 1.00 91.50 365 ASN A O 1
ATOM 3006 N N . ILE A 1 366 ? -5.464 -11.673 -1.144 1.00 91.75 366 ILE A N 1
ATOM 3007 C CA . ILE A 1 366 ? -6.725 -12.346 -0.815 1.00 91.75 366 ILE A CA 1
ATOM 3008 C C . ILE A 1 366 ? -6.794 -13.708 -1.515 1.00 91.75 366 ILE A C 1
ATOM 3010 O O . ILE A 1 366 ? -6.919 -14.729 -0.839 1.00 91.75 366 ILE A O 1
ATOM 3014 N N . ALA A 1 367 ? -6.601 -13.756 -2.837 1.00 92.69 367 ALA A N 1
ATOM 3015 C CA . ALA A 1 367 ? -6.599 -15.005 -3.606 1.00 92.69 367 ALA A CA 1
ATOM 3016 C C . ALA A 1 367 ? -5.550 -16.006 -3.104 1.00 92.69 367 ALA A C 1
ATOM 3018 O O . ALA A 1 367 ? -5.837 -17.186 -2.912 1.00 92.69 367 ALA A O 1
ATOM 3019 N N . LYS A 1 368 ? -4.335 -15.530 -2.811 1.00 90.62 368 LYS A N 1
ATOM 3020 C CA . LYS A 1 368 ? -3.250 -16.346 -2.251 1.00 90.62 368 LYS A CA 1
ATOM 3021 C C . LYS A 1 368 ? -3.600 -16.929 -0.880 1.00 90.62 368 LYS A C 1
ATOM 3023 O O . LYS A 1 368 ? -3.138 -18.015 -0.531 1.00 90.62 368 LYS A O 1
ATOM 3028 N N . SER A 1 369 ? -4.390 -16.207 -0.093 1.00 87.81 369 SER A N 1
ATOM 3029 C CA . SER A 1 369 ? -4.883 -16.670 1.205 1.00 87.81 369 SER A CA 1
ATOM 3030 C C . SER A 1 369 ? -6.054 -17.649 1.072 1.00 87.81 369 SER A C 1
ATOM 3032 O O . SER A 1 369 ? -6.262 -18.480 1.968 1.00 87.81 369 SER A O 1
ATOM 3034 N N . GLY A 1 370 ? -6.799 -17.574 -0.034 1.00 88.38 370 GLY A N 1
ATOM 3035 C CA . GLY A 1 370 ? -7.890 -18.477 -0.384 1.00 88.38 370 GLY A CA 1
ATOM 3036 C C . GLY A 1 370 ? -8.933 -18.601 0.737 1.00 88.38 370 GLY A C 1
ATOM 3037 O O . GLY A 1 370 ? -9.220 -17.615 1.423 1.00 88.38 370 GLY A O 1
ATOM 3038 N N . PRO A 1 371 ? -9.431 -19.819 1.036 1.00 88.19 371 PRO A N 1
ATOM 3039 C CA . PRO A 1 371 ? -10.474 -20.034 2.047 1.00 88.19 371 PRO A CA 1
ATOM 3040 C C . PRO A 1 371 ? -10.104 -19.565 3.461 1.00 88.19 371 PRO A C 1
ATOM 3042 O O . PRO A 1 371 ? -10.971 -19.405 4.321 1.00 88.19 371 PRO A O 1
ATOM 3045 N N . THR A 1 372 ? -8.811 -19.378 3.750 1.00 86.50 372 THR A N 1
ATOM 3046 C CA . THR A 1 372 ? -8.393 -18.871 5.062 1.00 86.50 372 THR A CA 1
ATOM 3047 C C . THR A 1 372 ? -8.771 -17.401 5.237 1.00 86.50 372 THR A C 1
ATOM 3049 O O . THR A 1 372 ? -9.205 -17.027 6.324 1.00 86.50 372 THR A O 1
ATOM 3052 N N . PHE A 1 373 ? -8.699 -16.593 4.172 1.00 89.06 373 PHE A N 1
ATOM 3053 C CA . PHE A 1 373 ? -9.133 -15.195 4.210 1.00 89.06 373 PHE A CA 1
ATOM 3054 C C . PHE A 1 373 ? -10.633 -15.099 4.469 1.00 89.06 373 PHE A C 1
ATOM 3056 O O . PHE A 1 373 ? -11.051 -14.389 5.377 1.00 89.06 373 PHE A O 1
ATOM 3063 N N . GLN A 1 374 ? -11.429 -15.896 3.756 1.00 88.31 374 GLN A N 1
ATOM 3064 C CA . GLN A 1 374 ? -12.879 -15.966 3.923 1.00 88.31 374 GLN A CA 1
ATOM 3065 C C . GLN A 1 374 ? -13.280 -16.268 5.376 1.00 88.31 374 GLN A C 1
ATOM 3067 O O . GLN A 1 374 ? -14.059 -15.535 5.986 1.00 88.31 374 GLN A O 1
ATOM 3072 N N . LYS A 1 375 ? -12.695 -17.314 5.975 1.00 86.88 375 LYS A N 1
ATOM 3073 C CA . LYS A 1 375 ? -12.953 -17.679 7.378 1.00 86.88 375 LYS A CA 1
ATOM 3074 C C . LYS A 1 375 ? -12.603 -16.550 8.344 1.00 86.88 375 LYS A C 1
ATOM 3076 O O . LYS A 1 375 ? -13.327 -16.338 9.317 1.00 86.88 375 LYS A O 1
ATOM 3081 N N . ARG A 1 376 ? -11.503 -15.833 8.094 1.00 85.94 376 ARG A N 1
ATOM 3082 C CA . ARG A 1 376 ? -11.107 -14.674 8.904 1.00 85.94 376 ARG A CA 1
ATOM 3083 C C . ARG A 1 376 ? -12.082 -13.523 8.737 1.00 85.94 376 ARG A C 1
ATOM 3085 O O . ARG A 1 376 ? -12.553 -13.016 9.745 1.00 85.94 376 ARG A O 1
ATOM 3092 N N . LEU A 1 377 ? -12.452 -13.185 7.506 1.00 85.56 377 LEU A N 1
ATOM 3093 C CA . LEU A 1 377 ? -13.415 -12.128 7.212 1.00 85.56 377 LEU A CA 1
ATOM 3094 C C . LEU A 1 377 ? -14.752 -12.386 7.920 1.00 85.56 377 LEU A C 1
ATOM 3096 O O . LEU A 1 377 ? -15.272 -11.507 8.602 1.00 85.56 377 LEU A O 1
ATOM 3100 N N . GLN A 1 378 ? -15.254 -13.622 7.863 1.00 85.44 378 GLN A N 1
ATOM 3101 C CA . GLN A 1 378 ? -16.458 -14.038 8.588 1.00 85.44 378 GLN A CA 1
ATOM 3102 C C . GLN A 1 378 ? -16.301 -13.940 10.106 1.00 85.44 378 GLN A C 1
ATOM 3104 O O . GLN A 1 378 ? -17.237 -13.563 10.806 1.00 85.44 378 GLN A O 1
ATOM 3109 N N . LYS A 1 379 ? -15.140 -14.324 10.644 1.00 82.31 379 LYS A N 1
ATOM 3110 C CA . LYS A 1 379 ? -14.864 -14.239 12.080 1.00 82.31 379 LYS A CA 1
ATOM 3111 C C . LYS A 1 379 ? -14.837 -12.785 12.542 1.00 82.31 379 LYS A C 1
ATOM 3113 O O . LYS A 1 379 ? -15.474 -12.487 13.547 1.00 82.31 379 LYS A O 1
ATOM 3118 N N . THR A 1 380 ? -14.183 -11.906 11.785 1.00 80.38 380 THR A N 1
ATOM 3119 C CA . THR A 1 380 ? -14.151 -10.460 12.030 1.00 80.38 380 THR A CA 1
ATOM 3120 C C . THR A 1 380 ? -15.559 -9.867 11.974 1.00 80.38 380 THR A C 1
ATOM 3122 O O . THR A 1 380 ? -15.972 -9.191 12.914 1.00 80.38 380 THR A O 1
ATOM 3125 N N . ALA A 1 381 ? -16.340 -10.215 10.945 1.00 81.25 381 ALA A N 1
ATOM 3126 C CA . ALA A 1 381 ? -17.732 -9.786 10.790 1.00 81.25 381 ALA A CA 1
ATOM 3127 C C . ALA A 1 381 ? -18.660 -10.285 11.915 1.00 81.25 381 ALA A C 1
ATOM 3129 O O . ALA A 1 381 ? -19.660 -9.645 12.222 1.00 81.25 381 ALA A O 1
ATOM 3130 N N . LYS A 1 382 ? -18.351 -11.433 12.535 1.00 78.25 382 LYS A N 1
ATOM 3131 C CA . LYS A 1 382 ? -19.092 -11.969 13.693 1.00 78.25 382 LYS A CA 1
ATOM 3132 C C . LYS A 1 382 ? -18.643 -11.367 15.022 1.00 78.25 382 LYS A C 1
ATOM 3134 O O . LYS A 1 382 ? -19.440 -11.325 15.953 1.00 78.25 382 LYS A O 1
ATOM 3139 N N . SER A 1 383 ? -17.372 -10.982 15.148 1.00 69.50 383 SER A N 1
ATOM 3140 C CA . SER A 1 383 ? -16.848 -10.358 16.368 1.00 69.50 383 SER A CA 1
ATOM 3141 C C . SER A 1 383 ? -17.257 -8.898 16.508 1.00 69.50 383 SER A C 1
ATOM 3143 O O . SER A 1 383 ? -17.320 -8.400 17.629 1.00 69.50 383 SER A O 1
ATOM 3145 N N . SER A 1 384 ? -17.560 -8.217 15.403 1.00 64.62 384 SER A N 1
ATOM 3146 C CA . SER A 1 384 ? -18.225 -6.923 15.465 1.00 64.62 384 SER A CA 1
ATOM 3147 C C . SER A 1 384 ? -19.675 -7.132 15.891 1.00 64.62 384 SER A C 1
ATOM 3149 O O . SER A 1 384 ? -20.476 -7.698 15.152 1.00 64.62 384 SER A O 1
ATOM 3151 N N . ASN A 1 385 ? -20.037 -6.630 17.070 1.00 54.38 385 ASN A N 1
ATOM 3152 C CA . ASN A 1 385 ? -21.432 -6.591 17.528 1.00 54.38 385 ASN A CA 1
ATOM 3153 C C . ASN A 1 385 ? -22.330 -5.694 16.650 1.00 54.38 385 ASN A C 1
ATOM 3155 O O . ASN A 1 385 ? -23.536 -5.610 16.876 1.00 54.38 385 ASN A O 1
ATOM 3159 N N . GLU A 1 386 ? -21.759 -5.026 15.649 1.00 56.34 386 GLU A N 1
ATOM 3160 C CA . GLU A 1 386 ? -22.451 -4.121 14.751 1.00 56.34 386 GLU A CA 1
ATOM 3161 C C . GLU A 1 386 ? -22.520 -4.729 13.347 1.00 56.34 386 GLU A C 1
ATOM 3163 O O . GLU A 1 386 ? -21.498 -5.065 12.752 1.00 56.34 386 GLU A O 1
ATOM 3168 N N . ARG A 1 387 ? -23.731 -4.819 12.779 1.00 51.41 387 ARG A N 1
ATOM 3169 C CA . ARG A 1 387 ? -23.948 -4.981 11.327 1.00 51.41 387 ARG A CA 1
ATOM 3170 C C . ARG A 1 387 ? -23.586 -3.681 10.591 1.00 51.41 387 ARG A C 1
ATOM 3172 O O . ARG A 1 387 ? -24.407 -3.125 9.870 1.00 51.41 387 ARG A O 1
ATOM 3179 N N . LYS A 1 388 ? -22.417 -3.117 10.879 1.00 57.94 388 LYS A N 1
ATOM 3180 C CA . LYS A 1 388 ? -21.971 -1.821 10.375 1.00 57.94 388 LYS A CA 1
ATOM 3181 C C . LYS A 1 388 ? -20.578 -1.940 9.792 1.00 57.94 388 LYS A C 1
ATOM 3183 O O . LYS A 1 388 ? -19.852 -2.900 10.038 1.00 57.94 388 LYS A O 1
ATOM 3188 N N . ILE A 1 389 ? -20.256 -0.926 9.004 1.00 59.00 389 ILE A N 1
ATOM 3189 C CA . ILE A 1 389 ? -18.956 -0.690 8.404 1.00 59.00 389 ILE A CA 1
ATOM 3190 C C . ILE A 1 389 ? -17.895 -0.758 9.503 1.00 59.00 389 ILE A C 1
ATOM 3192 O O . ILE A 1 389 ? -17.875 0.073 10.407 1.00 59.00 389 ILE A O 1
ATOM 3196 N N . ILE A 1 390 ? -17.018 -1.758 9.431 1.00 60.84 390 ILE A N 1
ATOM 3197 C CA . ILE A 1 390 ? -15.851 -1.817 10.312 1.00 60.84 390 ILE A CA 1
ATOM 3198 C C . ILE A 1 390 ? -14.752 -0.993 9.652 1.00 60.84 390 ILE A C 1
ATOM 3200 O O . ILE A 1 390 ? -14.163 -1.426 8.659 1.00 60.84 390 ILE A O 1
ATOM 3204 N N . GLU A 1 391 ? -14.498 0.199 10.180 1.00 63.28 391 GLU A N 1
ATOM 3205 C CA . GLU A 1 391 ? -13.488 1.117 9.656 1.00 63.28 391 GLU A CA 1
ATOM 3206 C C . GLU A 1 391 ? -12.089 0.829 10.217 1.00 63.28 391 GLU A C 1
ATOM 3208 O O . GLU A 1 391 ? -11.928 0.231 11.280 1.00 63.28 391 GLU A O 1
ATOM 3213 N N . ASN A 1 392 ? -11.060 1.287 9.495 1.00 61.53 392 ASN A N 1
ATOM 3214 C CA . ASN A 1 392 ? -9.650 1.255 9.916 1.00 61.53 392 ASN A CA 1
ATOM 3215 C C . ASN A 1 392 ? -9.047 -0.152 10.097 1.00 61.53 392 ASN A C 1
ATOM 3217 O O . ASN A 1 392 ? -8.109 -0.347 10.871 1.00 61.53 392 ASN A O 1
ATOM 3221 N N . SER A 1 393 ? -9.546 -1.147 9.356 1.00 61.50 393 SER A N 1
ATOM 3222 C CA . SER A 1 393 ? -9.035 -2.520 9.433 1.00 61.50 393 SER A CA 1
ATOM 3223 C C . SER A 1 393 ? -7.905 -2.787 8.424 1.00 61.50 393 SER A C 1
ATOM 3225 O O . SER A 1 393 ? -8.126 -3.189 7.280 1.00 61.50 393 SER A O 1
ATOM 3227 N N . LEU A 1 394 ? -6.644 -2.617 8.833 1.00 66.56 394 LEU A N 1
ATOM 3228 C CA . LEU A 1 394 ? -5.538 -3.124 8.014 1.00 66.56 394 LEU A CA 1
ATOM 3229 C C . LEU A 1 394 ? -5.563 -4.650 8.010 1.00 66.56 394 LEU A C 1
ATOM 3231 O O . LEU A 1 394 ? -5.258 -5.273 9.020 1.00 66.56 394 LEU A O 1
ATOM 3235 N N . VAL A 1 395 ? -5.893 -5.250 6.866 1.00 74.19 395 VAL A N 1
ATOM 3236 C CA . VAL A 1 395 ? -5.686 -6.684 6.654 1.00 74.19 395 VAL A CA 1
ATOM 3237 C C . VAL A 1 395 ? -4.177 -6.941 6.682 1.00 74.19 395 VAL A C 1
ATOM 3239 O O . VAL A 1 395 ? -3.463 -6.365 5.853 1.00 74.19 395 VAL A O 1
ATOM 3242 N N . PRO A 1 396 ? -3.664 -7.767 7.613 1.00 81.56 396 PRO A N 1
ATOM 3243 C CA . PRO A 1 396 ? -2.229 -7.998 7.777 1.00 81.56 396 PRO A CA 1
ATOM 3244 C C . PRO A 1 396 ? -1.515 -8.420 6.485 1.00 81.56 396 PRO A C 1
ATOM 3246 O O . PRO A 1 396 ? -0.360 -8.072 6.261 1.00 81.56 396 PRO A O 1
ATOM 3249 N N . GLU A 1 397 ? -2.211 -9.104 5.582 1.00 79.69 397 GLU A N 1
ATOM 3250 C CA . GLU A 1 397 ? -1.701 -9.529 4.280 1.00 79.69 397 GLU A CA 1
ATOM 3251 C C . GLU A 1 397 ? -1.400 -8.360 3.326 1.00 79.69 397 GLU A C 1
ATOM 3253 O O . GLU A 1 397 ? -0.607 -8.516 2.398 1.00 79.69 397 GLU A O 1
ATOM 3258 N N . ALA A 1 398 ? -1.998 -7.185 3.535 1.00 87.06 398 ALA A N 1
ATOM 3259 C CA . ALA A 1 398 ? -1.716 -5.977 2.762 1.00 87.06 398 ALA A CA 1
ATOM 3260 C C . ALA A 1 398 ? -0.514 -5.185 3.301 1.00 87.06 398 ALA A C 1
ATOM 3262 O O . ALA A 1 398 ? 0.045 -4.358 2.581 1.00 87.06 398 ALA A O 1
ATOM 3263 N N . LEU A 1 399 ? -0.084 -5.450 4.539 1.00 88.62 399 LEU A N 1
ATOM 3264 C CA . LEU A 1 399 ? 0.921 -4.651 5.239 1.00 88.62 399 LEU A CA 1
ATOM 3265 C C . LEU A 1 399 ? 2.254 -4.581 4.487 1.00 88.62 399 LEU A C 1
ATOM 3267 O O . LEU A 1 399 ? 2.835 -3.507 4.405 1.00 88.62 399 LEU A O 1
ATOM 3271 N N . MET A 1 400 ? 2.713 -5.681 3.879 1.00 89.88 400 MET A N 1
ATOM 3272 C CA . MET A 1 400 ? 3.976 -5.725 3.122 1.00 89.88 400 MET A CA 1
ATOM 3273 C C . MET A 1 400 ? 4.040 -4.709 1.968 1.00 89.88 400 MET A C 1
ATOM 3275 O O . MET A 1 400 ? 5.125 -4.381 1.491 1.00 89.88 400 MET A O 1
ATOM 3279 N N . MET A 1 401 ? 2.888 -4.223 1.502 1.00 91.94 401 MET A N 1
ATOM 3280 C CA . MET A 1 401 ? 2.790 -3.221 0.441 1.00 91.94 401 MET A CA 1
ATOM 3281 C C . MET A 1 401 ? 3.049 -1.798 0.951 1.00 91.94 401 MET A C 1
ATOM 3283 O O . MET A 1 401 ? 3.198 -0.886 0.145 1.00 91.94 401 MET A O 1
ATOM 3287 N N . ALA A 1 402 ? 3.101 -1.586 2.268 1.00 92.44 402 ALA A N 1
ATOM 3288 C CA . ALA A 1 402 ? 3.251 -0.265 2.854 1.00 92.44 402 ALA A CA 1
ATOM 3289 C C . ALA A 1 402 ? 4.541 0.428 2.435 1.00 92.44 402 ALA A C 1
ATOM 3291 O O . ALA A 1 402 ? 5.630 -0.044 2.747 1.00 92.44 402 ALA A O 1
ATOM 3292 N N . GLN A 1 403 ? 4.423 1.610 1.835 1.00 91.38 403 GLN A N 1
ATOM 3293 C CA . GLN A 1 403 ? 5.579 2.411 1.415 1.00 91.38 403 GLN A CA 1
ATOM 3294 C C . GLN A 1 403 ? 6.407 2.930 2.595 1.00 91.38 403 GLN A C 1
ATOM 3296 O O . GLN A 1 403 ? 7.581 3.269 2.460 1.00 91.38 403 GLN A O 1
ATOM 3301 N N . SER A 1 404 ? 5.813 2.952 3.787 1.00 89.94 404 SER A N 1
ATOM 3302 C CA . SER A 1 404 ? 6.482 3.357 5.014 1.00 89.94 404 SER A CA 1
ATOM 3303 C C . SER A 1 404 ? 7.165 2.170 5.705 1.00 89.94 404 SER A C 1
ATOM 3305 O O . SER A 1 404 ? 6.504 1.340 6.328 1.00 89.94 404 SER A O 1
ATOM 3307 N N . MET A 1 405 ? 8.504 2.146 5.699 1.00 90.69 405 MET A N 1
ATOM 3308 C CA . MET A 1 405 ? 9.283 1.189 6.505 1.00 90.69 405 MET A CA 1
ATOM 3309 C C . MET A 1 405 ? 8.975 1.309 8.002 1.00 90.69 405 MET A C 1
ATOM 3311 O O . MET A 1 405 ? 8.890 0.302 8.697 1.00 90.69 405 MET A O 1
ATOM 3315 N N . SER A 1 406 ? 8.739 2.524 8.511 1.00 90.38 406 SER A N 1
ATOM 3316 C CA . SER A 1 406 ? 8.344 2.713 9.914 1.00 90.38 406 SER A CA 1
ATOM 3317 C C . SER A 1 406 ? 7.001 2.058 10.237 1.00 90.38 406 SER A C 1
ATOM 3319 O O . SER A 1 406 ? 6.816 1.577 11.351 1.00 90.38 406 SER A O 1
ATOM 3321 N N . LEU A 1 407 ? 6.074 2.005 9.272 1.00 89.25 407 LEU A N 1
ATOM 3322 C CA . LEU A 1 407 ? 4.810 1.293 9.448 1.00 89.25 407 LEU A CA 1
ATOM 3323 C C . LEU A 1 407 ? 5.050 -0.218 9.552 1.00 89.25 407 LEU A C 1
ATOM 3325 O O . LEU A 1 407 ? 4.509 -0.847 10.455 1.00 89.25 407 LEU A O 1
ATOM 3329 N N . LEU A 1 408 ? 5.902 -0.782 8.689 1.00 91.38 408 LEU A N 1
ATOM 3330 C CA . LEU A 1 408 ? 6.280 -2.199 8.758 1.00 91.38 408 LEU A CA 1
ATOM 3331 C C . LEU A 1 408 ? 6.919 -2.553 10.104 1.00 91.38 408 LEU A C 1
ATOM 3333 O O . LEU A 1 408 ? 6.499 -3.514 10.740 1.00 91.38 408 LEU A O 1
ATOM 3337 N N . HIS A 1 409 ? 7.877 -1.746 10.568 1.00 92.44 409 HIS A N 1
ATOM 3338 C CA . HIS A 1 409 ? 8.531 -1.948 11.862 1.00 92.44 409 HIS A CA 1
ATOM 3339 C C . HIS A 1 409 ? 7.540 -1.930 13.027 1.00 92.44 409 HIS A C 1
ATOM 3341 O O . HIS A 1 409 ? 7.577 -2.823 13.869 1.00 92.44 409 HIS A O 1
ATOM 3347 N N . LYS A 1 410 ? 6.612 -0.965 13.037 1.00 91.31 410 LYS A N 1
ATOM 3348 C CA . LYS A 1 410 ? 5.563 -0.870 14.060 1.00 91.31 410 LYS A CA 1
ATOM 3349 C C . LYS A 1 410 ? 4.738 -2.158 14.153 1.00 91.31 410 LYS A C 1
ATOM 3351 O O . LYS A 1 410 ? 4.513 -2.673 15.242 1.00 91.31 410 LYS A O 1
ATOM 3356 N N . TYR A 1 411 ? 4.291 -2.694 13.020 1.00 91.94 411 TYR A N 1
ATOM 3357 C CA . TYR A 1 411 ? 3.499 -3.926 13.016 1.00 91.94 411 TYR A CA 1
ATOM 3358 C C . TYR A 1 411 ? 4.344 -5.173 13.310 1.00 91.94 411 TYR A C 1
ATOM 3360 O O . TYR A 1 411 ? 3.851 -6.084 13.971 1.00 91.94 411 TYR A O 1
ATOM 3368 N N . ASP A 1 412 ? 5.613 -5.211 12.896 1.00 93.75 412 ASP A N 1
ATOM 3369 C CA . ASP A 1 412 ? 6.539 -6.282 13.280 1.00 93.75 412 ASP A CA 1
ATOM 3370 C C . ASP A 1 412 ? 6.701 -6.362 14.806 1.00 93.75 412 ASP A C 1
ATOM 3372 O O . ASP A 1 412 ? 6.724 -7.466 15.354 1.00 93.75 412 ASP A O 1
ATOM 3376 N N . GLU A 1 413 ? 6.741 -5.226 15.509 1.00 93.81 413 GLU A N 1
ATOM 3377 C CA . GLU A 1 413 ? 6.741 -5.187 16.978 1.00 93.81 413 GLU A CA 1
ATOM 3378 C C . GLU A 1 413 ? 5.440 -5.748 17.567 1.00 93.81 413 GLU A C 1
ATOM 3380 O O . GLU A 1 413 ? 5.480 -6.572 18.486 1.00 93.81 413 GLU A O 1
ATOM 3385 N N . TRP A 1 414 ? 4.285 -5.366 17.013 1.00 94.25 414 TRP A N 1
ATOM 3386 C CA . TRP A 1 414 ? 2.985 -5.874 17.464 1.00 94.25 414 TRP A CA 1
ATOM 3387 C C . TRP A 1 414 ? 2.864 -7.386 17.258 1.00 94.25 414 TRP A C 1
ATOM 3389 O O . TRP A 1 414 ? 2.431 -8.102 18.161 1.00 94.25 414 TRP A O 1
ATOM 3399 N N . PHE A 1 415 ? 3.285 -7.899 16.102 1.00 94.44 415 PHE A N 1
ATOM 3400 C CA . PHE A 1 415 ? 3.285 -9.335 15.828 1.00 94.44 415 PHE A CA 1
ATOM 3401 C C . PHE A 1 415 ? 4.271 -10.084 16.716 1.00 94.44 415 PHE A C 1
ATOM 3403 O O . PHE A 1 415 ? 3.914 -11.132 17.253 1.00 94.44 415 PHE A O 1
ATOM 3410 N N . SER A 1 416 ? 5.462 -9.525 16.938 1.00 94.31 416 SER A N 1
ATOM 3411 C CA . SER A 1 416 ? 6.467 -10.107 17.832 1.00 94.31 416 SER A CA 1
ATOM 3412 C C . SER A 1 416 ? 5.943 -10.232 19.262 1.00 94.31 416 SER A C 1
ATOM 3414 O O . SER A 1 416 ? 6.209 -11.239 19.919 1.00 94.31 416 SER A O 1
ATOM 3416 N N . LEU A 1 417 ? 5.156 -9.260 19.749 1.00 94.88 417 LEU A N 1
ATOM 3417 C CA . LEU A 1 417 ? 4.472 -9.404 21.035 1.00 94.88 417 LEU A CA 1
ATOM 3418 C C . LEU A 1 417 ? 3.593 -10.658 21.017 1.00 94.88 417 LEU A C 1
ATOM 3420 O O . LEU A 1 417 ? 3.783 -11.527 21.856 1.00 94.88 417 LEU A O 1
ATOM 3424 N N . ILE A 1 418 ? 2.690 -10.801 20.044 1.00 94.06 418 ILE A N 1
ATOM 3425 C CA . ILE A 1 418 ? 1.753 -11.938 19.973 1.00 94.06 418 ILE A CA 1
ATOM 3426 C C . ILE A 1 418 ? 2.505 -13.274 19.857 1.00 94.06 418 ILE A C 1
ATOM 3428 O O . ILE A 1 418 ? 2.115 -14.255 20.496 1.00 94.06 418 ILE A O 1
ATOM 3432 N N . GLU A 1 419 ? 3.583 -13.339 19.072 1.00 93.00 419 GLU A N 1
ATOM 3433 C CA . GLU A 1 419 ? 4.415 -14.543 18.907 1.00 93.00 419 GLU A CA 1
ATOM 3434 C C . GLU A 1 419 ? 5.023 -15.026 20.225 1.00 93.00 419 GLU A C 1
ATOM 3436 O O . GLU A 1 419 ? 5.097 -16.233 20.460 1.00 93.00 419 GLU A O 1
ATOM 3441 N N . ASN A 1 420 ? 5.389 -14.096 21.106 1.00 92.00 420 ASN A N 1
ATOM 3442 C CA . ASN A 1 420 ? 5.949 -14.410 22.417 1.00 92.00 420 ASN A CA 1
ATOM 3443 C C . ASN A 1 420 ? 4.900 -14.897 23.432 1.00 92.00 420 ASN A C 1
ATOM 3445 O O . ASN A 1 420 ? 5.271 -15.412 24.487 1.00 92.00 420 ASN A O 1
ATOM 3449 N N . PHE A 1 421 ? 3.603 -14.799 23.120 1.00 91.94 421 PHE A N 1
ATOM 3450 C CA . PHE A 1 421 ? 2.537 -15.389 23.930 1.00 91.94 421 PHE A CA 1
ATOM 3451 C C . PHE A 1 421 ? 2.179 -16.783 23.405 1.00 91.94 421 PHE A C 1
ATOM 3453 O O . PHE A 1 421 ? 1.837 -16.915 22.230 1.00 91.94 421 PHE A O 1
ATOM 3460 N N . PRO A 1 422 ? 2.180 -17.834 24.246 1.00 87.00 422 PRO A N 1
ATOM 3461 C CA . PRO A 1 422 ? 1.653 -19.144 23.876 1.00 87.00 422 PRO A CA 1
ATOM 3462 C C . PRO A 1 422 ? 0.206 -19.070 23.372 1.00 87.00 422 PRO A C 1
ATOM 3464 O O . PRO A 1 422 ? -0.613 -18.331 23.910 1.00 87.00 422 PRO A O 1
ATOM 3467 N N . SER A 1 423 ? -0.159 -19.904 22.395 1.00 82.75 423 SER A N 1
ATOM 3468 C CA . SER A 1 423 ? -1.548 -19.998 21.899 1.00 82.75 423 SER A CA 1
ATOM 3469 C C . SER A 1 423 ? -2.559 -20.419 22.974 1.00 82.75 423 SER A C 1
ATOM 3471 O O . SER A 1 423 ? -3.746 -20.140 22.850 1.00 82.75 423 SER A O 1
ATOM 3473 N N . THR A 1 424 ? -2.092 -21.063 24.047 1.00 85.75 424 THR A N 1
ATOM 3474 C CA . THR A 1 424 ? -2.898 -21.453 25.211 1.00 85.75 424 THR A CA 1
ATOM 3475 C C . THR A 1 424 ? -3.084 -20.332 26.233 1.00 85.75 424 THR A C 1
ATOM 3477 O O . THR A 1 424 ? -3.829 -20.520 27.193 1.00 85.75 424 THR A O 1
ATOM 3480 N N . SER A 1 425 ? -2.383 -19.203 26.087 1.00 88.25 425 SER A N 1
ATOM 3481 C CA . SER A 1 425 ? -2.474 -18.086 27.028 1.00 88.25 425 SER A CA 1
ATOM 3482 C C . SER A 1 425 ? -3.834 -17.405 26.965 1.00 88.25 425 SER A C 1
ATOM 3484 O O . SER A 1 425 ? -4.498 -17.372 25.923 1.00 88.25 425 SER A O 1
ATOM 3486 N N . ASN A 1 426 ? -4.234 -16.838 28.102 1.00 90.06 426 ASN A N 1
ATOM 3487 C CA . ASN A 1 426 ? -5.486 -16.111 28.217 1.00 90.06 426 ASN A CA 1
ATOM 3488 C C . ASN A 1 426 ? -5.430 -14.831 27.367 1.00 90.06 426 ASN A C 1
ATOM 3490 O O . ASN A 1 426 ? -4.520 -14.017 27.514 1.00 90.06 426 ASN A O 1
ATOM 3494 N N . LEU A 1 427 ? -6.427 -14.634 26.501 1.00 90.69 427 LEU A N 1
ATOM 3495 C CA . LEU A 1 427 ? -6.534 -13.444 25.658 1.00 90.69 427 LEU A CA 1
ATOM 3496 C C . LEU A 1 427 ? -6.543 -12.146 26.483 1.00 90.69 427 LEU A C 1
ATOM 3498 O O . LEU A 1 427 ? -5.979 -11.152 26.038 1.00 90.69 427 LEU A O 1
ATOM 3502 N N . SER A 1 428 ? -7.123 -12.148 27.690 1.00 93.44 428 SER A N 1
ATOM 3503 C CA . SER A 1 428 ? -7.133 -10.958 28.553 1.00 93.44 428 SER A CA 1
ATOM 3504 C C . SER A 1 428 ? -5.730 -10.545 29.004 1.00 93.44 428 SER A C 1
ATOM 3506 O O . SER A 1 428 ? -5.453 -9.360 29.158 1.00 93.44 428 SER A O 1
ATOM 3508 N N . GLU A 1 429 ? -4.834 -11.514 29.197 1.00 94.25 429 GLU A N 1
ATOM 3509 C CA . GLU A 1 429 ? -3.437 -11.259 29.549 1.00 94.25 429 GLU A CA 1
ATOM 3510 C C . GLU A 1 429 ? -2.681 -10.656 28.361 1.00 94.25 429 GLU A C 1
ATOM 3512 O O . GLU A 1 429 ? -1.969 -9.667 28.527 1.00 94.25 429 GLU A O 1
ATOM 3517 N N . LEU A 1 430 ? -2.882 -11.193 27.152 1.00 94.38 430 LEU A N 1
ATOM 3518 C CA . LEU A 1 430 ? -2.302 -10.632 25.929 1.00 94.38 430 LEU A CA 1
ATOM 3519 C C . LEU A 1 430 ? -2.800 -9.199 25.674 1.00 94.38 430 LEU A C 1
ATOM 3521 O O . LEU A 1 430 ? -1.992 -8.329 25.363 1.00 94.38 430 LEU A O 1
ATOM 3525 N N . ILE A 1 431 ? -4.102 -8.939 25.848 1.00 94.88 431 ILE A N 1
ATOM 3526 C CA . ILE A 1 431 ? -4.686 -7.591 25.741 1.00 94.88 431 ILE A CA 1
ATOM 3527 C C . ILE A 1 431 ? -4.017 -6.638 26.733 1.00 94.88 431 ILE A C 1
ATOM 3529 O O . ILE A 1 431 ? -3.536 -5.583 26.330 1.00 94.88 431 ILE A O 1
ATOM 3533 N N . SER A 1 432 ? -3.914 -7.031 28.005 1.00 95.00 432 SER A N 1
ATOM 3534 C CA . SER A 1 432 ? -3.291 -6.196 29.037 1.00 95.00 432 SER A CA 1
ATOM 3535 C C . SER A 1 432 ? -1.818 -5.891 28.734 1.00 95.00 432 SER A C 1
ATOM 3537 O O . SER A 1 432 ? -1.373 -4.763 28.936 1.00 95.00 432 SER A O 1
ATOM 3539 N N . ASN A 1 433 ? -1.069 -6.857 28.191 1.00 95.50 433 ASN A N 1
ATOM 3540 C CA . ASN A 1 433 ? 0.321 -6.642 27.780 1.00 95.50 433 ASN A CA 1
ATOM 3541 C C . ASN A 1 433 ? 0.447 -5.761 26.531 1.00 95.50 433 ASN A C 1
ATOM 3543 O O . ASN A 1 433 ? 1.382 -4.967 26.436 1.00 95.50 433 ASN A O 1
ATOM 3547 N N . PHE A 1 434 ? -0.480 -5.876 25.578 1.00 95.38 434 PHE A N 1
ATOM 3548 C CA . PHE A 1 434 ? -0.531 -4.983 24.421 1.00 95.38 434 PHE A CA 1
ATOM 3549 C C . PHE A 1 434 ? -0.806 -3.542 24.866 1.00 95.38 434 PHE A C 1
ATOM 3551 O O . PHE A 1 434 ? -0.107 -2.617 24.452 1.00 95.38 434 PHE A O 1
ATOM 3558 N N . GLU A 1 435 ? -1.774 -3.351 25.763 1.00 95.38 435 GLU A N 1
ATOM 3559 C CA . GLU A 1 435 ? -2.125 -2.039 26.306 1.00 95.38 435 GLU A CA 1
ATOM 3560 C C . GLU A 1 435 ? -0.972 -1.410 27.092 1.00 95.38 435 GLU A C 1
ATOM 3562 O O . GLU A 1 435 ? -0.645 -0.237 26.887 1.00 95.38 435 GLU A O 1
ATOM 3567 N N . SER A 1 436 ? -0.311 -2.189 27.949 1.00 94.62 436 SER A N 1
ATOM 3568 C CA . SER A 1 436 ? 0.825 -1.701 28.728 1.00 94.62 436 SER A CA 1
ATOM 3569 C C . SER A 1 436 ? 2.024 -1.351 27.844 1.00 94.62 436 SER A C 1
ATOM 3571 O O . SER A 1 436 ? 2.652 -0.318 28.078 1.00 94.62 436 SER A O 1
ATOM 3573 N N . SER A 1 437 ? 2.304 -2.155 26.813 1.00 94.56 437 SER A N 1
ATOM 3574 C CA . SER A 1 437 ? 3.475 -1.990 25.942 1.00 94.56 437 SER A CA 1
ATOM 3575 C C . SER A 1 437 ? 3.303 -0.883 24.904 1.00 94.56 437 SER A C 1
ATOM 3577 O O . SER A 1 437 ? 4.263 -0.171 24.620 1.00 94.56 437 SER A O 1
ATOM 3579 N N . PHE A 1 438 ? 2.104 -0.731 24.330 1.00 94.44 438 PHE A N 1
ATOM 3580 C CA . PHE A 1 438 ? 1.903 0.131 23.161 1.00 94.44 438 PHE A CA 1
ATOM 3581 C C . PHE A 1 438 ? 0.933 1.293 23.387 1.00 94.44 438 PHE A C 1
ATOM 3583 O O . PHE A 1 438 ? 1.151 2.352 22.809 1.00 94.44 438 PHE A O 1
ATOM 3590 N N . LEU A 1 439 ? -0.101 1.148 24.226 1.00 91.88 439 LEU A N 1
ATOM 3591 C CA . LEU A 1 439 ? -1.126 2.191 24.413 1.00 91.88 439 LEU A CA 1
ATOM 3592 C C . LEU A 1 439 ? -0.827 3.146 25.576 1.00 91.88 439 LEU A C 1
ATOM 3594 O O . LEU A 1 439 ? -1.171 4.324 25.495 1.00 91.88 439 LEU A O 1
ATOM 3598 N N . SER A 1 440 ? -0.172 2.673 26.638 1.00 92.31 440 SER A N 1
ATOM 3599 C CA . SER A 1 440 ? 0.061 3.451 27.866 1.00 92.31 440 SER A CA 1
ATOM 3600 C C . SER A 1 440 ? 0.778 4.791 27.621 1.00 92.31 440 SER A C 1
ATOM 3602 O O . SER A 1 440 ? 0.331 5.839 28.093 1.00 92.31 440 SER A O 1
ATOM 3604 N N . SER A 1 441 ? 1.861 4.778 26.840 1.00 95.19 441 SER A N 1
ATOM 3605 C CA . SER A 1 441 ? 2.660 5.971 26.537 1.00 95.19 441 SER A CA 1
ATOM 3606 C C . SER A 1 441 ? 1.929 6.969 25.619 1.00 95.19 441 SER A C 1
ATOM 3608 O O . SER A 1 441 ? 1.870 8.152 25.979 1.00 95.19 441 SER A O 1
ATOM 3610 N N . PRO A 1 442 ? 1.314 6.552 24.491 1.00 93.75 442 PRO A N 1
ATOM 3611 C CA . PRO A 1 442 ? 0.473 7.435 23.683 1.00 93.75 442 PRO A CA 1
ATOM 3612 C C . PRO A 1 442 ? -0.707 8.036 24.449 1.00 93.75 442 PRO A C 1
ATOM 3614 O O . PRO A 1 442 ? -0.963 9.228 24.307 1.00 93.75 442 PRO A O 1
ATOM 3617 N N . LEU A 1 443 ? -1.390 7.259 25.297 1.00 94.25 443 LEU A N 1
ATOM 3618 C CA . LEU A 1 443 ? -2.503 7.761 26.110 1.00 94.25 443 LEU A CA 1
ATOM 3619 C C . LEU A 1 443 ? -2.044 8.840 27.096 1.00 94.25 443 LEU A C 1
ATOM 3621 O O . LEU A 1 443 ? -2.645 9.909 27.149 1.00 94.25 443 LEU A O 1
ATOM 3625 N N . SER A 1 444 ? -0.937 8.613 27.808 1.00 95.06 444 SER A N 1
ATOM 3626 C CA . SER A 1 444 ? -0.365 9.627 28.704 1.00 95.06 444 SER A CA 1
ATOM 3627 C C . SER A 1 444 ? 0.060 10.893 27.948 1.00 95.06 444 SER A C 1
ATOM 3629 O O . SER A 1 444 ? -0.192 12.011 28.399 1.00 95.06 444 SER A O 1
ATOM 3631 N N . THR A 1 445 ? 0.652 10.730 26.760 1.00 96.00 445 THR A N 1
ATOM 3632 C CA . THR A 1 445 ? 1.015 11.857 25.888 1.00 96.00 445 THR A CA 1
ATOM 3633 C C . THR A 1 445 ? -0.225 12.639 25.459 1.00 96.00 445 THR A C 1
ATOM 3635 O O . THR A 1 445 ? -0.231 13.865 25.539 1.00 96.00 445 THR A O 1
ATOM 3638 N N . LEU A 1 446 ? -1.294 11.947 25.054 1.00 95.56 446 LEU A N 1
ATOM 3639 C CA . LEU A 1 446 ? -2.559 12.560 24.660 1.00 95.56 446 LEU A CA 1
ATOM 3640 C C . LEU A 1 446 ? -3.208 13.333 25.813 1.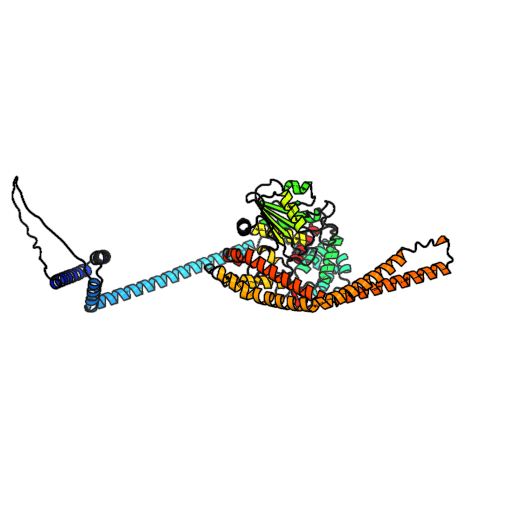00 95.56 446 LEU A C 1
ATOM 3642 O O . LEU A 1 446 ? -3.679 14.451 25.616 1.00 95.56 446 LEU A O 1
ATOM 3646 N N . GLU A 1 447 ? -3.211 12.768 27.020 1.00 96.06 447 GLU A N 1
ATOM 3647 C CA . GLU A 1 447 ? -3.727 13.443 28.214 1.00 96.06 447 GLU A CA 1
ATOM 3648 C C . GLU A 1 447 ? -2.968 14.738 28.518 1.00 96.06 447 GLU A C 1
ATOM 3650 O O . GLU A 1 447 ? -3.595 15.757 28.814 1.00 96.06 447 GLU A O 1
ATOM 3655 N N . ASN A 1 448 ? -1.636 14.723 28.417 1.00 96.25 448 ASN A N 1
ATOM 3656 C CA . ASN A 1 448 ? -0.814 15.916 28.620 1.00 96.25 448 ASN A CA 1
ATOM 3657 C C . ASN A 1 448 ? -1.063 16.962 27.527 1.00 96.25 448 ASN A C 1
ATOM 3659 O O . ASN A 1 448 ? -1.321 18.121 27.843 1.00 96.25 448 ASN A O 1
ATOM 3663 N N . LEU A 1 449 ? -1.094 16.551 26.255 1.00 94.75 449 LEU A N 1
ATOM 3664 C CA . LEU A 1 449 ? -1.368 17.458 25.138 1.00 94.75 449 LEU A CA 1
ATOM 3665 C C . LEU A 1 449 ? -2.757 18.101 25.235 1.00 94.75 449 LEU A C 1
ATOM 3667 O O . LEU A 1 449 ? -2.881 19.288 24.958 1.00 94.75 449 LEU A O 1
ATOM 3671 N N . ARG A 1 450 ? -3.787 17.364 25.670 1.00 93.81 450 ARG A N 1
ATOM 3672 C CA . ARG A 1 450 ? -5.139 17.914 25.882 1.00 93.81 450 ARG A CA 1
ATOM 3673 C C . ARG A 1 450 ? -5.205 18.898 27.052 1.00 93.81 450 ARG A C 1
ATOM 3675 O O . ARG A 1 450 ? -6.020 19.816 27.024 1.00 93.81 450 ARG A O 1
ATOM 3682 N N . LYS A 1 451 ? -4.384 18.721 28.095 1.00 94.50 451 LYS A N 1
ATOM 3683 C CA . LYS A 1 451 ? -4.260 19.717 29.177 1.00 94.50 451 LYS A CA 1
ATOM 3684 C C . LYS A 1 451 ? -3.622 20.999 28.649 1.00 94.50 451 LYS A C 1
ATOM 3686 O O . LYS A 1 451 ? -4.195 22.067 28.825 1.00 94.50 451 LYS A O 1
ATOM 3691 N N . GLU A 1 452 ? -2.508 20.872 27.932 1.00 92.31 452 GLU A N 1
ATOM 3692 C CA . GLU A 1 452 ? -1.822 22.006 27.300 1.00 92.31 452 GLU A CA 1
ATOM 3693 C C . GLU A 1 452 ? -2.713 22.720 26.269 1.00 92.31 452 GLU A C 1
ATOM 3695 O O . GLU A 1 452 ? -2.724 23.944 26.198 1.00 92.31 452 GLU A O 1
ATOM 3700 N N . GLU A 1 453 ? -3.495 21.978 25.480 1.00 91.56 453 GLU A N 1
ATOM 3701 C CA . GLU A 1 453 ? -4.454 22.545 24.526 1.00 91.56 453 GLU A CA 1
ATOM 3702 C C . GLU A 1 453 ? -5.492 23.433 25.229 1.00 91.56 453 GLU A C 1
ATOM 3704 O O . GLU A 1 453 ? -5.735 24.556 24.786 1.00 91.56 453 GLU A O 1
ATOM 3709 N N . LYS A 1 454 ? -6.058 22.965 26.350 1.00 91.44 454 LYS A N 1
ATOM 3710 C CA . LYS A 1 454 ? -7.012 23.741 27.161 1.00 91.44 454 LYS A CA 1
ATOM 3711 C C . LYS A 1 454 ? -6.387 25.004 27.749 1.00 91.44 454 LYS A C 1
ATOM 3713 O O . LYS A 1 454 ? -7.033 26.044 27.796 1.00 91.44 454 LYS A O 1
ATOM 3718 N N . GLU A 1 455 ? -5.125 24.947 28.167 1.00 91.75 455 GLU A N 1
ATOM 3719 C CA . GLU A 1 455 ? -4.399 26.130 28.657 1.00 91.75 455 GLU A CA 1
ATOM 3720 C C . GLU A 1 455 ? -4.169 27.180 27.555 1.00 91.75 455 GLU A C 1
ATOM 3722 O O . GLU A 1 455 ? -4.065 28.374 27.844 1.00 91.75 455 GLU A O 1
ATOM 3727 N N . LEU A 1 456 ? -4.126 26.756 26.288 1.00 89.19 456 LEU A N 1
ATOM 3728 C CA . LEU A 1 456 ? -3.975 27.628 25.119 1.00 89.19 456 LEU A CA 1
ATOM 3729 C C . LEU A 1 456 ? -5.310 28.157 24.567 1.00 89.19 456 LEU A C 1
ATOM 3731 O O . LEU A 1 456 ? -5.295 29.030 23.694 1.00 89.19 456 LEU A O 1
ATOM 3735 N N . GLU A 1 457 ? -6.452 27.688 25.071 1.00 86.81 457 GLU A N 1
ATOM 3736 C CA . GLU A 1 457 ? -7.790 28.103 24.627 1.00 86.81 457 GLU A CA 1
ATOM 3737 C C . GLU A 1 457 ? -8.014 29.631 24.733 1.00 86.81 457 GLU A C 1
ATOM 3739 O O . GLU A 1 457 ? -8.460 30.228 23.755 1.00 86.81 457 GLU A O 1
ATOM 3744 N N . PRO A 1 458 ? -7.572 30.344 25.793 1.00 86.69 458 PRO A N 1
ATOM 3745 C CA . PRO A 1 458 ? -7.669 31.810 25.837 1.00 86.69 458 PRO A CA 1
ATOM 3746 C C . PRO A 1 458 ? -6.813 32.527 24.776 1.00 86.69 458 PRO A C 1
ATOM 3748 O O . PRO A 1 458 ? -7.107 33.654 24.371 1.00 86.69 458 PRO A O 1
ATOM 3751 N N . ILE A 1 459 ? -5.717 31.901 24.329 1.00 81.94 459 ILE A N 1
ATOM 3752 C CA . ILE A 1 459 ? -4.840 32.448 23.284 1.00 81.94 459 ILE A CA 1
ATOM 3753 C C . ILE A 1 459 ? -5.462 32.229 21.900 1.00 81.94 459 ILE A C 1
ATOM 3755 O O . ILE A 1 459 ? -5.288 33.083 21.023 1.00 81.94 459 ILE A O 1
ATOM 3759 N N . ARG A 1 460 ? -6.218 31.138 21.709 1.00 84.25 460 ARG A N 1
ATOM 3760 C CA . ARG A 1 460 ? -6.953 30.848 20.470 1.00 84.25 460 ARG A CA 1
ATOM 3761 C C . ARG A 1 460 ? -7.837 32.026 20.080 1.00 84.25 460 ARG A C 1
ATOM 3763 O O . ARG A 1 460 ? -7.667 32.536 18.976 1.00 84.25 460 ARG A O 1
ATOM 3770 N N . ASP A 1 461 ? -8.687 32.500 20.988 1.00 81.94 461 ASP A N 1
ATOM 3771 C CA . ASP A 1 461 ? -9.635 33.587 20.709 1.00 81.94 461 ASP A CA 1
ATOM 3772 C C . ASP A 1 461 ? -8.915 34.865 20.263 1.00 81.94 461 ASP A C 1
ATOM 3774 O O . ASP A 1 461 ? -9.320 35.532 19.310 1.00 81.94 461 ASP A O 1
ATOM 3778 N N . LYS A 1 462 ? -7.775 35.181 20.889 1.00 83.88 462 LYS A N 1
ATOM 3779 C CA . LYS A 1 462 ? -6.954 36.343 20.518 1.00 83.88 462 LYS A CA 1
ATOM 3780 C C . LYS A 1 462 ? -6.388 36.224 19.098 1.00 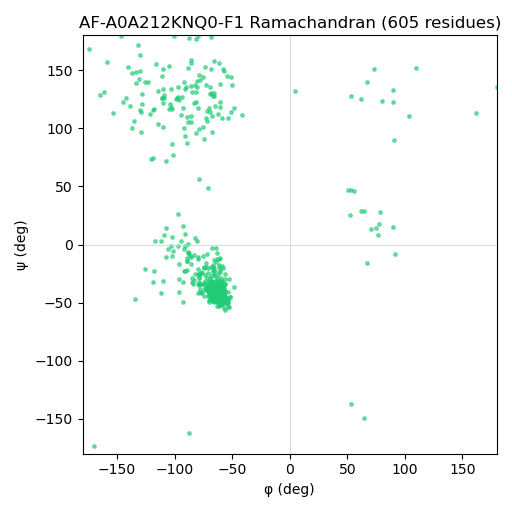83.88 462 LYS A C 1
ATOM 3782 O O . LYS A 1 462 ? -6.366 37.215 18.363 1.00 83.88 462 LYS A O 1
ATOM 3787 N N . TYR A 1 463 ? -5.912 35.040 18.711 1.00 81.88 463 TYR A N 1
ATOM 3788 C CA . TYR A 1 463 ? -5.429 34.785 17.351 1.00 81.88 463 TYR A CA 1
ATOM 3789 C C . TYR A 1 463 ? -6.575 34.744 16.337 1.00 81.88 463 TYR A C 1
ATOM 3791 O O . TYR A 1 463 ? -6.426 35.297 15.251 1.00 81.88 463 TYR A O 1
ATOM 3799 N N . GLU A 1 464 ? -7.711 34.148 16.690 1.00 84.19 464 GLU A N 1
ATOM 3800 C CA . GLU A 1 464 ? -8.897 34.035 15.838 1.00 84.19 464 GLU A CA 1
ATOM 3801 C C . GLU A 1 464 ? -9.471 35.421 15.521 1.00 84.19 464 GLU A C 1
ATOM 3803 O O . GLU A 1 464 ? -9.679 35.749 14.355 1.00 84.19 464 GLU A O 1
ATOM 3808 N N . VAL A 1 465 ? -9.572 36.308 16.517 1.00 86.25 465 VAL A N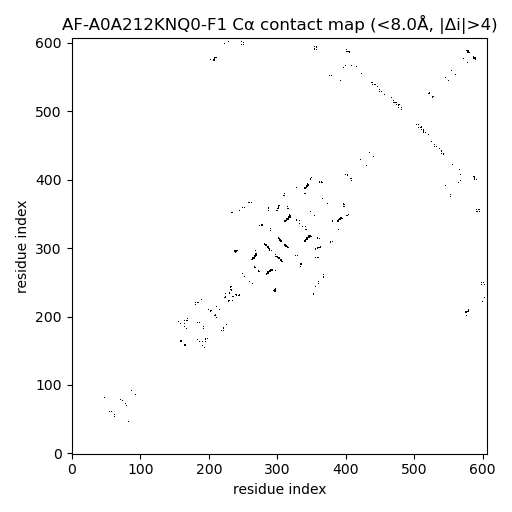 1
ATOM 3809 C CA . VAL A 1 465 ? -9.933 37.719 16.303 1.00 86.25 465 VAL A CA 1
ATOM 3810 C C . VAL A 1 465 ? -8.933 38.418 15.377 1.00 86.25 465 VAL A C 1
ATOM 3812 O O . VAL A 1 465 ? -9.341 39.107 14.442 1.00 86.25 465 VAL A O 1
ATOM 3815 N N . LYS A 1 466 ? -7.621 38.234 15.587 1.00 85.00 466 LYS A N 1
ATOM 3816 C CA . LYS A 1 466 ? -6.584 38.862 14.748 1.00 85.00 466 LYS A CA 1
ATOM 3817 C C . LYS A 1 466 ? -6.636 38.364 13.298 1.00 85.00 466 LYS A C 1
ATOM 3819 O O . LYS A 1 466 ? -6.483 39.169 12.381 1.00 85.00 466 LYS A O 1
ATOM 3824 N N . ILE A 1 467 ? -6.869 37.068 13.092 1.00 82.06 467 ILE A N 1
ATOM 3825 C CA . ILE A 1 467 ? -7.045 36.457 11.768 1.00 82.06 467 ILE A CA 1
ATOM 3826 C C . ILE A 1 467 ? -8.313 36.999 11.105 1.00 82.06 467 ILE A C 1
ATOM 3828 O O . ILE A 1 467 ? -8.232 37.478 9.979 1.00 82.06 467 ILE A O 1
ATOM 3832 N N . ASN A 1 468 ? -9.446 37.018 11.810 1.00 84.75 468 ASN A N 1
ATOM 3833 C CA . ASN A 1 468 ? -10.720 37.507 11.278 1.00 84.75 468 ASN A CA 1
ATOM 3834 C C . ASN A 1 468 ? -10.639 38.982 10.859 1.00 84.75 468 ASN A C 1
ATOM 3836 O O . ASN A 1 468 ? -11.126 39.350 9.792 1.00 84.75 468 ASN A O 1
ATOM 3840 N N . LEU A 1 469 ? -9.971 39.829 11.651 1.00 87.81 469 LEU A N 1
ATOM 3841 C CA . LEU A 1 469 ? -9.726 41.229 11.283 1.00 87.81 469 LEU A CA 1
ATOM 3842 C C . LEU A 1 469 ? -8.938 41.337 9.970 1.00 87.81 469 LEU A C 1
ATOM 3844 O O . LEU A 1 469 ? -9.315 42.105 9.084 1.00 87.81 469 LEU A O 1
ATOM 3848 N N . LYS A 1 470 ? -7.890 40.524 9.811 1.00 83.94 470 LYS A N 1
ATOM 3849 C CA . LYS A 1 470 ? -7.073 40.483 8.592 1.00 83.94 470 LYS A CA 1
ATOM 3850 C C . LYS A 1 470 ? -7.824 39.911 7.391 1.00 83.94 470 LYS A C 1
ATOM 3852 O O . LYS A 1 470 ? -7.651 40.404 6.280 1.00 83.94 470 LYS A O 1
ATOM 3857 N N . GLU A 1 471 ? -8.683 38.916 7.591 1.00 82.50 471 GLU A N 1
ATOM 3858 C CA . GLU A 1 471 ? -9.538 38.358 6.537 1.00 82.50 471 GLU A CA 1
ATOM 3859 C C . GLU A 1 471 ? -10.584 39.377 6.057 1.00 82.50 471 GLU A C 1
ATOM 3861 O O . GLU A 1 471 ? -10.825 39.488 4.853 1.00 82.50 471 GLU A O 1
ATOM 3866 N N . VAL A 1 472 ? -11.140 40.192 6.961 1.00 89.19 472 VAL A N 1
ATOM 3867 C CA . VAL A 1 472 ? -12.020 41.317 6.600 1.00 89.19 472 VAL A CA 1
ATOM 3868 C C . VAL A 1 472 ? -11.260 42.387 5.809 1.00 89.19 472 VAL A C 1
ATOM 3870 O O . VAL A 1 472 ? -11.773 42.859 4.793 1.00 89.19 472 VAL A O 1
ATOM 3873 N N . GLU A 1 473 ? -10.044 42.758 6.225 1.00 85.62 473 GLU A N 1
ATOM 3874 C CA . GLU A 1 473 ? -9.174 43.674 5.464 1.00 85.62 473 GLU A CA 1
ATOM 3875 C C . GLU A 1 473 ? -8.881 43.129 4.059 1.00 85.62 473 GLU A C 1
ATOM 3877 O O . GLU A 1 473 ? -9.053 43.836 3.066 1.00 85.62 473 GLU A O 1
ATOM 3882 N N . PHE A 1 474 ? -8.505 41.853 3.962 1.00 82.69 474 PHE A N 1
ATOM 3883 C CA . PHE A 1 474 ? -8.232 41.181 2.694 1.00 82.69 474 PHE A CA 1
ATOM 3884 C C . PHE A 1 474 ? -9.455 41.185 1.770 1.00 82.69 474 PHE A C 1
ATOM 3886 O O . PHE A 1 474 ? -9.330 41.496 0.581 1.00 82.69 474 PHE A O 1
ATOM 3893 N N . LYS A 1 475 ? -10.640 40.880 2.313 1.00 86.44 475 LYS A N 1
ATOM 3894 C CA . LYS A 1 475 ? -11.894 40.870 1.554 1.00 86.44 475 LYS A CA 1
ATOM 3895 C C . LYS A 1 475 ? -12.233 42.258 1.008 1.00 86.44 475 LYS A C 1
ATOM 3897 O O . LYS A 1 475 ? -12.541 42.358 -0.175 1.00 86.44 475 LYS A O 1
ATOM 3902 N N . LYS A 1 476 ? -12.081 43.318 1.812 1.00 88.94 476 LYS A N 1
ATOM 3903 C CA . LYS A 1 476 ? -12.282 44.709 1.364 1.00 88.94 476 LYS A CA 1
ATOM 3904 C C . LYS A 1 476 ? -11.349 45.082 0.212 1.00 88.94 476 LYS A C 1
ATOM 3906 O O . LYS A 1 476 ? -11.813 45.584 -0.805 1.00 88.94 476 LYS A O 1
ATOM 3911 N N . VAL A 1 477 ? -10.053 44.773 0.324 1.00 81.06 477 VAL A N 1
ATOM 3912 C CA . VAL A 1 477 ? -9.081 45.046 -0.754 1.00 81.06 477 VAL A CA 1
ATOM 3913 C C . VAL A 1 477 ? -9.460 44.301 -2.041 1.00 81.06 477 VAL A C 1
ATOM 3915 O O . VAL A 1 477 ? -9.398 44.875 -3.126 1.00 81.06 477 VAL A O 1
ATOM 3918 N N . ARG A 1 478 ? -9.901 43.040 -1.938 1.00 82.88 478 ARG A N 1
ATOM 3919 C CA . ARG A 1 478 ? -10.386 42.250 -3.085 1.00 82.88 478 ARG A CA 1
ATOM 3920 C C . ARG A 1 478 ? -11.651 42.829 -3.712 1.00 82.88 478 ARG A C 1
ATOM 3922 O O . ARG A 1 478 ? -11.742 42.883 -4.935 1.00 82.88 478 ARG A O 1
ATOM 3929 N N . GLU A 1 479 ? -12.611 43.249 -2.896 1.00 87.06 479 GLU A N 1
ATOM 3930 C CA . GLU A 1 479 ? -13.839 43.893 -3.363 1.00 87.06 479 GLU A CA 1
ATOM 3931 C C . GLU A 1 479 ? -13.525 45.196 -4.100 1.00 87.06 479 GLU A C 1
ATOM 3933 O O . GLU A 1 479 ? -14.037 45.384 -5.194 1.00 87.06 479 GLU A O 1
ATOM 3938 N N . GLU A 1 480 ? -12.615 46.030 -3.591 1.00 81.94 480 GLU A N 1
ATOM 3939 C CA . GLU A 1 480 ? -12.201 47.272 -4.258 1.00 81.94 480 GLU A CA 1
ATOM 3940 C C . GLU A 1 480 ? -11.498 47.049 -5.608 1.00 81.94 480 GLU A C 1
ATOM 3942 O O . GLU A 1 480 ? -11.640 47.865 -6.524 1.00 81.94 480 GLU A O 1
ATOM 3947 N N . ILE A 1 481 ? -10.719 45.968 -5.737 1.00 79.50 481 ILE A N 1
ATOM 3948 C CA . ILE A 1 481 ? -10.120 45.556 -7.017 1.00 79.50 481 ILE A CA 1
ATOM 3949 C C . ILE A 1 481 ? -11.231 45.159 -8.001 1.00 79.50 481 ILE A C 1
ATOM 3951 O O . ILE A 1 481 ? -11.219 45.586 -9.153 1.00 79.50 481 ILE A O 1
ATOM 3955 N N . ASN A 1 482 ? -12.212 44.379 -7.541 1.00 80.44 482 ASN A N 1
ATOM 3956 C CA . ASN A 1 482 ? -13.269 43.821 -8.386 1.00 80.44 482 ASN A CA 1
ATOM 3957 C C . ASN A 1 482 ? -14.390 44.823 -8.722 1.00 80.44 482 ASN A C 1
ATOM 3959 O O . ASN A 1 482 ? -15.022 44.705 -9.768 1.00 80.44 482 ASN A O 1
ATOM 3963 N N . SER A 1 483 ? -14.658 45.801 -7.853 1.00 80.69 483 SER A N 1
ATOM 3964 C CA . SER A 1 483 ? -15.751 46.775 -7.992 1.00 80.69 483 SER A CA 1
ATOM 3965 C C . SER A 1 483 ? -15.419 47.946 -8.914 1.00 80.69 483 SER A C 1
ATOM 3967 O O . SER A 1 483 ? -16.202 48.889 -9.005 1.00 80.69 483 SER A O 1
ATOM 3969 N N . SER A 1 484 ? -14.264 47.913 -9.578 1.00 65.31 484 SER A N 1
ATOM 3970 C CA . SER A 1 484 ? -13.812 48.948 -10.506 1.00 65.31 484 SER A CA 1
ATOM 3971 C C . SER A 1 484 ? -13.891 48.440 -11.956 1.00 65.31 484 SER A C 1
ATOM 3973 O O . SER A 1 484 ? -12.848 48.170 -12.551 1.00 65.31 484 SER A O 1
ATOM 3975 N N . PRO A 1 485 ? -15.086 48.272 -12.564 1.00 58.81 485 PRO A N 1
ATOM 3976 C CA . PRO A 1 485 ? -15.186 48.007 -13.994 1.00 58.81 485 PRO A CA 1
ATOM 3977 C C . PRO A 1 485 ? -14.738 49.264 -14.744 1.00 58.81 485 PRO A C 1
ATOM 3979 O O . PRO A 1 485 ? -15.483 50.230 -14.893 1.00 58.81 485 PRO A O 1
ATOM 3982 N N . ILE A 1 486 ? -13.478 49.286 -15.167 1.00 65.81 486 ILE A N 1
ATOM 3983 C CA . ILE A 1 486 ? -12.911 50.433 -15.873 1.00 65.81 486 ILE A CA 1
ATOM 3984 C C . ILE A 1 486 ? -13.238 50.281 -17.357 1.00 65.81 486 ILE A C 1
ATOM 3986 O O . ILE A 1 486 ? -12.702 49.409 -18.041 1.00 65.81 486 ILE A O 1
ATOM 3990 N N . ASN A 1 487 ? -14.111 51.148 -17.875 1.00 71.69 487 ASN A N 1
ATOM 3991 C CA . ASN A 1 487 ? -14.275 51.310 -19.315 1.00 71.69 487 ASN A CA 1
ATOM 3992 C C . ASN A 1 487 ? -13.068 52.085 -19.868 1.00 71.69 487 ASN A C 1
ATOM 3994 O O . ASN A 1 487 ? -13.064 53.312 -19.915 1.00 71.69 487 ASN A O 1
ATOM 3998 N N . TYR A 1 488 ? -12.022 51.366 -20.275 1.00 70.62 488 TYR A N 1
ATOM 3999 C CA . TYR A 1 488 ? -10.761 51.954 -20.745 1.00 70.62 488 TYR A CA 1
ATOM 4000 C C . TYR A 1 488 ? -10.894 52.841 -21.996 1.00 70.62 488 TYR A C 1
ATOM 4002 O O . TYR A 1 488 ? -9.954 53.566 -22.313 1.00 70.62 488 TYR A O 1
ATOM 4010 N N . SER A 1 489 ? -12.034 52.808 -22.699 1.00 74.56 489 SER A N 1
ATOM 4011 C CA . SER A 1 489 ? -12.252 53.593 -23.923 1.00 74.56 489 SER A CA 1
ATOM 4012 C C . SER A 1 489 ? -12.437 55.100 -23.689 1.00 74.56 489 SER A C 1
ATOM 4014 O O . SER A 1 489 ? -12.279 55.877 -24.627 1.00 74.56 489 SER A O 1
ATOM 4016 N N . GLU A 1 490 ? -12.706 55.528 -22.451 1.00 74.19 490 GLU A N 1
ATOM 4017 C CA . GLU A 1 490 ? -13.001 56.930 -22.103 1.00 74.19 490 GLU A CA 1
ATOM 4018 C C . GLU A 1 490 ? -11.823 57.672 -21.441 1.00 74.19 490 GLU A C 1
ATOM 4020 O O . GLU A 1 490 ? -11.927 58.858 -21.125 1.00 74.19 490 GLU A O 1
ATOM 4025 N N . PHE A 1 491 ? -10.684 57.006 -21.229 1.00 80.50 491 PHE A N 1
ATOM 4026 C CA . PHE A 1 491 ? -9.573 57.543 -20.439 1.00 80.50 491 PHE A CA 1
ATOM 4027 C C . PHE A 1 491 ? -8.335 57.878 -21.281 1.00 80.50 491 PHE A C 1
ATOM 4029 O O . PHE A 1 491 ? -7.982 57.164 -22.220 1.00 80.50 491 PHE A O 1
ATOM 4036 N N . SER A 1 492 ? -7.619 58.948 -20.907 1.00 85.50 492 SER A N 1
ATOM 4037 C CA . SER A 1 492 ? -6.294 59.236 -21.472 1.00 85.50 492 SER A CA 1
ATOM 4038 C C . SER A 1 492 ? -5.283 58.158 -21.066 1.00 85.50 492 SER A C 1
ATOM 4040 O O . SER A 1 492 ? -5.446 57.478 -20.048 1.00 85.50 492 SER A O 1
ATOM 4042 N N . LYS A 1 493 ? -4.193 58.022 -21.831 1.00 83.94 493 LYS A N 1
ATOM 4043 C CA . LYS A 1 493 ? -3.124 57.056 -21.526 1.00 83.94 493 LYS A CA 1
ATOM 4044 C C . LYS A 1 493 ? -2.527 57.272 -20.131 1.00 83.94 493 LYS A C 1
ATOM 4046 O O . LYS A 1 493 ? -2.249 56.288 -19.448 1.00 83.94 493 LYS A O 1
ATOM 4051 N N . GLU A 1 494 ? -2.372 58.522 -19.684 1.00 85.12 494 GLU A N 1
ATOM 4052 C CA . GLU A 1 494 ? -1.879 58.816 -18.331 1.00 85.12 494 GLU A CA 1
ATOM 4053 C C . GLU A 1 494 ? -2.838 58.298 -17.254 1.00 85.12 494 GLU A C 1
ATOM 4055 O O . GLU A 1 494 ? -2.396 57.709 -16.266 1.00 85.12 494 GLU A O 1
ATOM 4060 N N . LYS A 1 495 ? -4.153 58.455 -17.459 1.00 79.12 495 LYS A N 1
ATOM 4061 C CA . LYS A 1 495 ? -5.159 58.003 -16.492 1.00 79.12 495 LYS A CA 1
ATOM 4062 C C . LYS A 1 495 ? -5.243 56.478 -16.424 1.00 79.12 495 LYS A C 1
ATOM 4064 O O . LYS A 1 495 ? -5.366 55.924 -15.335 1.00 79.12 495 LYS A O 1
ATOM 4069 N N . ILE A 1 496 ? -5.104 55.793 -17.561 1.00 77.75 496 ILE A N 1
ATOM 4070 C CA . ILE A 1 496 ? -5.016 54.325 -17.608 1.00 77.75 496 ILE A CA 1
ATOM 4071 C C . ILE A 1 496 ? -3.805 53.832 -16.804 1.00 77.75 496 ILE A C 1
ATOM 4073 O O . ILE A 1 496 ? -3.939 52.902 -16.008 1.00 77.75 496 ILE A O 1
ATOM 4077 N N . LEU A 1 497 ? -2.645 54.475 -16.959 1.00 83.62 497 LEU A N 1
ATOM 4078 C CA . LEU A 1 497 ? -1.425 54.110 -16.234 1.00 83.62 497 LEU A CA 1
ATOM 4079 C C . LEU A 1 497 ? -1.557 54.331 -14.714 1.00 83.62 497 LEU A C 1
ATOM 4081 O O . LEU A 1 497 ? -1.127 53.492 -13.924 1.00 83.62 497 LEU A O 1
ATOM 4085 N N . GLU A 1 498 ? -2.190 55.426 -14.287 1.00 84.00 498 GLU A N 1
ATOM 4086 C CA . GLU A 1 498 ? -2.479 55.706 -12.870 1.00 84.00 498 GLU A CA 1
ATOM 4087 C C . GLU A 1 498 ? -3.383 54.628 -12.245 1.00 84.00 498 GLU A C 1
ATOM 4089 O O . GLU A 1 498 ? -3.129 54.143 -11.135 1.00 84.00 498 GLU A O 1
ATOM 4094 N N . ILE A 1 499 ? -4.413 54.208 -12.984 1.00 78.88 499 ILE A N 1
ATOM 4095 C CA . ILE A 1 499 ? -5.332 53.145 -12.568 1.00 78.88 499 ILE A CA 1
ATOM 4096 C C . ILE A 1 499 ? -4.589 51.807 -12.459 1.00 78.88 499 ILE A C 1
ATOM 4098 O O . ILE A 1 499 ? -4.717 51.122 -11.444 1.00 78.88 499 ILE A O 1
ATOM 4102 N N . GLN A 1 500 ? -3.761 51.454 -13.448 1.00 81.06 500 GLN A N 1
ATOM 4103 C CA . GLN A 1 500 ? -2.951 50.228 -13.425 1.00 81.06 500 GLN A CA 1
ATOM 4104 C C . GLN A 1 500 ? -1.988 50.191 -12.231 1.00 81.06 500 GLN A C 1
ATOM 4106 O O . GLN A 1 500 ? -1.898 49.173 -11.544 1.00 81.06 500 GLN A O 1
ATOM 4111 N N . ASN A 1 501 ? -1.321 51.307 -11.927 1.00 87.00 501 ASN A N 1
ATOM 4112 C CA . ASN A 1 501 ? -0.436 51.411 -10.764 1.00 87.00 501 ASN A CA 1
ATOM 4113 C C . ASN A 1 501 ? -1.201 51.256 -9.441 1.00 87.00 501 ASN A C 1
ATOM 4115 O O . ASN A 1 501 ? -0.698 50.645 -8.497 1.00 87.00 501 ASN A O 1
ATOM 4119 N N . THR A 1 502 ? -2.430 51.772 -9.377 1.00 84.69 502 THR A N 1
ATOM 4120 C CA . THR A 1 502 ? -3.296 51.633 -8.200 1.00 84.69 502 THR A CA 1
ATOM 4121 C C . THR A 1 502 ? -3.748 50.186 -8.002 1.00 84.69 502 THR A C 1
ATOM 4123 O O . THR A 1 502 ? -3.664 49.683 -6.882 1.00 84.69 502 THR A O 1
ATOM 4126 N N . ILE A 1 503 ? -4.173 49.497 -9.071 1.00 80.94 503 ILE A N 1
ATOM 4127 C CA . ILE A 1 503 ? -4.535 48.068 -9.025 1.00 80.94 503 ILE A CA 1
ATOM 4128 C C . ILE A 1 503 ? -3.336 47.238 -8.570 1.00 80.94 503 ILE A C 1
ATOM 4130 O O . ILE A 1 503 ? -3.455 46.501 -7.595 1.00 80.94 503 ILE A O 1
ATOM 4134 N N . LYS A 1 504 ? -2.165 47.429 -9.190 1.00 89.38 504 LYS A N 1
ATOM 4135 C CA . LYS A 1 504 ? -0.937 46.707 -8.831 1.00 89.38 504 LYS A CA 1
ATOM 4136 C C . LYS A 1 504 ? -0.579 46.873 -7.350 1.00 89.38 504 LYS A C 1
ATOM 4138 O O . LYS A 1 504 ? -0.306 45.893 -6.664 1.00 89.38 504 LYS A O 1
ATOM 4143 N N . LYS A 1 505 ? -0.655 48.098 -6.816 1.00 91.12 505 LYS A N 1
ATOM 4144 C CA . LYS A 1 505 ? -0.409 48.364 -5.389 1.00 91.12 505 LYS A CA 1
ATOM 4145 C C . LYS A 1 505 ? -1.411 47.638 -4.478 1.00 91.12 505 LYS A C 1
ATOM 4147 O O . LYS A 1 505 ? -1.031 47.140 -3.419 1.00 91.12 505 LYS A O 1
ATOM 4152 N N . LYS A 1 506 ? -2.687 47.559 -4.876 1.00 84.56 506 LYS A N 1
ATOM 4153 C CA . LYS A 1 506 ? -3.712 46.805 -4.132 1.00 84.56 506 LYS A CA 1
ATOM 4154 C C . LYS A 1 506 ? -3.500 45.292 -4.222 1.00 84.56 506 LYS A C 1
ATOM 4156 O O . LYS A 1 506 ? -3.726 44.601 -3.232 1.00 84.56 506 LYS A O 1
ATOM 4161 N N . GLU A 1 507 ? -3.032 44.770 -5.354 1.00 84.50 507 GLU A N 1
ATOM 4162 C CA . GLU A 1 507 ? -2.644 43.359 -5.498 1.00 84.50 507 GLU A CA 1
ATOM 4163 C C . GLU A 1 507 ? -1.460 43.008 -4.584 1.00 84.50 507 GLU A C 1
ATOM 4165 O O . GLU A 1 507 ? -1.519 42.011 -3.861 1.00 84.50 507 GLU A O 1
ATOM 4170 N N . GLU A 1 508 ? -0.434 43.862 -4.524 1.00 90.31 508 GLU A N 1
ATOM 4171 C CA . GLU A 1 508 ? 0.704 43.723 -3.600 1.00 90.31 508 GLU A CA 1
ATOM 4172 C C . GLU A 1 508 ? 0.249 43.745 -2.127 1.00 90.31 508 GLU A C 1
ATOM 4174 O O . GLU A 1 508 ? 0.677 42.912 -1.319 1.00 90.31 508 GLU A O 1
ATOM 4179 N N . GLN A 1 509 ? -0.682 44.639 -1.772 1.00 87.62 509 GLN A N 1
ATOM 4180 C CA . GLN A 1 509 ? -1.283 44.684 -0.436 1.00 87.62 509 GLN A CA 1
ATOM 4181 C C . GLN A 1 509 ? -2.107 43.421 -0.131 1.00 87.62 509 GLN A C 1
ATOM 4183 O O . GLN A 1 509 ? -1.990 42.856 0.958 1.00 87.62 509 GLN A O 1
ATOM 4188 N N . SER A 1 510 ? -2.914 42.946 -1.085 1.00 84.88 510 SER A N 1
ATOM 4189 C CA . SER A 1 510 ? -3.712 41.720 -0.955 1.00 84.88 510 SER A CA 1
ATOM 4190 C C . SER A 1 510 ? -2.819 40.497 -0.719 1.00 84.88 510 SER A C 1
ATOM 4192 O O . SER A 1 510 ? -3.088 39.696 0.180 1.00 84.88 510 SER A O 1
ATOM 4194 N N . GLN A 1 511 ? -1.715 40.384 -1.462 1.00 87.62 511 GLN A N 1
ATOM 4195 C CA . GLN A 1 511 ? -0.739 39.313 -1.280 1.00 87.62 511 GLN A CA 1
ATOM 4196 C C . GLN A 1 511 ? -0.026 39.407 0.079 1.00 87.62 511 GLN A C 1
ATOM 4198 O O . GLN A 1 511 ? 0.165 38.384 0.737 1.00 87.62 511 GLN A O 1
ATOM 4203 N N . THR A 1 512 ? 0.308 40.617 0.535 1.00 88.94 512 THR A N 1
ATOM 4204 C CA . THR A 1 512 ? 0.906 40.847 1.863 1.00 88.94 512 THR A CA 1
ATOM 4205 C C . THR A 1 512 ? -0.030 40.387 2.983 1.00 88.94 512 THR A C 1
ATOM 4207 O O . THR A 1 512 ? 0.378 39.605 3.839 1.00 88.94 512 THR A O 1
ATOM 4210 N N . LEU A 1 513 ? -1.311 40.770 2.931 1.00 82.25 513 LEU A N 1
ATOM 4211 C CA . LEU A 1 513 ? -2.320 40.334 3.905 1.00 82.25 513 LEU A CA 1
ATOM 4212 C C . LEU A 1 513 ? -2.515 38.813 3.894 1.00 82.25 513 LEU A C 1
ATOM 4214 O O . LEU A 1 513 ? -2.607 38.196 4.954 1.00 82.25 513 LEU A O 1
ATOM 4218 N N . LYS A 1 514 ? -2.526 38.186 2.711 1.00 84.69 514 LYS A N 1
ATOM 4219 C CA . LYS A 1 514 ? -2.595 36.722 2.587 1.00 84.69 514 LYS A CA 1
ATOM 4220 C C . LYS A 1 514 ? -1.402 36.043 3.271 1.00 84.69 514 LYS A C 1
ATOM 4222 O O . LYS A 1 514 ? -1.587 35.055 3.979 1.00 84.69 514 LYS A O 1
ATOM 4227 N N . ASN A 1 515 ? -0.196 36.586 3.099 1.00 86.62 515 ASN A N 1
ATOM 4228 C CA . ASN A 1 515 ? 1.008 36.077 3.753 1.00 86.62 515 ASN A CA 1
ATOM 4229 C C . ASN A 1 515 ? 0.942 36.247 5.282 1.00 86.62 515 ASN A C 1
ATOM 4231 O O . ASN A 1 515 ? 1.273 35.309 6.002 1.00 86.62 515 ASN A O 1
ATOM 4235 N N . GLU A 1 516 ? 0.456 37.388 5.783 1.00 86.06 516 GLU A N 1
ATOM 4236 C CA . GLU A 1 516 ? 0.256 37.622 7.223 1.00 86.06 516 GLU A CA 1
ATOM 4237 C C . GLU A 1 516 ? -0.770 36.659 7.836 1.00 86.06 516 GLU A C 1
ATOM 4239 O O . GLU A 1 516 ? -0.521 36.095 8.900 1.00 86.06 516 GLU A O 1
ATOM 4244 N N . ILE A 1 517 ? -1.905 36.429 7.166 1.00 80.31 517 ILE A N 1
ATOM 4245 C CA . ILE A 1 517 ? -2.919 35.457 7.611 1.00 80.31 517 ILE A CA 1
ATOM 4246 C C . ILE A 1 517 ? -2.305 34.058 7.694 1.00 80.31 517 ILE A C 1
ATOM 4248 O O . ILE A 1 517 ? -2.486 33.362 8.693 1.00 80.31 517 ILE A O 1
ATOM 4252 N N . ASN A 1 518 ? -1.554 33.651 6.669 1.00 84.56 518 ASN A N 1
ATOM 4253 C CA . ASN A 1 518 ? -0.889 32.350 6.645 1.00 84.56 518 ASN A CA 1
ATOM 4254 C C . ASN A 1 518 ? 0.156 32.222 7.759 1.00 84.56 518 ASN A C 1
ATOM 4256 O O . ASN A 1 518 ? 0.206 31.187 8.420 1.00 84.56 518 ASN A O 1
ATOM 4260 N N . TYR A 1 519 ? 0.940 33.272 8.007 1.00 85.94 519 TYR A N 1
ATOM 4261 C CA . TYR A 1 519 ? 1.904 33.326 9.103 1.00 85.94 519 TYR A CA 1
ATOM 4262 C C . TYR A 1 519 ? 1.214 33.195 10.465 1.00 85.94 519 TYR A C 1
ATOM 4264 O O . TYR A 1 519 ? 1.587 32.340 11.260 1.00 85.94 519 TYR A O 1
ATOM 4272 N N . LEU A 1 520 ? 0.137 33.951 10.702 1.00 79.94 520 LEU A N 1
ATOM 4273 C CA . LEU A 1 520 ? -0.638 33.860 11.942 1.00 79.94 520 LEU A CA 1
ATOM 4274 C C . LEU A 1 520 ? -1.276 32.481 12.132 1.00 79.94 520 LEU A C 1
ATOM 4276 O O . LEU A 1 520 ? -1.321 31.995 13.257 1.00 79.94 520 LEU A O 1
ATOM 4280 N N . LYS A 1 521 ? -1.751 31.836 11.060 1.00 80.81 521 LYS A N 1
ATOM 4281 C CA . LYS A 1 521 ? -2.268 30.458 11.108 1.00 80.81 521 LYS A CA 1
ATOM 4282 C C . LYS A 1 521 ? -1.158 29.442 11.397 1.00 80.81 521 LYS A C 1
ATOM 4284 O O . LYS A 1 521 ? -1.399 28.492 12.139 1.00 80.81 521 LYS A O 1
ATOM 4289 N N . ALA A 1 522 ? 0.033 29.635 10.831 1.00 83.31 522 ALA A N 1
ATOM 4290 C CA . ALA A 1 522 ? 1.180 28.747 11.012 1.00 83.31 522 ALA A CA 1
ATOM 4291 C C . ALA A 1 522 ? 1.806 28.862 12.410 1.00 83.31 522 ALA A C 1
ATOM 4293 O O . ALA A 1 522 ? 2.169 27.844 12.991 1.00 83.31 522 ALA A O 1
ATOM 4294 N N . GLU A 1 523 ? 1.895 30.076 12.953 1.00 86.75 523 GLU A N 1
ATOM 4295 C CA . GLU A 1 523 ? 2.462 30.334 14.279 1.00 86.75 523 GLU A CA 1
ATOM 4296 C C . GLU A 1 523 ? 1.458 30.213 15.422 1.00 86.75 523 GLU A C 1
ATOM 4298 O O . GLU A 1 523 ? 1.865 30.282 16.578 1.00 86.75 523 GLU A O 1
ATOM 4303 N N . ASN A 1 524 ? 0.162 30.039 15.138 1.00 86.06 524 ASN A N 1
ATOM 4304 C CA . ASN A 1 524 ? -0.847 29.886 16.179 1.00 86.06 524 ASN A CA 1
ATOM 4305 C C . ASN A 1 524 ? -0.504 28.660 17.056 1.00 86.06 524 ASN A C 1
ATOM 4307 O O . ASN A 1 524 ? -0.680 27.519 16.603 1.00 86.06 524 ASN A O 1
ATOM 4311 N N . PRO A 1 525 ? -0.064 28.858 18.318 1.00 86.75 525 PRO A N 1
ATOM 4312 C CA . PRO A 1 525 ? 0.393 27.758 19.162 1.00 86.75 525 PRO A CA 1
ATOM 4313 C C . PRO A 1 525 ? -0.725 26.756 19.450 1.00 86.75 525 PRO A C 1
ATOM 4315 O O . PRO A 1 525 ? -0.464 25.558 19.551 1.00 86.75 525 PRO A O 1
ATOM 4318 N N . TYR A 1 526 ? -1.975 27.233 19.511 1.00 88.06 526 TYR A N 1
ATOM 4319 C CA . TYR A 1 526 ? -3.154 26.388 19.667 1.00 88.06 526 TYR A CA 1
ATOM 4320 C C . TYR A 1 526 ? -3.329 25.461 18.458 1.00 88.06 526 TYR A C 1
ATOM 4322 O O . TYR A 1 526 ? -3.488 24.260 18.628 1.00 88.06 526 TYR A O 1
ATOM 4330 N N . GLN A 1 527 ? -3.204 25.976 17.230 1.00 86.81 527 GLN A N 1
ATOM 4331 C CA . GLN A 1 527 ? -3.320 25.155 16.014 1.00 86.81 527 GLN A CA 1
ATOM 4332 C C . GLN A 1 527 ? -2.182 24.135 15.888 1.00 86.81 527 GLN A C 1
ATOM 4334 O O . GLN A 1 527 ? -2.410 22.989 15.496 1.00 86.81 527 GLN A O 1
ATOM 4339 N N . MET A 1 528 ? -0.953 24.516 16.249 1.00 87.94 528 MET A N 1
ATOM 4340 C CA . MET A 1 528 ? 0.169 23.573 16.301 1.00 87.94 528 MET A CA 1
ATOM 4341 C C . MET A 1 528 ? -0.079 22.459 17.324 1.00 87.94 528 MET A C 1
ATOM 4343 O O . MET A 1 528 ? 0.179 21.290 17.030 1.00 87.94 528 MET A O 1
ATOM 4347 N N . LYS A 1 529 ? -0.599 22.808 18.506 1.00 91.69 529 LYS A N 1
ATOM 4348 C CA . LYS A 1 529 ? -0.929 21.849 19.564 1.00 91.69 529 LYS A CA 1
ATOM 4349 C C . LYS A 1 529 ? -2.086 20.935 19.161 1.00 91.69 529 LYS A C 1
ATOM 4351 O O . LYS A 1 529 ? -1.959 19.724 19.298 1.00 91.69 529 LYS A O 1
ATOM 4356 N N . LEU A 1 530 ? -3.145 21.482 18.567 1.00 89.94 530 LEU A N 1
ATOM 4357 C CA . LEU A 1 530 ? -4.287 20.727 18.050 1.00 89.94 530 LEU A CA 1
ATOM 4358 C C . LEU A 1 530 ? -3.847 19.678 17.017 1.00 89.94 530 LEU A C 1
ATOM 4360 O O . LEU A 1 530 ? -4.245 18.520 17.106 1.00 89.94 530 LEU A O 1
ATOM 4364 N N . LYS A 1 531 ? -2.940 20.032 16.097 1.00 90.44 531 LYS A N 1
ATOM 4365 C CA . LYS A 1 531 ? -2.350 19.063 15.153 1.00 90.44 531 LYS A CA 1
ATOM 4366 C C . LYS A 1 531 ? -1.576 17.943 15.857 1.00 90.44 531 LYS A C 1
ATOM 4368 O O . LYS A 1 531 ? -1.587 16.806 15.387 1.00 90.44 531 LYS A O 1
ATOM 4373 N N . GLN A 1 532 ? -0.890 18.237 16.967 1.00 93.25 532 GLN A N 1
ATOM 4374 C CA . GLN A 1 532 ? -0.216 17.212 17.778 1.00 93.25 532 GLN A CA 1
ATOM 4375 C C . GLN A 1 532 ? -1.230 16.294 18.469 1.00 93.25 532 GLN A C 1
ATOM 4377 O O . GLN A 1 532 ? -1.054 15.079 18.417 1.00 93.25 532 GLN A O 1
ATOM 4382 N N . VAL A 1 533 ? -2.293 16.857 19.057 1.00 92.62 533 VAL A N 1
ATOM 4383 C CA . VAL A 1 533 ? -3.400 16.103 19.672 1.00 92.62 533 VAL A CA 1
ATOM 4384 C C . VAL A 1 533 ? -4.015 15.154 18.647 1.00 92.62 533 VAL A C 1
ATOM 4386 O O . VAL A 1 533 ? -3.961 13.944 18.847 1.00 92.62 533 VAL A O 1
ATOM 4389 N N . GLN A 1 534 ? -4.465 15.672 17.503 1.00 90.69 534 GLN A N 1
ATOM 4390 C CA . GLN A 1 534 ? -5.067 14.881 16.422 1.00 90.69 534 GLN A CA 1
ATOM 4391 C C . GLN A 1 534 ? -4.142 13.756 15.936 1.00 90.69 534 GLN A C 1
ATOM 4393 O O . GLN A 1 534 ? -4.580 12.630 15.701 1.00 90.69 534 GLN A O 1
ATOM 4398 N N . LYS A 1 535 ? -2.834 14.028 15.824 1.00 90.75 535 LYS A N 1
ATOM 4399 C CA . LYS A 1 535 ? -1.843 13.016 15.440 1.00 90.75 535 LYS A CA 1
ATOM 4400 C C . LYS A 1 535 ? -1.768 11.869 16.453 1.00 90.75 535 LYS A C 1
ATOM 4402 O O . LYS A 1 535 ? -1.717 10.712 16.037 1.00 90.75 535 LYS A O 1
ATOM 4407 N N . VAL A 1 536 ? -1.739 12.165 17.753 1.00 92.19 536 VAL A N 1
ATOM 4408 C CA . VAL A 1 536 ? -1.674 11.130 18.802 1.00 92.19 536 VAL A CA 1
ATOM 4409 C C . VAL A 1 536 ? -3.018 10.409 18.949 1.00 92.19 536 VAL A C 1
ATOM 4411 O O . VAL A 1 536 ? -3.034 9.190 19.096 1.00 92.19 536 VAL A O 1
ATOM 4414 N N . GLU A 1 537 ? -4.148 11.111 18.824 1.00 90.69 537 GLU A N 1
ATOM 4415 C CA . GLU A 1 537 ? -5.487 10.501 18.800 1.00 90.69 537 GLU A CA 1
ATOM 4416 C C . GLU A 1 537 ? -5.612 9.464 17.690 1.00 90.69 537 GLU A C 1
ATOM 4418 O O . GLU A 1 537 ? -6.072 8.349 17.938 1.00 90.69 537 GLU A O 1
ATOM 4423 N N . LYS A 1 538 ? -5.123 9.791 16.490 1.00 85.81 538 LYS A N 1
ATOM 4424 C CA . LYS A 1 538 ? -5.101 8.859 15.363 1.00 85.81 538 LYS A CA 1
ATOM 4425 C C . LYS A 1 538 ? -4.273 7.607 15.659 1.00 85.81 538 LYS A C 1
ATOM 4427 O O . LYS A 1 538 ? -4.705 6.501 15.344 1.00 85.81 538 LYS A O 1
ATOM 4432 N N . GLN A 1 539 ? -3.113 7.762 16.301 1.00 87.31 539 GLN A N 1
ATOM 4433 C CA . GLN A 1 539 ? -2.269 6.631 16.710 1.00 87.31 539 GLN A CA 1
ATOM 4434 C C . GLN A 1 539 ? -2.971 5.733 17.737 1.00 87.31 539 GLN A C 1
ATOM 4436 O O . GLN A 1 539 ? -2.950 4.511 17.600 1.00 87.31 539 GLN A O 1
ATOM 4441 N N . VAL A 1 540 ? -3.622 6.329 18.740 1.00 89.69 540 VAL A N 1
ATOM 4442 C CA . VAL A 1 540 ? -4.396 5.595 19.753 1.00 89.69 540 VAL A CA 1
ATOM 4443 C C . VAL A 1 540 ? -5.576 4.861 19.111 1.00 89.69 540 VAL A C 1
ATOM 4445 O O . VAL A 1 540 ? -5.810 3.692 19.417 1.00 89.69 540 VAL A O 1
ATOM 4448 N N . ALA A 1 541 ? -6.300 5.513 18.199 1.00 85.56 541 ALA A N 1
ATOM 4449 C CA . ALA A 1 541 ? -7.412 4.907 17.472 1.00 85.56 541 ALA A CA 1
ATOM 4450 C C . ALA A 1 541 ? -6.960 3.700 16.635 1.00 85.56 541 ALA A C 1
ATOM 4452 O O . ALA A 1 541 ? -7.597 2.650 16.694 1.00 85.56 541 ALA A O 1
ATOM 4453 N N . GLU A 1 542 ? -5.833 3.807 15.924 1.00 83.50 542 GLU A N 1
ATOM 4454 C CA . GLU A 1 542 ? -5.259 2.695 15.155 1.00 83.50 542 GLU A CA 1
ATOM 4455 C C . GLU A 1 542 ? -4.875 1.509 16.057 1.00 83.50 542 GLU A C 1
ATOM 4457 O O . GLU A 1 542 ? -5.202 0.362 15.751 1.00 83.50 542 GLU A O 1
ATOM 4462 N N . MET A 1 543 ? -4.214 1.770 17.189 1.00 88.69 543 MET A N 1
ATOM 4463 C CA . MET A 1 543 ? -3.824 0.727 18.145 1.00 88.69 543 MET A CA 1
ATOM 4464 C C . MET A 1 543 ? -5.036 0.017 18.754 1.00 88.69 543 MET A C 1
ATOM 4466 O O . MET A 1 543 ? -5.037 -1.210 18.863 1.00 88.69 543 MET A O 1
ATOM 4470 N N . ASN A 1 544 ? -6.078 0.768 19.121 1.00 87.81 544 ASN A N 1
ATOM 4471 C CA . ASN A 1 544 ? -7.330 0.196 19.614 1.00 87.81 544 ASN A CA 1
ATOM 4472 C C . ASN A 1 544 ? -8.019 -0.645 18.532 1.00 87.81 544 ASN A C 1
ATOM 4474 O O . ASN A 1 544 ? -8.409 -1.778 18.804 1.00 87.81 544 ASN A O 1
ATOM 4478 N N . ALA A 1 545 ? -8.091 -0.151 17.292 1.00 82.56 545 ALA A N 1
ATOM 4479 C CA . ALA A 1 545 ? -8.653 -0.907 16.175 1.00 82.56 545 ALA A CA 1
ATOM 4480 C C . ALA A 1 545 ? -7.891 -2.222 15.938 1.00 82.56 545 ALA A C 1
ATOM 4482 O O . ALA A 1 545 ? -8.505 -3.276 15.765 1.00 82.56 545 ALA A O 1
ATOM 4483 N N . PHE A 1 546 ? -6.556 -2.202 15.997 1.00 86.19 546 PHE A N 1
ATOM 4484 C CA . PHE A 1 546 ? -5.749 -3.419 15.898 1.00 86.19 546 PHE A CA 1
ATOM 4485 C C . PHE A 1 546 ? -6.011 -4.393 17.057 1.00 86.19 546 PHE A C 1
ATOM 4487 O O . PHE A 1 546 ? -6.212 -5.590 16.818 1.00 86.19 546 PHE A O 1
ATOM 4494 N N . ARG A 1 547 ? -6.037 -3.890 18.300 1.00 89.31 547 ARG A N 1
ATOM 4495 C CA . ARG A 1 547 ? -6.345 -4.677 19.506 1.00 89.31 547 ARG A CA 1
ATOM 4496 C C . ARG A 1 547 ? -7.690 -5.389 19.364 1.00 89.31 547 ARG A C 1
ATOM 4498 O O . ARG A 1 547 ? -7.778 -6.591 19.609 1.00 89.31 547 ARG A O 1
ATOM 4505 N N . ASP A 1 548 ? -8.711 -4.659 18.936 1.00 84.25 548 ASP A N 1
ATOM 4506 C CA . ASP A 1 548 ? -10.091 -5.141 18.936 1.00 84.25 548 ASP A CA 1
ATOM 4507 C C . ASP A 1 548 ? -10.381 -6.083 17.758 1.00 84.25 548 ASP A C 1
ATOM 4509 O O . ASP A 1 548 ? -11.113 -7.062 17.916 1.00 84.25 548 ASP A O 1
ATOM 4513 N N . LEU A 1 549 ? -9.769 -5.844 16.592 1.00 79.06 549 LEU A N 1
ATOM 4514 C CA . LEU A 1 549 ? -10.051 -6.602 15.368 1.00 79.06 549 LEU A CA 1
ATOM 4515 C C . LEU A 1 549 ? -9.073 -7.751 15.115 1.00 79.06 549 LEU A C 1
ATOM 4517 O O . LEU A 1 549 ? -9.487 -8.835 14.698 1.00 79.06 549 LEU A O 1
ATOM 4521 N N . TRP A 1 550 ? -7.776 -7.539 15.350 1.00 85.62 550 TRP A N 1
ATOM 4522 C CA . TRP A 1 550 ? -6.732 -8.453 14.876 1.00 85.62 550 TRP A CA 1
ATOM 4523 C C . TRP A 1 550 ? -6.044 -9.233 15.977 1.00 85.62 550 TRP A C 1
ATOM 4525 O O . TRP A 1 550 ? -5.680 -10.384 15.739 1.00 85.62 550 TRP A O 1
ATOM 4535 N N . LEU A 1 551 ? -5.908 -8.677 17.182 1.00 88.81 551 LEU A N 1
ATOM 4536 C CA . LEU A 1 551 ? -5.160 -9.329 18.260 1.00 88.81 551 LEU A CA 1
ATOM 4537 C C . LEU A 1 551 ? -5.703 -10.731 18.563 1.00 88.81 551 LEU A C 1
ATOM 4539 O O . LEU A 1 551 ? -4.954 -11.707 18.555 1.00 88.81 551 LEU A O 1
ATOM 4543 N N . LYS A 1 552 ? -7.026 -10.858 18.734 1.00 87.56 552 LYS A N 1
ATOM 4544 C CA . LYS A 1 552 ? -7.685 -12.158 18.934 1.00 87.56 552 LYS A CA 1
ATOM 4545 C C . LYS A 1 552 ? -7.539 -13.072 17.719 1.00 87.56 552 LYS A C 1
ATOM 4547 O O . LYS A 1 552 ? -7.285 -14.267 17.870 1.00 87.56 552 LYS A O 1
ATOM 4552 N N . VAL A 1 553 ? -7.727 -12.532 16.514 1.00 87.00 553 VAL A N 1
ATOM 4553 C CA . VAL A 1 553 ? -7.651 -13.315 15.274 1.00 87.00 553 VAL A CA 1
ATOM 4554 C C . VAL A 1 553 ? -6.261 -13.923 15.117 1.00 87.00 553 VAL A C 1
ATOM 4556 O O . VAL A 1 553 ? -6.174 -15.124 14.890 1.00 87.00 553 VAL A O 1
ATOM 4559 N N . LEU A 1 554 ? -5.204 -13.137 15.314 1.00 88.94 554 LEU A N 1
ATOM 4560 C CA . LEU A 1 554 ? -3.804 -13.551 15.191 1.00 88.94 554 LEU A CA 1
ATOM 4561 C C . LEU A 1 554 ? -3.333 -14.434 16.353 1.00 88.94 554 LEU A C 1
ATOM 4563 O O . LEU A 1 554 ? -2.504 -15.322 16.157 1.00 88.94 554 LEU A O 1
ATOM 4567 N N . HIS A 1 555 ? -3.875 -14.230 17.556 1.00 89.75 555 HIS A N 1
ATOM 4568 C CA . HIS A 1 555 ? -3.624 -15.117 18.695 1.00 89.75 555 HIS A CA 1
ATOM 4569 C C . HIS A 1 555 ? -4.152 -16.533 18.439 1.00 89.75 555 HIS A C 1
ATOM 4571 O O . HIS A 1 555 ? -3.484 -17.516 18.766 1.00 89.75 555 HIS A O 1
ATOM 4577 N N . GLU A 1 556 ? -5.335 -16.637 17.831 1.00 87.69 556 GLU A N 1
ATOM 4578 C CA . GLU A 1 556 ? -5.986 -17.914 17.526 1.00 87.69 556 GLU A CA 1
ATOM 4579 C C . GLU A 1 556 ? -5.495 -18.534 16.197 1.00 87.69 556 GLU A C 1
ATOM 4581 O O . GLU A 1 556 ? -5.384 -19.755 16.100 1.00 87.69 556 GLU A O 1
ATOM 4586 N N . ASP A 1 557 ? -5.159 -17.723 15.186 1.00 88.75 557 ASP A N 1
ATOM 4587 C CA . ASP A 1 557 ? -4.636 -18.151 13.877 1.00 88.75 557 ASP A CA 1
ATOM 4588 C C . ASP A 1 557 ? -3.109 -17.966 13.803 1.00 88.75 557 ASP A C 1
ATOM 4590 O O . ASP A 1 557 ? -2.576 -17.033 13.195 1.00 88.75 557 ASP A O 1
ATOM 4594 N N . ARG A 1 558 ? -2.381 -18.892 14.440 1.00 89.12 558 ARG A N 1
ATOM 4595 C CA . ARG A 1 558 ? -0.907 -18.872 14.475 1.00 89.12 558 ARG A CA 1
ATOM 4596 C C . ARG A 1 558 ? -0.255 -19.107 13.121 1.00 89.12 558 ARG A C 1
ATOM 4598 O O . ARG A 1 558 ? 0.880 -18.680 12.913 1.00 89.12 558 ARG A O 1
ATOM 4605 N N . GLU A 1 559 ? -0.960 -19.756 12.200 1.00 89.75 559 GLU A N 1
ATOM 4606 C CA . GLU A 1 559 ? -0.474 -19.903 10.834 1.00 89.75 559 GLU A CA 1
ATOM 4607 C C . GLU A 1 559 ? -0.469 -18.545 10.126 1.00 89.75 559 GLU A C 1
ATOM 4609 O O . GLU A 1 559 ? 0.550 -18.189 9.530 1.00 89.75 559 GLU A O 1
ATOM 4614 N N . LEU A 1 560 ? -1.549 -17.759 10.233 1.00 87.94 560 LEU A N 1
ATOM 4615 C CA . LEU A 1 560 ? -1.560 -16.391 9.714 1.00 87.94 560 LEU A CA 1
ATOM 4616 C C . LEU A 1 560 ? -0.461 -15.555 10.365 1.00 87.94 560 LEU A C 1
ATOM 4618 O O . LEU A 1 560 ? 0.317 -14.948 9.632 1.00 87.94 560 LEU A O 1
ATOM 4622 N N . LEU A 1 561 ? -0.368 -15.559 11.701 1.00 91.00 561 LEU A N 1
ATOM 4623 C CA . LEU A 1 561 ? 0.659 -14.798 12.418 1.00 91.00 561 LEU A CA 1
ATOM 4624 C C . LEU A 1 561 ? 2.054 -15.099 11.861 1.00 91.00 561 LEU A C 1
ATOM 4626 O O . LEU A 1 561 ? 2.771 -14.168 11.538 1.00 91.00 561 LEU A O 1
ATOM 4630 N N . SER A 1 562 ? 2.394 -16.369 11.623 1.00 89.12 562 SER A N 1
ATOM 4631 C CA . SER A 1 562 ? 3.696 -16.750 11.049 1.00 89.12 562 SER A CA 1
ATOM 4632 C C . SER A 1 562 ? 3.942 -16.268 9.609 1.00 89.12 562 SER A C 1
ATOM 4634 O O . SER A 1 562 ? 5.089 -16.197 9.167 1.00 89.12 562 SER A O 1
ATOM 4636 N N . LYS A 1 563 ? 2.879 -15.978 8.845 1.00 86.62 563 LYS A N 1
ATOM 4637 C CA . LYS A 1 563 ? 2.967 -15.440 7.475 1.00 86.62 563 LYS A CA 1
ATOM 4638 C C . LYS A 1 563 ? 3.108 -13.922 7.469 1.00 86.62 563 LYS A C 1
ATOM 4640 O O . LYS A 1 563 ? 3.711 -13.379 6.543 1.00 86.62 563 LYS A O 1
ATOM 4645 N N . VAL A 1 564 ? 2.510 -13.260 8.458 1.00 88.00 564 VAL A N 1
ATOM 4646 C CA . VAL A 1 564 ? 2.455 -11.796 8.548 1.00 88.00 564 VAL A CA 1
ATOM 4647 C C . VAL A 1 564 ? 3.449 -11.232 9.558 1.00 88.00 564 VAL A C 1
ATOM 4649 O O . VAL A 1 564 ? 3.709 -10.038 9.537 1.00 88.00 564 VAL A O 1
ATOM 4652 N N . SER A 1 565 ? 4.090 -12.064 10.373 1.00 88.81 565 SER A N 1
ATOM 4653 C CA . SER A 1 565 ? 5.194 -11.646 11.227 1.00 88.81 565 SER A CA 1
ATOM 4654 C C . SER A 1 565 ? 6.467 -11.406 10.423 1.00 88.81 565 SER A C 1
ATOM 4656 O O . SER A 1 565 ? 6.682 -11.986 9.353 1.00 88.81 565 SER A O 1
ATOM 4658 N N . ASN A 1 566 ? 7.320 -10.523 10.943 1.00 90.00 566 ASN A N 1
ATOM 4659 C CA . ASN A 1 566 ? 8.619 -10.199 10.362 1.00 90.00 566 ASN A CA 1
ATOM 4660 C C . ASN A 1 566 ? 8.524 -9.788 8.877 1.00 90.00 566 ASN A C 1
ATOM 4662 O O . ASN A 1 566 ? 9.287 -10.272 8.030 1.00 90.00 566 ASN A O 1
ATOM 4666 N N . GLN A 1 567 ? 7.585 -8.895 8.552 1.00 89.62 567 GLN A N 1
ATOM 4667 C CA . GLN A 1 567 ? 7.417 -8.335 7.212 1.00 89.62 567 GLN A CA 1
ATOM 4668 C C . GLN A 1 567 ? 8.683 -7.642 6.739 1.00 89.62 567 GLN A C 1
ATOM 4670 O O . GLN A 1 567 ? 9.058 -7.802 5.579 1.00 89.62 567 GLN A O 1
ATOM 4675 N N . THR A 1 568 ? 9.404 -6.955 7.626 1.00 89.06 568 THR A N 1
ATOM 4676 C CA . THR A 1 568 ? 10.698 -6.359 7.280 1.00 89.06 568 THR A CA 1
ATOM 4677 C C . THR A 1 568 ? 11.695 -7.429 6.826 1.00 89.06 568 THR A C 1
ATOM 4679 O O . THR A 1 568 ? 12.362 -7.280 5.800 1.00 89.06 568 THR A O 1
ATOM 4682 N N . GLY A 1 569 ? 11.797 -8.545 7.555 1.00 88.31 569 GLY A N 1
ATOM 4683 C CA . GLY A 1 569 ? 12.664 -9.660 7.179 1.00 88.31 569 GLY A CA 1
ATOM 4684 C C . GLY A 1 569 ? 12.202 -10.373 5.908 1.00 88.31 569 GLY A C 1
ATOM 4685 O O . GLY A 1 569 ? 13.039 -10.819 5.121 1.00 88.31 569 GLY A O 1
ATOM 4686 N N . ALA A 1 570 ? 10.892 -10.473 5.676 1.00 88.50 570 ALA A N 1
ATOM 4687 C CA . ALA A 1 570 ? 10.333 -10.990 4.430 1.00 88.50 570 ALA A CA 1
ATOM 4688 C C . ALA A 1 570 ? 10.684 -10.079 3.245 1.00 88.50 570 ALA A C 1
ATOM 4690 O O . ALA A 1 570 ? 11.171 -10.573 2.228 1.00 88.50 570 ALA A O 1
ATOM 4691 N N . LEU A 1 571 ? 10.542 -8.763 3.403 1.00 88.31 571 LEU A N 1
ATOM 4692 C CA . LEU A 1 571 ? 10.870 -7.766 2.389 1.00 88.31 571 LEU A CA 1
ATOM 4693 C C . LEU A 1 571 ? 12.355 -7.816 2.008 1.00 88.31 571 LEU A C 1
ATOM 4695 O O . LEU A 1 571 ? 12.679 -7.848 0.826 1.00 88.31 571 LEU A O 1
ATOM 4699 N N . ARG A 1 572 ? 13.258 -7.958 2.990 1.00 86.50 572 ARG A N 1
ATOM 4700 C CA . ARG A 1 572 ? 14.705 -8.154 2.755 1.00 86.50 572 ARG A CA 1
ATOM 4701 C C . ARG A 1 572 ? 15.032 -9.412 1.945 1.00 86.50 572 ARG A C 1
ATOM 4703 O O . ARG A 1 572 ? 16.045 -9.449 1.256 1.00 86.50 572 ARG A O 1
ATOM 4710 N N . LYS A 1 573 ? 14.199 -10.455 2.023 1.00 86.94 573 LYS A N 1
ATOM 4711 C CA . LYS A 1 573 ? 14.361 -11.679 1.214 1.00 86.94 573 LYS A CA 1
ATOM 4712 C C . LYS A 1 573 ? 13.837 -11.503 -0.210 1.00 86.94 573 LYS A C 1
ATOM 4714 O O . LYS A 1 573 ? 14.219 -12.274 -1.094 1.00 86.94 573 LYS A O 1
ATOM 4719 N N . ILE A 1 574 ? 12.954 -10.531 -0.440 1.00 82.94 574 ILE A N 1
ATOM 4720 C CA . ILE A 1 574 ? 12.475 -10.188 -1.775 1.00 82.94 574 ILE A CA 1
ATOM 4721 C C . ILE A 1 574 ? 13.531 -9.296 -2.422 1.00 82.94 574 ILE A C 1
ATOM 4723 O O . ILE A 1 574 ? 13.571 -8.085 -2.248 1.00 82.94 574 ILE A O 1
ATOM 4727 N N . ASP A 1 575 ? 14.385 -9.943 -3.202 1.00 73.00 575 ASP A N 1
ATOM 4728 C CA . ASP A 1 575 ? 15.451 -9.339 -3.995 1.00 73.00 575 ASP A CA 1
ATOM 4729 C C . ASP A 1 575 ? 15.007 -8.041 -4.692 1.00 73.00 575 ASP A C 1
ATOM 4731 O O . ASP A 1 575 ? 14.183 -8.118 -5.603 1.00 73.00 575 ASP A O 1
ATOM 4735 N N . GLY A 1 576 ? 15.532 -6.876 -4.288 1.00 78.38 576 GLY A N 1
ATOM 4736 C CA . GLY A 1 576 ? 15.190 -5.551 -4.823 1.00 78.38 576 GLY A CA 1
ATOM 4737 C C . GLY A 1 576 ? 13.871 -4.926 -4.341 1.00 78.38 576 GLY A C 1
ATOM 4738 O O . GLY A 1 576 ? 13.350 -4.053 -5.023 1.00 78.38 576 GLY A O 1
ATOM 4739 N N . ALA A 1 577 ? 13.277 -5.382 -3.236 1.00 86.62 577 ALA A N 1
ATOM 4740 C CA . ALA A 1 577 ? 12.087 -4.745 -2.649 1.00 86.62 577 ALA A CA 1
ATOM 4741 C C . ALA A 1 577 ? 12.410 -3.597 -1.675 1.00 86.62 577 ALA A C 1
ATOM 4743 O O . ALA A 1 577 ? 11.509 -2.873 -1.269 1.00 86.62 577 ALA A O 1
ATOM 4744 N N . ILE A 1 578 ? 13.682 -3.421 -1.312 1.00 88.44 578 ILE A N 1
ATOM 4745 C CA . ILE A 1 578 ? 14.159 -2.300 -0.498 1.00 88.44 578 ILE A CA 1
ATOM 4746 C C . ILE A 1 578 ? 15.093 -1.445 -1.353 1.00 88.44 578 ILE A C 1
ATOM 4748 O O . ILE A 1 578 ? 15.997 -1.975 -2.010 1.00 88.44 578 ILE A O 1
ATOM 4752 N N . LYS A 1 579 ? 14.869 -0.132 -1.315 1.00 87.25 579 LYS A N 1
ATOM 4753 C CA . LYS A 1 579 ? 15.744 0.910 -1.865 1.00 87.25 579 LYS A CA 1
ATOM 4754 C C . LYS A 1 579 ? 16.368 1.681 -0.705 1.00 87.25 579 LYS A C 1
ATOM 4756 O O . LYS A 1 579 ? 15.777 1.767 0.371 1.00 87.25 579 LYS A O 1
ATOM 4761 N N . VAL A 1 580 ? 17.562 2.219 -0.912 1.00 82.38 580 VAL A N 1
ATOM 4762 C CA . VAL A 1 580 ? 18.178 3.184 0.005 1.00 82.38 580 VAL A CA 1
ATOM 4763 C C . VAL A 1 580 ? 18.208 4.523 -0.708 1.00 82.38 580 VAL A C 1
ATOM 4765 O O . VAL A 1 580 ? 18.698 4.596 -1.831 1.00 82.38 580 VAL A O 1
ATOM 4768 N N . ASN A 1 581 ? 17.654 5.559 -0.084 1.00 80.31 581 ASN A N 1
ATOM 4769 C CA . ASN A 1 581 ? 17.685 6.903 -0.653 1.00 80.31 581 ASN A CA 1
ATOM 4770 C C . ASN A 1 581 ? 19.026 7.607 -0.387 1.00 80.31 581 ASN A C 1
ATOM 4772 O O . ASN A 1 581 ? 19.880 7.093 0.337 1.00 80.31 581 ASN A O 1
ATOM 4776 N N . GLU A 1 582 ? 19.189 8.819 -0.918 1.00 75.44 582 GLU A N 1
ATOM 4777 C CA . GLU A 1 582 ? 20.409 9.628 -0.763 1.00 75.44 582 GLU A CA 1
ATOM 4778 C C . GLU A 1 582 ? 20.798 9.876 0.705 1.00 75.44 582 GLU A C 1
ATOM 4780 O O . GLU A 1 582 ? 21.976 9.967 1.041 1.00 75.44 582 GLU A O 1
ATOM 4785 N N . SER A 1 583 ? 19.813 9.926 1.609 1.00 80.75 583 SER A N 1
ATOM 4786 C CA . SER A 1 583 ? 20.037 10.092 3.052 1.00 80.75 583 SER A CA 1
ATOM 4787 C C . SER A 1 583 ? 20.432 8.800 3.783 1.00 80.75 583 SER A C 1
ATOM 4789 O O . SER A 1 583 ? 20.553 8.800 5.009 1.00 80.75 583 SER A O 1
ATOM 4791 N N . GLY A 1 584 ? 20.589 7.684 3.066 1.00 80.56 584 GLY A N 1
ATOM 4792 C CA . GLY A 1 584 ? 20.888 6.374 3.644 1.00 80.56 584 GLY A CA 1
ATOM 4793 C C . GLY A 1 584 ? 19.684 5.684 4.294 1.00 80.56 584 GLY A C 1
ATOM 4794 O O . GLY A 1 584 ? 19.852 4.655 4.951 1.00 80.56 584 GLY A O 1
ATOM 4795 N N . LYS A 1 585 ? 18.469 6.225 4.137 1.00 85.19 585 LYS A N 1
ATOM 4796 C CA . LYS A 1 585 ? 17.248 5.649 4.713 1.00 85.19 585 LYS A CA 1
ATOM 4797 C C . LYS A 1 585 ? 16.662 4.596 3.786 1.00 85.19 585 LYS A C 1
ATOM 4799 O O . LYS A 1 585 ? 16.559 4.800 2.578 1.00 85.19 585 LYS A O 1
ATOM 4804 N N . GLU A 1 586 ? 16.243 3.482 4.377 1.00 88.75 586 GLU A N 1
ATOM 4805 C CA . GLU A 1 586 ? 15.534 2.429 3.659 1.00 88.75 586 GLU A CA 1
ATOM 4806 C C . GLU A 1 586 ? 14.104 2.863 3.320 1.00 88.75 586 GLU A C 1
ATOM 4808 O O . GLU A 1 586 ? 13.385 3.426 4.150 1.00 88.75 586 GLU A O 1
ATOM 4813 N N . GLN A 1 587 ? 13.690 2.554 2.098 1.00 89.75 587 GLN A N 1
ATOM 4814 C CA . GLN A 1 587 ? 12.347 2.745 1.572 1.00 89.75 587 GLN A CA 1
ATOM 4815 C C . GLN A 1 587 ? 11.817 1.395 1.088 1.00 89.75 587 GLN A C 1
ATOM 4817 O O . GLN A 1 587 ? 12.556 0.607 0.484 1.00 89.75 587 GLN A O 1
ATOM 4822 N N . ASN A 1 588 ? 10.535 1.122 1.347 1.00 91.81 588 ASN A N 1
ATOM 4823 C CA . ASN A 1 588 ? 9.879 -0.037 0.760 1.00 91.81 588 ASN A CA 1
ATOM 4824 C C . ASN A 1 588 ? 9.583 0.263 -0.713 1.00 91.81 588 ASN A C 1
ATOM 4826 O O . ASN A 1 588 ? 8.613 0.938 -1.041 1.00 91.81 588 ASN A O 1
ATOM 4830 N N . PHE A 1 589 ? 10.426 -0.275 -1.585 1.00 90.06 589 PHE A N 1
ATOM 4831 C CA . PHE A 1 589 ? 10.384 -0.082 -3.030 1.00 90.06 589 PHE A CA 1
ATOM 4832 C C . PHE A 1 589 ? 9.542 -1.155 -3.736 1.00 90.06 589 PHE A C 1
ATOM 4834 O O . PHE A 1 589 ? 9.571 -1.280 -4.958 1.00 90.06 589 PHE A O 1
ATOM 4841 N N . LEU A 1 590 ? 8.813 -1.996 -2.991 1.00 90.62 590 LEU A N 1
ATOM 4842 C CA . LEU A 1 590 ? 8.049 -3.103 -3.565 1.00 90.62 590 LEU A CA 1
ATOM 4843 C C . LEU A 1 590 ? 7.006 -2.616 -4.576 1.00 90.62 590 LEU A C 1
ATOM 4845 O O . LEU A 1 590 ? 6.913 -3.184 -5.665 1.00 90.62 590 LEU A O 1
ATOM 4849 N N . MET A 1 591 ? 6.242 -1.582 -4.220 1.00 90.69 591 MET A N 1
ATOM 4850 C CA . MET A 1 591 ? 5.145 -1.075 -5.050 1.00 90.69 591 MET A CA 1
ATOM 4851 C C . MET A 1 591 ? 5.657 -0.297 -6.259 1.00 90.69 591 MET A C 1
ATOM 4853 O O . MET A 1 591 ? 5.247 -0.592 -7.379 1.00 90.69 591 MET A O 1
ATOM 4857 N N . GLU A 1 592 ? 6.642 0.580 -6.069 1.00 87.56 592 GLU A N 1
ATOM 4858 C CA . GLU A 1 592 ? 7.333 1.283 -7.160 1.00 87.56 592 GLU A CA 1
ATOM 4859 C C . GLU A 1 592 ? 7.999 0.303 -8.132 1.00 87.56 592 GLU A C 1
ATOM 4861 O O . GLU A 1 592 ? 7.862 0.404 -9.350 1.00 87.56 592 GLU A O 1
ATOM 4866 N N . ARG A 1 593 ? 8.630 -0.758 -7.629 1.00 86.38 593 ARG A N 1
ATOM 4867 C CA . ARG A 1 593 ? 9.160 -1.812 -8.497 1.00 86.38 593 ARG A CA 1
ATOM 4868 C C . ARG A 1 593 ? 8.072 -2.550 -9.263 1.00 86.38 593 ARG A C 1
ATOM 4870 O O . ARG A 1 593 ? 8.314 -2.986 -10.392 1.00 86.38 593 ARG A O 1
ATOM 4877 N N . MET A 1 594 ? 6.907 -2.757 -8.655 1.00 87.94 594 MET A N 1
ATOM 4878 C CA . MET A 1 594 ? 5.788 -3.352 -9.372 1.00 87.94 594 MET A CA 1
ATOM 4879 C C . MET A 1 594 ? 5.265 -2.426 -10.466 1.00 87.94 594 MET A C 1
ATOM 4881 O O . MET A 1 594 ? 5.042 -2.919 -11.572 1.00 87.94 594 MET A O 1
ATOM 4885 N N . ARG A 1 595 ? 5.193 -1.114 -10.213 1.00 87.31 595 ARG A N 1
ATOM 4886 C CA . ARG A 1 595 ? 4.901 -0.086 -11.223 1.00 87.31 595 ARG A CA 1
ATOM 4887 C C . ARG A 1 595 ? 5.848 -0.192 -12.406 1.00 87.31 595 ARG A C 1
ATOM 4889 O O . ARG A 1 595 ? 5.393 -0.406 -13.524 1.00 87.31 595 ARG A O 1
ATOM 4896 N N . LEU A 1 596 ? 7.156 -0.190 -12.154 1.00 86.31 596 LEU A N 1
ATOM 4897 C CA . LEU A 1 596 ? 8.179 -0.295 -13.202 1.00 86.31 596 LEU A CA 1
ATOM 4898 C C . LEU A 1 596 ? 8.042 -1.577 -14.040 1.00 86.31 596 LEU A C 1
ATOM 4900 O O . LEU A 1 596 ? 8.272 -1.567 -15.247 1.00 86.31 596 LEU A O 1
ATOM 4904 N N . ARG A 1 597 ? 7.638 -2.696 -13.429 1.00 86.75 597 ARG A N 1
ATOM 4905 C CA . ARG A 1 597 ? 7.390 -3.952 -14.158 1.00 86.75 597 ARG A CA 1
ATOM 4906 C C . ARG A 1 597 ? 6.125 -3.913 -15.010 1.00 86.75 597 ARG A C 1
ATOM 4908 O O . ARG A 1 597 ? 6.145 -4.468 -16.105 1.00 86.75 597 ARG A O 1
ATOM 4915 N N . VAL A 1 598 ? 5.052 -3.301 -14.512 1.00 87.50 598 VAL A N 1
ATOM 4916 C CA . VAL A 1 598 ? 3.807 -3.135 -15.275 1.00 87.50 598 VAL A CA 1
ATOM 4917 C C . VAL A 1 598 ? 4.040 -2.199 -16.455 1.00 87.50 598 VAL A C 1
ATOM 4919 O O . VAL A 1 598 ? 3.697 -2.551 -17.577 1.00 87.50 598 VAL A O 1
ATOM 4922 N N . LEU A 1 599 ? 4.701 -1.068 -16.221 1.00 84.81 599 LEU A N 1
ATOM 4923 C CA . LEU A 1 599 ? 5.100 -0.122 -17.258 1.00 84.81 599 LEU A CA 1
ATOM 4924 C C . LEU A 1 599 ? 5.944 -0.794 -18.349 1.00 84.81 599 LEU A C 1
ATOM 4926 O O . LEU A 1 599 ? 5.646 -0.662 -19.533 1.00 84.81 599 LEU A O 1
ATOM 4930 N N . TYR A 1 600 ? 6.938 -1.596 -17.958 1.00 85.94 600 TYR A N 1
ATOM 4931 C CA . TYR A 1 600 ? 7.716 -2.397 -18.904 1.00 85.94 600 TYR A CA 1
ATOM 4932 C C . TYR A 1 600 ? 6.842 -3.363 -19.710 1.00 85.94 600 TYR A C 1
ATOM 4934 O O . TYR A 1 600 ? 6.999 -3.463 -20.922 1.00 85.94 600 TYR A O 1
ATOM 4942 N N . TYR A 1 601 ? 5.919 -4.071 -19.054 1.00 87.50 601 TYR A N 1
ATOM 4943 C CA . TYR A 1 601 ? 4.998 -4.980 -19.733 1.00 87.50 601 TYR A CA 1
ATOM 4944 C C . TYR A 1 601 ? 4.122 -4.249 -20.760 1.00 87.50 601 TYR A C 1
ATOM 4946 O O . TYR A 1 601 ? 4.046 -4.686 -21.907 1.00 87.50 601 TYR A O 1
ATOM 4954 N N . MET A 1 602 ? 3.516 -3.125 -20.372 1.00 85.12 602 MET A N 1
ATOM 4955 C CA . MET A 1 602 ? 2.693 -2.296 -21.256 1.00 85.12 602 MET A CA 1
ATOM 4956 C C . MET A 1 602 ? 3.497 -1.809 -22.461 1.00 85.12 602 MET A C 1
ATOM 4958 O O . MET A 1 602 ? 3.053 -1.977 -23.594 1.00 85.12 602 MET A O 1
ATOM 4962 N N . ALA A 1 603 ? 4.713 -1.306 -22.231 1.00 83.19 603 ALA A N 1
ATOM 4963 C CA . ALA A 1 603 ? 5.625 -0.902 -23.295 1.00 83.19 603 ALA A CA 1
ATOM 4964 C C . ALA A 1 603 ? 5.916 -2.059 -24.264 1.00 83.19 603 ALA A C 1
ATOM 4966 O O . ALA A 1 603 ? 5.711 -1.910 -25.462 1.00 83.19 603 ALA A O 1
ATOM 4967 N N . THR A 1 604 ? 6.275 -3.247 -23.757 1.00 83.44 604 THR A N 1
ATOM 4968 C CA . THR A 1 604 ? 6.539 -4.425 -24.612 1.00 83.44 604 THR A CA 1
ATOM 4969 C C . THR A 1 604 ? 5.318 -4.963 -25.354 1.00 83.44 604 THR A C 1
ATOM 4971 O O . THR A 1 604 ? 5.467 -5.733 -26.295 1.00 83.44 604 THR A O 1
ATOM 4974 N N . LYS A 1 605 ? 4.109 -4.646 -24.885 1.00 82.44 605 LYS A N 1
ATOM 4975 C CA . LYS A 1 605 ? 2.861 -5.065 -25.528 1.00 82.44 605 LYS A CA 1
ATOM 4976 C C . LYS A 1 605 ? 2.452 -4.097 -26.641 1.00 82.44 605 LYS A C 1
ATOM 4978 O O . LYS A 1 605 ? 1.758 -4.508 -27.568 1.00 82.44 605 LYS A O 1
ATOM 4983 N N . ARG A 1 606 ? 2.832 -2.822 -26.509 1.00 75.31 606 ARG A N 1
ATOM 4984 C CA . ARG A 1 606 ? 2.540 -1.752 -27.472 1.00 75.31 606 ARG A CA 1
ATOM 4985 C C . ARG A 1 606 ? 3.634 -1.581 -28.533 1.00 75.31 606 ARG A C 1
ATOM 4987 O O . ARG A 1 606 ? 3.316 -1.052 -29.593 1.00 75.31 606 ARG A O 1
ATOM 4994 N N . SER A 1 607 ? 4.864 -2.026 -28.249 1.00 65.62 607 SER A N 1
ATOM 4995 C CA . SER A 1 607 ? 5.957 -2.226 -29.219 1.00 65.62 607 SER A CA 1
ATOM 4996 C C . SER A 1 607 ? 5.671 -3.404 -30.143 1.00 65.62 607 SER A C 1
ATOM 4998 O O . SER A 1 607 ? 5.859 -3.280 -31.371 1.00 65.62 607 SER A O 1
#

Secondary structure (DSSP, 8-state):
-----------------------------------SHHHHHHHHHHHHHHHHHHHHHS-HHHHHHHHHHHHHH---HHHHHHHHHHHHH-HHHHHHHHHHHHHHHHHHHHHHHHHHHHHHHHHHHHHHHHHHHHHHHHHHHS----HHHHHHHHHHHHHTT-HHHHHHHHHHHTT--TTHHHHHTTS-HHHHHHHHHHHTT-B-TTS-B---HHHHHHHHHHHHHHTT-TTSSSS-TT-B-HHHHHHHHHHHHHH-GGGTT--EEEE-BTTHHHHTTTT--SEEEEEE-TT-BSS-B---EEEEEETTTTEEEEEE-S---TTHHHHHHHHHHHH-TTPEEEEEE-----SSS-HHHHHHHHHHHHHHHTHHHHHHHHHHHHHSSSSS-B-S---GGGGGG-S-HHHHHHHHHHHHHHHHS-TTS-HHHHHHHHIIIIIHHHHHHHHHHHHHHHHTHHHHHHHHHHHHHHHHHHHHHHHHHHT----GGGS-HHHHHHHHHHHHHHHHHHHHHHHHHHHHHHH-HHHHHHHHHHHHHHHHHHHHHHIIIIIHHHHH-HHHHHHHTTHHHHHHHSTT-EEE-TTS-EEE-HHHHHHHHHHHHHHHHH-

Radius of gyration: 43.08 Å; Cα contacts (8 Å, |Δi|>4): 577; chains: 1; bounding box: 70×151×107 Å

pLDDT: mean 78.05, std 15.45, range [31.03, 96.25]

Sequence (607 aa):
MIDPTNNNDSSPSKKDEELRPTQETTRGHAYVNLNTMEERKSLVHRVAKSFIRIIHSLPNRVRKFLKKRWREIFPNREINQAYSQELKTDTLGQEVLKVAQNKINREKSARKIQEGFKGYQTEKQNRKKDTAARKIQKGLRTKPTSQAKLNLKAREEEYKRDPNYTGVLRKIDNGTIKGLGQDLSRLSEDQFLFVFRYLLKQKDELGRLIIDETVQEIFEEHLIDNFSLTYSGFTNYEKFDVQGIAEMVEYYKLAYSELDNYDITQLFNVEEGWSQVKGGKGEKFFIADPTSNSISVFHVYALYVDYENKTAYFFNSLEHEDGSDLNIQNIQKFLGEDFTIIAGRTGIQKDDQNCMLFAMSCLRNIAKSGPTFQKRLQKTAKSSNERKIIENSLVPEALMMAQSMSLLHKYDEWFSLIENFPSTSNLSELISNFESSFLSSPLSTLENLRKEEKELEPIRDKYEVKINLKEVEFKKVREEINSSPINYSEFSKEKILEIQNTIKKKEEQSQTLKNEINYLKAENPYQMKLKQVQKVEKQVAEMNAFRDLWLKVLHEDRELLSKVSNQTGALRKIDGAIKVNESGKEQNFLMERMRLRVLYYMATKRS